Protein AF-A0A954T6F5-F1 (afdb_monomer_lite)

Foldseek 3Di:
DLLQADPPDDDDFDADDPQEALLQDDFPPDPDRRFHCVVLVLLLCVVVVDQEDEDEHDLCQCQLAPDDPVSLVSRVVSVVVSLVSCVVSVHFYEYEQYAAFDCLLVPPVQQEDDHPDPDDHLSNHHSCVRVSSVVRRVVQVVCCVVTVYYFYLHVQQVVVQVVVCVPVVSDDQANSRHDGHPVSVVSVVLSVCVRVVQNFDDDQDPVLVVLVVVLNVLSNQQSNQSSDTDDPDRDHHDPPVVSVVVNVVSCVVNVVSSVVSQDWDWDKDDAFQWIKIKIKGAAHDDQQGQSFIKMKIKTFGPPQPAALEEEEQEFADAQQRLLQLVFQQRALLVVLLCVVLRHMYMRMHTDHDPPDDLCCQLQCSNHVVVVVLVCQCVCCVVVVHNCSNQHAYEQEAAASSQQSVQNCLQVCLQRYLAYEYEQYHCQLCCVVVVDPDGDRDLSSLQHAYEQEAAPVQCPDPPRVCSVVRLVVVQVVSVVSVHHYHYQYADPDHSFPFACCLLVSVVSSLSSVQFGDDGPDRGTDGCVVSVVCCCVPCVVVSVCCSVHVHDDDDDAFAEWAQWAWDQDPQLKIKIATHGHFDNNFGFLWKWKWWDDPNDTHTQAIQVNDFDAPGYFRHSQHADSGGGGDPPRDGRMDIGPPPDSDDDDIKMWMWTAGSVGHIYDIDIHD

Structure (mmCIF, N/CA/C/O backbone):
data_AF-A0A954T6F5-F1
#
_entry.id   AF-A0A954T6F5-F1
#
loop_
_atom_site.group_PDB
_atom_site.id
_atom_site.type_symbol
_atom_site.label_atom_id
_atom_site.label_alt_id
_atom_site.label_comp_id
_atom_site.label_asym_id
_atom_site.label_entity_id
_atom_site.label_seq_id
_atom_site.pdbx_PDB_ins_code
_atom_site.Cartn_x
_atom_site.Cartn_y
_atom_site.Cartn_z
_atom_site.occupancy
_atom_site.B_iso_or_equiv
_atom_site.auth_seq_id
_atom_site.auth_comp_id
_atom_site.auth_asym_id
_atom_site.auth_atom_id
_atom_site.pdbx_PDB_model_num
ATOM 1 N N . LEU A 1 1 ? -14.576 7.119 9.046 1.00 88.31 1 LEU A N 1
ATOM 2 C CA . LEU A 1 1 ? -15.826 6.498 8.538 1.00 88.31 1 LEU A CA 1
ATOM 3 C C . LEU A 1 1 ? -16.366 7.203 7.299 1.00 88.31 1 LEU A C 1
ATOM 5 O O . LEU A 1 1 ? -16.367 6.578 6.254 1.00 88.31 1 LEU A O 1
ATOM 9 N N . ARG A 1 2 ? -16.759 8.488 7.360 1.00 91.44 2 ARG A N 1
ATOM 10 C CA . ARG A 1 2 ? -17.272 9.216 6.175 1.00 91.44 2 ARG A CA 1
ATOM 11 C C . ARG A 1 2 ? -16.317 9.171 4.976 1.00 91.44 2 ARG A C 1
ATOM 13 O O . ARG A 1 2 ? -16.707 8.712 3.913 1.00 91.44 2 ARG A O 1
ATOM 20 N N . LEU A 1 3 ? -15.049 9.524 5.190 1.00 92.06 3 LEU A N 1
ATOM 21 C CA . LEU A 1 3 ? -14.002 9.438 4.160 1.00 92.06 3 LEU A CA 1
ATOM 22 C C . LEU A 1 3 ? -13.653 8.002 3.734 1.00 92.06 3 LEU A C 1
ATOM 24 O O . LEU A 1 3 ? -13.020 7.816 2.711 1.00 92.06 3 LEU A O 1
ATOM 28 N N . GLN A 1 4 ? -14.093 6.993 4.491 1.00 88.38 4 GLN A N 1
ATOM 29 C CA . GLN A 1 4 ? -13.903 5.578 4.161 1.00 88.38 4 GLN A CA 1
ATOM 30 C C . GLN A 1 4 ? -15.080 5.011 3.355 1.00 88.38 4 GLN A C 1
ATOM 32 O O . GLN A 1 4 ? -15.162 3.808 3.164 1.00 88.38 4 GLN A O 1
ATOM 37 N N . GLY A 1 5 ? -16.050 5.832 2.938 1.00 87.19 5 GLY A N 1
ATOM 38 C CA . GLY A 1 5 ? -17.185 5.361 2.137 1.00 87.19 5 GLY A CA 1
ATOM 39 C C . GLY A 1 5 ? -18.143 4.409 2.853 1.00 87.19 5 GLY A C 1
ATOM 40 O O . GLY A 1 5 ? -18.886 3.686 2.199 1.00 87.19 5 GLY A O 1
ATOM 41 N N . THR A 1 6 ? -18.145 4.392 4.190 1.00 87.50 6 THR A N 1
ATOM 42 C CA . THR A 1 6 ? -19.052 3.536 4.967 1.00 87.50 6 THR A CA 1
ATOM 43 C C . THR A 1 6 ? -20.517 3.856 4.645 1.00 87.50 6 THR A C 1
ATOM 45 O O . THR A 1 6 ? -20.960 4.982 4.878 1.00 87.50 6 THR A O 1
ATOM 48 N N . SER A 1 7 ? -21.264 2.862 4.152 1.00 85.12 7 SER A N 1
ATOM 49 C CA . SER A 1 7 ? -22.687 2.979 3.816 1.00 85.12 7 SER A CA 1
ATOM 50 C C . SER A 1 7 ? -23.476 1.716 4.226 1.00 85.12 7 SER A C 1
ATOM 52 O O . SER A 1 7 ? -23.009 0.612 3.935 1.00 85.12 7 SER A O 1
ATOM 54 N N . PRO A 1 8 ? -24.652 1.846 4.881 1.00 88.62 8 PRO A N 1
ATOM 55 C CA . PRO A 1 8 ? -25.178 3.092 5.444 1.00 88.62 8 PRO A CA 1
ATOM 56 C C . PRO A 1 8 ? -24.234 3.649 6.523 1.00 88.62 8 PRO A C 1
ATOM 58 O O . PRO A 1 8 ? -23.550 2.899 7.221 1.00 88.62 8 PRO A O 1
ATOM 61 N N . LEU A 1 9 ? -24.154 4.977 6.631 1.00 89.62 9 LEU A N 1
ATOM 62 C CA . LEU A 1 9 ? -23.286 5.622 7.615 1.00 89.62 9 LEU A CA 1
ATOM 63 C C . LEU A 1 9 ? -23.885 5.442 9.023 1.00 89.62 9 LEU A C 1
ATOM 65 O O . LEU A 1 9 ? -25.036 5.834 9.224 1.00 89.62 9 LEU A O 1
ATOM 69 N N . PRO A 1 10 ? -23.137 4.906 10.007 1.00 91.50 10 PRO A N 1
ATOM 70 C CA . PRO A 1 10 ? -23.647 4.785 11.366 1.00 91.50 10 PRO A CA 1
ATOM 71 C C . PRO A 1 10 ? -23.803 6.160 12.021 1.00 91.50 10 PRO A C 1
ATOM 73 O O . PRO A 1 10 ? -22.963 7.053 11.851 1.00 91.50 10 PRO A O 1
ATOM 76 N N . GLU A 1 11 ? -24.852 6.316 12.826 1.00 92.50 11 GLU A N 1
ATOM 77 C CA . GLU A 1 11 ? -24.975 7.456 13.727 1.00 92.50 11 GLU A CA 1
ATOM 78 C C . GLU A 1 11 ? -24.000 7.277 14.901 1.00 92.50 11 GLU A C 1
ATOM 80 O O . GLU A 1 11 ? -24.039 6.278 15.615 1.00 92.50 11 GLU A O 1
ATOM 85 N N . ILE A 1 12 ? -23.100 8.245 15.097 1.00 93.56 12 ILE A N 1
ATOM 86 C CA . ILE A 1 12 ? -22.178 8.261 16.238 1.00 93.56 12 ILE A CA 1
ATOM 87 C C . ILE A 1 12 ? -22.677 9.285 17.250 1.00 93.56 12 ILE A C 1
ATOM 89 O O . ILE A 1 12 ? -22.705 10.484 16.965 1.00 93.56 12 ILE A O 1
ATOM 93 N N . ILE A 1 13 ? -23.013 8.804 18.446 1.00 95.50 13 ILE A N 1
ATOM 94 C CA . ILE A 1 13 ? -23.480 9.620 19.567 1.00 95.50 13 ILE A CA 1
ATOM 95 C C . ILE A 1 13 ? -22.431 9.567 20.679 1.00 95.50 13 ILE A C 1
ATOM 97 O O . ILE A 1 13 ? -22.295 8.574 21.392 1.00 95.50 13 ILE A O 1
ATOM 101 N N . GLY A 1 14 ? -21.663 10.647 20.822 1.00 94.31 14 GLY A N 1
ATOM 102 C CA . GLY A 1 14 ? -20.728 10.811 21.931 1.00 94.31 14 GLY A CA 1
ATOM 103 C C . GLY A 1 14 ? -21.427 11.451 23.124 1.00 94.31 14 GLY A C 1
ATOM 104 O O . GLY A 1 14 ? -21.873 12.584 23.021 1.00 94.31 14 GLY A O 1
ATOM 105 N N . ILE A 1 15 ? -21.495 10.770 24.267 1.00 95.19 15 ILE A N 1
ATOM 106 C CA . ILE A 1 15 ? -22.094 11.296 25.514 1.00 95.19 15 ILE A CA 1
ATOM 107 C C . ILE A 1 15 ? -21.157 11.115 26.713 1.00 95.19 15 ILE A C 1
ATOM 109 O O . ILE A 1 15 ? -21.601 10.800 27.817 1.00 95.19 15 ILE A O 1
ATOM 113 N N . GLY A 1 16 ? -19.848 11.251 26.494 1.00 95.00 16 GLY A N 1
ATOM 114 C CA . GLY A 1 16 ? -18.858 11.211 27.572 1.00 95.00 16 GLY A CA 1
ATOM 115 C C . GLY A 1 16 ? -19.027 12.401 28.515 1.00 95.00 16 GLY A C 1
ATOM 116 O O . GLY A 1 16 ? -19.188 13.527 28.061 1.00 95.00 16 GLY A O 1
ATOM 117 N N . LEU A 1 17 ? -18.993 12.172 29.825 1.00 96.12 17 LEU A N 1
ATOM 118 C CA . LEU A 1 17 ? -19.172 13.225 30.822 1.00 96.12 17 LEU A CA 1
ATOM 119 C C . LEU A 1 17 ? -17.863 13.445 31.585 1.00 96.12 17 LEU A C 1
ATOM 121 O O . LEU A 1 17 ? -17.295 12.516 32.156 1.00 96.12 17 LEU A O 1
ATOM 125 N N . GLY A 1 18 ? -17.370 14.684 31.608 1.00 94.56 18 GLY A N 1
ATOM 126 C CA . GLY A 1 18 ? -16.128 15.011 32.312 1.00 94.56 18 GLY A CA 1
ATOM 127 C C . GLY A 1 18 ? -16.189 14.651 33.802 1.00 94.56 18 GLY A C 1
ATOM 128 O O . GLY A 1 18 ? -17.214 14.855 34.453 1.00 94.56 18 GLY A O 1
ATOM 129 N N . SER A 1 19 ? -15.072 14.175 34.353 1.00 94.62 19 SER A N 1
ATOM 130 C CA . SER A 1 19 ? -14.928 13.718 35.750 1.00 94.62 19 SER A CA 1
ATOM 131 C C . SER A 1 19 ? -15.669 12.423 36.121 1.00 94.62 19 SER A C 1
ATOM 133 O O . SER A 1 19 ? -15.549 12.002 37.271 1.00 94.62 19 SER A O 1
ATOM 135 N N . GLU A 1 20 ? -16.408 11.802 35.195 1.00 97.25 20 GLU A N 1
ATOM 136 C CA . GLU A 1 20 ? -17.217 10.603 35.452 1.00 97.25 20 GLU A CA 1
ATOM 137 C C . GLU A 1 20 ? -16.369 9.357 35.742 1.00 97.25 20 GLU A C 1
ATOM 139 O O . GLU A 1 20 ? -15.258 9.206 35.223 1.00 97.25 20 GLU A O 1
ATOM 144 N N . THR A 1 21 ? -16.912 8.481 36.586 1.00 98.12 21 THR A N 1
ATOM 145 C CA . THR A 1 21 ? -16.387 7.150 36.915 1.00 98.12 21 THR A CA 1
ATOM 146 C C . THR A 1 21 ? -17.421 6.078 36.568 1.00 98.12 21 THR A C 1
ATOM 148 O O . THR A 1 21 ? -18.603 6.376 36.386 1.00 98.12 21 THR A O 1
ATOM 151 N N . CYS A 1 22 ? -16.983 4.825 36.514 1.00 98.31 22 CYS A N 1
ATOM 152 C CA . CYS A 1 22 ? -17.858 3.658 36.629 1.00 98.31 22 CYS A CA 1
ATOM 153 C C . CYS A 1 22 ? -17.742 2.974 37.999 1.00 98.31 22 CYS A C 1
ATOM 155 O O . CYS A 1 22 ? -18.622 2.209 38.376 1.00 98.31 22 CYS A O 1
ATOM 157 N N . SER A 1 23 ? -16.691 3.269 38.771 1.00 97.88 23 SER A N 1
ATOM 158 C CA . SER A 1 23 ? -16.522 2.748 40.132 1.00 97.88 23 SER A CA 1
ATOM 159 C C . SER A 1 23 ? -17.431 3.411 41.174 1.00 97.88 23 SER A C 1
ATOM 161 O O . SER A 1 23 ? -17.589 2.876 42.270 1.00 97.88 23 SER A O 1
ATOM 163 N N . GLY A 1 24 ? -17.988 4.590 40.871 1.00 96.12 24 GLY A N 1
ATOM 164 C CA . GLY A 1 24 ? -18.747 5.409 41.822 1.00 96.12 24 GLY A CA 1
ATOM 165 C C . GLY A 1 24 ? -17.880 6.085 42.893 1.00 96.12 24 GLY A C 1
ATOM 166 O O . GLY A 1 24 ? -18.410 6.693 43.823 1.00 96.12 24 GLY A O 1
ATOM 167 N N . LEU A 1 25 ? -16.551 5.983 42.787 1.00 96.81 25 LEU A N 1
ATOM 168 C CA . LEU A 1 25 ? -15.613 6.564 43.745 1.00 96.81 25 LEU A CA 1
ATOM 169 C C . LEU A 1 25 ? -15.411 8.066 43.507 1.00 96.81 25 LEU A C 1
ATOM 171 O O . LEU A 1 25 ? -15.460 8.562 42.382 1.00 96.81 25 LEU A O 1
ATOM 175 N N . SER A 1 26 ? -15.122 8.793 44.585 1.00 95.75 26 SER A N 1
ATOM 176 C CA . SER A 1 26 ? -14.802 10.221 44.553 1.00 95.75 26 SER A CA 1
ATOM 177 C C . SER A 1 26 ? -13.763 10.542 45.617 1.00 95.75 26 SER A C 1
ATOM 179 O O . SER A 1 26 ? -13.828 10.023 46.731 1.00 95.75 26 SER A O 1
ATOM 181 N N . GLU A 1 27 ? -12.824 11.428 45.300 1.00 92.56 27 GLU A N 1
ATOM 182 C CA . GLU A 1 27 ? -11.900 11.970 46.293 1.00 92.56 27 GLU A CA 1
ATOM 183 C C . GLU A 1 27 ? -12.659 12.873 47.271 1.00 92.56 27 GLU A C 1
ATOM 185 O O . GLU A 1 27 ? -13.551 13.609 46.831 1.00 92.56 27 GLU A O 1
ATOM 190 N N . PRO A 1 28 ? -12.285 12.890 48.565 1.00 87.94 28 PRO A N 1
ATOM 191 C CA . PRO A 1 28 ? -12.909 13.769 49.555 1.00 87.94 28 PRO A CA 1
ATOM 192 C C . PRO A 1 28 ? -12.857 15.255 49.177 1.00 87.94 28 PRO A C 1
ATOM 194 O O . PRO A 1 28 ? -13.788 16.003 49.453 1.00 87.94 28 PRO A O 1
ATOM 197 N N . ASP A 1 29 ? -11.775 15.674 48.519 1.00 88.44 29 ASP A N 1
ATOM 198 C CA . ASP A 1 29 ? -11.517 17.067 48.140 1.00 88.44 29 ASP A CA 1
ATOM 199 C C . ASP A 1 29 ? -11.924 17.409 46.703 1.00 88.44 29 ASP A C 1
ATOM 201 O O . ASP A 1 29 ? -11.558 18.466 46.177 1.00 88.44 29 ASP A O 1
ATOM 205 N N . HIS A 1 30 ? -12.654 16.518 46.031 1.00 90.31 30 HIS A N 1
ATOM 206 C CA . HIS A 1 30 ? -13.239 16.866 44.747 1.00 90.31 30 HIS A CA 1
ATOM 207 C C . HIS A 1 30 ? -14.355 17.916 44.966 1.00 90.31 30 HIS A C 1
ATOM 209 O O . HIS A 1 30 ? -15.157 17.753 45.885 1.00 90.31 30 HIS A O 1
ATOM 215 N N . PRO A 1 31 ? -14.470 18.983 44.143 1.00 90.56 31 PRO A N 1
ATOM 216 C CA . PRO A 1 31 ? -15.431 20.078 44.377 1.00 90.56 31 PRO A CA 1
ATOM 217 C C . PRO A 1 31 ? -16.918 19.674 44.424 1.00 90.56 31 PRO A C 1
ATOM 219 O O . PRO A 1 31 ? -17.775 20.474 44.787 1.00 90.56 31 PRO A O 1
ATOM 222 N N . PHE A 1 32 ? -17.229 18.456 43.994 1.00 92.50 32 PHE A N 1
ATOM 223 C CA . PHE A 1 32 ? -18.539 17.810 44.011 1.00 92.50 32 PHE A CA 1
ATOM 224 C C . PHE A 1 32 ? -18.319 16.290 43.951 1.00 92.50 32 PHE A C 1
ATOM 226 O O . PHE A 1 32 ? -17.281 15.878 43.437 1.00 92.50 32 PHE A O 1
ATOM 233 N N . PRO A 1 33 ? -19.251 15.431 44.399 1.00 92.94 33 PRO A N 1
ATOM 234 C CA . PRO A 1 33 ? -19.125 13.992 44.175 1.00 92.94 33 PRO A CA 1
ATOM 235 C C . PRO A 1 33 ? -18.950 13.706 42.684 1.00 92.94 33 PRO A C 1
ATOM 237 O O . PRO A 1 33 ? -19.729 14.214 41.869 1.00 92.94 33 PRO A O 1
ATOM 240 N N . ARG A 1 34 ? -17.921 12.937 42.313 1.00 95.06 34 ARG A N 1
ATOM 241 C CA . ARG A 1 34 ? -17.725 12.560 40.909 1.00 95.06 34 ARG A CA 1
ATOM 242 C C . ARG A 1 34 ? -19.002 11.932 40.346 1.00 95.06 34 ARG A C 1
ATOM 244 O O . ARG A 1 34 ? -19.634 11.131 41.036 1.00 95.06 34 ARG A O 1
ATOM 251 N N . PRO A 1 35 ? -19.406 12.289 39.113 1.00 96.56 35 PRO A N 1
ATOM 252 C CA . PRO A 1 35 ? -20.523 11.612 38.482 1.00 96.56 35 PRO A CA 1
ATOM 253 C C . PRO A 1 35 ? -20.200 10.124 38.292 1.00 96.56 35 PRO A C 1
ATOM 255 O O . PRO A 1 35 ? -19.051 9.746 38.057 1.00 96.56 35 PRO A O 1
ATOM 258 N N . ASP A 1 36 ? -21.232 9.296 38.389 1.00 97.44 36 ASP A N 1
ATOM 259 C CA . ASP A 1 36 ? -21.180 7.859 38.130 1.00 97.44 36 ASP A CA 1
ATOM 260 C C . ASP A 1 36 ? -22.029 7.574 36.890 1.00 97.44 36 ASP A C 1
ATOM 262 O O . ASP A 1 36 ? -23.206 7.945 36.846 1.00 97.44 36 ASP A O 1
ATOM 266 N N . VAL A 1 37 ? -21.453 6.902 35.892 1.00 98.31 37 VAL A N 1
ATOM 267 C CA . VAL A 1 37 ? -22.166 6.519 34.667 1.00 98.31 37 VAL A CA 1
ATOM 268 C C . VAL A 1 37 ? -23.445 5.743 34.968 1.00 98.31 37 VAL A C 1
ATOM 270 O O . VAL A 1 37 ? -24.454 5.916 34.280 1.00 98.31 37 VAL A O 1
ATOM 273 N N . HIS A 1 38 ? -23.460 4.930 36.027 1.00 98.31 38 HIS A N 1
ATOM 274 C CA . HIS A 1 38 ? -24.624 4.132 36.397 1.00 98.31 38 HIS A CA 1
ATOM 275 C C . HIS A 1 38 ? -25.824 4.969 36.842 1.00 98.31 38 HIS A C 1
ATOM 277 O O . HIS A 1 38 ? -26.935 4.441 36.863 1.00 98.31 38 HIS A O 1
ATOM 283 N N . GLU A 1 39 ? -25.624 6.253 37.146 1.00 97.62 39 GLU A N 1
ATOM 284 C CA . GLU A 1 39 ? -26.697 7.205 37.427 1.00 97.62 39 GLU A CA 1
ATOM 285 C C . GLU A 1 39 ? -27.546 7.501 36.186 1.00 97.62 39 GLU A C 1
ATOM 287 O O . GLU A 1 39 ? -28.755 7.701 36.311 1.00 97.62 39 GLU A O 1
ATOM 292 N N . ARG A 1 40 ? -26.937 7.509 34.995 1.00 97.94 40 ARG A N 1
ATOM 293 C CA . ARG A 1 40 ? -27.589 7.907 33.736 1.00 97.94 40 ARG A CA 1
ATOM 294 C C . ARG A 1 40 ? -27.658 6.812 32.675 1.00 97.94 40 ARG A C 1
ATOM 296 O O . ARG A 1 40 ? -28.372 6.984 31.690 1.00 97.94 40 ARG A O 1
ATOM 303 N N . LEU A 1 41 ? -26.944 5.701 32.861 1.00 98.50 41 LEU A N 1
ATOM 304 C CA . LEU A 1 41 ? -26.800 4.649 31.853 1.00 98.50 41 LEU A CA 1
ATOM 305 C C . LEU A 1 41 ? -28.142 4.069 31.393 1.00 98.50 41 LEU A C 1
ATOM 307 O O . LEU A 1 41 ? -28.344 3.930 30.194 1.00 98.50 41 LEU A O 1
ATOM 311 N N . ASP A 1 42 ? -29.073 3.790 32.311 1.00 98.56 42 ASP A N 1
ATOM 312 C CA . ASP A 1 42 ? -30.373 3.202 31.942 1.00 98.56 42 ASP A CA 1
ATOM 313 C C . ASP A 1 42 ? -31.172 4.152 31.043 1.00 98.56 42 ASP A C 1
ATOM 315 O O . ASP A 1 42 ? -31.670 3.746 29.996 1.00 98.56 42 ASP A O 1
ATOM 319 N N . ARG A 1 43 ? -31.193 5.447 31.393 1.00 98.38 43 ARG A N 1
ATOM 320 C CA . ARG A 1 43 ? -31.829 6.487 30.571 1.00 98.38 43 ARG A CA 1
ATOM 321 C C . ARG A 1 43 ? -31.152 6.611 29.210 1.00 98.38 43 ARG A C 1
ATOM 323 O O . ARG A 1 43 ? -31.839 6.751 28.206 1.00 98.38 43 ARG A O 1
ATOM 330 N N . ALA A 1 44 ? -29.821 6.554 29.165 1.00 98.31 44 ALA A N 1
ATOM 331 C CA . ALA A 1 44 ? -29.075 6.611 27.912 1.00 98.31 44 ALA A CA 1
ATOM 332 C C . ALA A 1 44 ? -29.435 5.437 26.993 1.00 98.31 44 ALA A C 1
ATOM 334 O O . ALA A 1 44 ? -29.757 5.648 25.827 1.00 98.31 44 ALA A O 1
ATOM 335 N N . LEU A 1 45 ? -29.427 4.214 27.526 1.00 98.56 45 LEU A N 1
ATOM 336 C CA . LEU A 1 45 ? -29.747 2.999 26.781 1.00 98.56 45 LEU A CA 1
ATOM 337 C C . LEU A 1 45 ? -31.201 2.985 26.290 1.00 98.56 45 LEU A C 1
ATOM 339 O O . LEU A 1 45 ? -31.449 2.639 25.137 1.00 98.56 45 LEU A O 1
ATOM 343 N N . GLU A 1 46 ? -32.149 3.407 27.128 1.00 98.19 46 GLU A N 1
ATOM 344 C CA . GLU A 1 46 ? -33.574 3.455 26.787 1.00 98.19 46 GLU A CA 1
ATOM 345 C C . GLU A 1 46 ? -33.894 4.512 25.719 1.00 98.19 46 GLU A C 1
ATOM 347 O O . GLU A 1 46 ? -34.676 4.251 24.800 1.00 98.19 46 GLU A O 1
ATOM 352 N N . GLN A 1 47 ? -33.292 5.701 25.827 1.00 97.88 47 GLN A N 1
ATOM 353 C CA . GLN A 1 47 ? -33.557 6.808 24.908 1.00 97.88 47 GLN A CA 1
ATOM 354 C C . GLN A 1 47 ? -32.829 6.649 23.569 1.00 97.88 47 GLN A C 1
ATOM 356 O O . GLN A 1 47 ? -33.422 6.921 22.526 1.00 97.88 47 GLN A O 1
ATOM 361 N N . ILE A 1 48 ? -31.558 6.226 23.588 1.00 97.25 48 ILE A N 1
ATOM 362 C CA . ILE A 1 48 ? -30.723 6.118 22.380 1.00 97.25 48 ILE A CA 1
ATOM 363 C C . ILE A 1 48 ? -30.989 4.807 21.637 1.00 97.25 48 ILE A C 1
ATOM 365 O O . ILE A 1 48 ? -30.979 4.802 20.411 1.00 97.25 48 ILE A O 1
ATOM 369 N N . LYS A 1 49 ? -31.240 3.708 22.363 1.00 97.69 49 LYS A N 1
ATOM 370 C CA . LYS A 1 49 ? -31.402 2.350 21.809 1.00 97.69 49 LYS A CA 1
ATOM 371 C C . LYS A 1 49 ? -30.246 1.948 20.873 1.00 97.69 49 LYS A C 1
ATOM 373 O O . LYS A 1 49 ? -30.481 1.657 19.704 1.00 97.69 49 LYS A O 1
ATOM 378 N N . PRO A 1 50 ? -28.993 1.971 21.361 1.00 97.88 50 PRO A N 1
ATOM 379 C CA . PRO A 1 50 ? -27.825 1.760 20.513 1.00 97.88 50 PRO A CA 1
ATOM 380 C C . PRO A 1 50 ? -27.710 0.308 20.032 1.00 97.88 50 PRO A C 1
ATOM 382 O O . PRO A 1 50 ? -27.921 -0.616 20.812 1.00 97.88 50 PRO A O 1
ATOM 385 N N . ASP A 1 51 ? -27.247 0.104 18.797 1.00 98.00 51 ASP A N 1
ATOM 386 C CA . ASP A 1 51 ? -26.789 -1.215 18.329 1.00 98.00 51 ASP A CA 1
ATOM 387 C C . ASP A 1 51 ? -25.440 -1.607 18.956 1.00 98.00 51 ASP A C 1
ATOM 389 O O . ASP A 1 51 ? -25.143 -2.784 19.182 1.00 98.00 51 ASP A O 1
ATOM 393 N N . VAL A 1 52 ? -24.597 -0.602 19.218 1.00 97.94 52 VAL A N 1
ATOM 394 C CA . VAL A 1 52 ? -23.240 -0.750 19.750 1.00 97.94 52 VAL A CA 1
ATOM 395 C C . VAL A 1 52 ? -22.976 0.327 20.798 1.00 97.94 52 VAL A C 1
ATOM 397 O O . VAL A 1 52 ? -23.182 1.513 20.548 1.00 97.94 52 VAL A O 1
ATOM 400 N N . VAL A 1 53 ? -22.458 -0.077 21.956 1.00 98.50 53 VAL A N 1
ATOM 401 C CA . VAL A 1 53 ? -21.967 0.817 23.009 1.00 98.50 53 VAL A CA 1
ATOM 402 C C . VAL A 1 53 ? -20.451 0.723 23.065 1.00 98.50 53 VAL A C 1
ATOM 404 O O . VAL A 1 53 ? -19.902 -0.368 23.189 1.00 98.50 53 VAL A O 1
ATOM 407 N N . VAL A 1 54 ? -19.770 1.867 23.004 1.00 98.19 54 VAL A N 1
ATOM 408 C CA . VAL A 1 54 ? -18.315 1.960 23.178 1.00 98.19 54 VAL A CA 1
ATOM 409 C C . VAL A 1 54 ? -18.029 2.613 24.528 1.00 98.19 54 VAL A C 1
ATOM 411 O O . VAL A 1 54 ? -18.497 3.722 24.784 1.00 98.19 54 VAL A O 1
ATOM 414 N N . SER A 1 55 ? -17.283 1.935 25.399 1.00 98.19 55 SER A N 1
ATOM 415 C CA . SER A 1 55 ? -17.042 2.368 26.779 1.00 98.19 55 SER A CA 1
ATOM 416 C C . SER A 1 55 ? -15.551 2.478 27.092 1.00 98.19 55 SER A C 1
ATOM 418 O O . SER A 1 55 ? -14.785 1.566 26.793 1.00 98.19 55 SER A O 1
ATOM 420 N N . CYS A 1 56 ? -15.142 3.593 27.703 1.00 97.94 56 CYS A N 1
ATOM 421 C CA . CYS A 1 56 ? -13.762 3.867 28.102 1.00 97.94 56 CYS A CA 1
ATOM 422 C C . CYS A 1 56 ? -13.739 4.540 29.477 1.00 97.94 56 CYS A C 1
ATOM 424 O O . CYS A 1 56 ? -13.936 5.749 29.583 1.00 97.94 56 CYS A O 1
ATOM 426 N N . TYR A 1 57 ? -13.482 3.751 30.519 1.00 98.38 57 TYR A N 1
ATOM 427 C CA . TYR A 1 57 ? -13.354 4.206 31.907 1.00 98.38 57 TYR A CA 1
ATOM 428 C C . TYR A 1 57 ? -12.047 3.688 32.519 1.00 98.38 57 TYR A C 1
ATOM 430 O O . TYR A 1 57 ? -11.478 2.700 32.052 1.00 98.38 57 TYR A O 1
ATOM 438 N N . GLY A 1 58 ? -11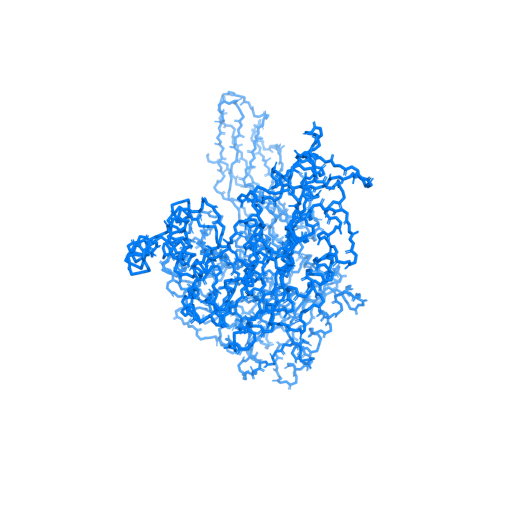.572 4.343 33.578 1.00 97.38 58 GLY A N 1
ATOM 439 C CA . GLY A 1 58 ? -10.380 3.948 34.332 1.00 97.38 58 GLY A CA 1
ATOM 440 C C . GLY A 1 58 ? -9.561 5.134 34.847 1.00 97.38 58 GLY A C 1
ATOM 441 O O . GLY A 1 58 ? -9.048 5.076 35.960 1.00 97.38 58 GLY A O 1
ATOM 442 N N . MET A 1 59 ? -9.477 6.232 34.083 1.00 97.94 59 MET A N 1
ATOM 443 C CA . MET A 1 59 ? -8.645 7.398 34.432 1.00 97.94 59 MET A CA 1
ATOM 444 C C . MET A 1 59 ? -9.054 8.043 35.766 1.00 97.94 59 MET A C 1
ATOM 446 O O . MET A 1 59 ? -8.194 8.354 36.586 1.00 97.94 59 MET A O 1
ATOM 450 N N . ASN A 1 60 ? -10.357 8.218 36.008 1.00 98.12 60 ASN A N 1
ATOM 451 C CA . ASN A 1 60 ? -10.871 8.788 37.259 1.00 98.12 60 ASN A CA 1
ATOM 452 C C . ASN A 1 60 ? -11.119 7.719 38.338 1.00 98.12 60 ASN A C 1
ATOM 454 O O . ASN A 1 60 ? -11.183 8.044 39.519 1.00 98.12 60 ASN A O 1
ATOM 458 N N . ASP A 1 61 ? -11.279 6.456 37.943 1.00 98.25 61 ASP A N 1
ATOM 459 C CA . ASP A 1 61 ? -11.769 5.370 38.798 1.00 98.25 61 ASP A CA 1
ATOM 460 C C . ASP A 1 61 ? -10.764 4.945 39.873 1.00 98.25 61 ASP A C 1
ATOM 462 O O . ASP A 1 61 ? -11.162 4.532 40.960 1.00 98.25 61 ASP A O 1
ATOM 466 N N . GLY A 1 62 ? -9.466 5.099 39.591 1.00 96.00 62 GLY A N 1
ATOM 467 C CA . GLY A 1 62 ? -8.394 4.926 40.573 1.00 96.00 62 GLY A CA 1
ATOM 468 C C . GLY A 1 62 ? -8.214 6.128 41.504 1.00 96.00 62 GLY A C 1
ATOM 469 O O . GLY A 1 62 ? -7.354 6.080 42.388 1.00 96.00 62 GLY A O 1
ATOM 470 N N . ILE A 1 63 ? -8.999 7.198 41.307 1.00 96.44 63 ILE A N 1
ATOM 471 C CA . ILE A 1 63 ? -9.020 8.435 42.097 1.00 96.44 63 ILE A CA 1
ATOM 472 C C . ILE A 1 63 ? -7.626 9.044 42.347 1.00 96.44 63 ILE A C 1
ATOM 474 O O . ILE A 1 63 ? -7.391 9.688 43.366 1.00 96.44 63 ILE A O 1
ATOM 478 N N . TYR A 1 64 ? -6.681 8.827 41.423 1.00 96.81 64 TYR A N 1
ATOM 479 C CA . TYR A 1 64 ? -5.281 9.284 41.481 1.00 96.81 64 TYR A CA 1
ATOM 480 C C . TYR A 1 64 ? -4.455 8.758 42.665 1.00 96.81 64 TYR A C 1
ATOM 482 O O . TYR A 1 64 ? -3.379 9.285 42.951 1.00 96.81 64 TYR A O 1
ATOM 490 N N . HIS A 1 65 ? -4.937 7.714 43.340 1.00 97.12 65 HIS A N 1
ATOM 491 C CA . HIS A 1 65 ? -4.251 7.064 44.455 1.00 97.12 65 HIS A CA 1
ATOM 492 C C . HIS A 1 65 ? -3.298 5.956 43.964 1.00 97.12 65 HIS A C 1
ATOM 494 O O . HIS A 1 65 ? -3.445 5.457 42.844 1.00 97.12 65 HIS A O 1
ATOM 500 N N . PRO A 1 66 ? -2.364 5.483 44.814 1.00 97.88 66 PRO A N 1
ATOM 501 C CA . PRO A 1 66 ? -1.687 4.206 44.605 1.00 97.88 66 PRO A CA 1
ATOM 502 C C . PRO A 1 66 ? -2.683 3.062 44.389 1.00 97.88 66 PRO A C 1
ATOM 504 O O . PRO A 1 66 ? -3.840 3.139 44.806 1.00 97.88 66 PRO A O 1
ATOM 507 N N . PHE A 1 67 ? -2.248 1.970 43.765 1.00 98.06 67 PHE A N 1
ATOM 508 C CA . PHE A 1 67 ? -3.113 0.804 43.574 1.00 98.06 67 PHE A CA 1
ATOM 509 C C . PHE A 1 67 ? -3.658 0.280 44.915 1.00 98.06 67 PHE A C 1
ATOM 511 O O . PHE A 1 67 ? -2.915 0.154 45.887 1.00 98.06 67 PHE A O 1
ATOM 518 N N . SER A 1 68 ? -4.940 -0.083 44.947 1.00 97.38 68 SER A N 1
ATOM 519 C CA . SER A 1 68 ? -5.500 -0.954 45.981 1.00 97.38 68 SER A CA 1
ATOM 520 C C . SER A 1 68 ? -6.469 -1.953 45.362 1.00 97.38 68 SER A C 1
ATOM 522 O O . SER A 1 68 ? -7.149 -1.639 44.381 1.00 97.38 68 SER A O 1
ATOM 524 N N . GLU A 1 69 ? -6.550 -3.139 45.964 1.00 98.31 69 GLU A N 1
ATOM 525 C CA . GLU A 1 69 ? -7.507 -4.176 45.560 1.00 98.31 69 GLU A CA 1
ATOM 526 C C . GLU A 1 69 ? -8.953 -3.691 45.699 1.00 98.31 69 GLU A C 1
ATOM 528 O O . GLU A 1 69 ? -9.776 -3.960 44.838 1.00 98.31 69 GLU A O 1
ATOM 533 N N . GLU A 1 70 ? -9.259 -2.905 46.733 1.00 98.25 70 GLU A N 1
ATOM 534 C CA . GLU A 1 70 ? -10.598 -2.349 46.953 1.00 98.25 70 GLU A CA 1
ATOM 535 C C . GLU A 1 70 ? -11.044 -1.419 45.813 1.00 98.25 70 GLU A C 1
ATOM 537 O O . GLU A 1 70 ? -12.125 -1.598 45.251 1.00 98.25 70 GLU A O 1
ATOM 542 N N . ARG A 1 71 ? -10.199 -0.452 45.418 1.00 97.94 71 ARG A N 1
ATOM 543 C CA . ARG A 1 71 ? -10.522 0.468 44.313 1.00 97.94 71 ARG A CA 1
ATOM 544 C C . ARG A 1 71 ? -10.605 -0.268 42.988 1.00 97.94 71 ARG A C 1
ATOM 546 O O . ARG A 1 71 ? -11.473 0.022 42.168 1.00 97.94 71 ARG A O 1
ATOM 553 N N . PHE A 1 72 ? -9.716 -1.236 42.788 1.00 98.75 72 PHE A N 1
ATOM 554 C CA . PHE A 1 72 ? -9.744 -2.062 41.596 1.00 98.75 72 PHE A CA 1
ATOM 555 C C . PHE A 1 72 ? -11.013 -2.915 41.527 1.00 98.75 72 PHE A C 1
ATOM 557 O O . PHE A 1 72 ? -11.661 -2.928 40.487 1.00 98.75 72 PHE A O 1
ATOM 564 N N . ALA A 1 73 ? -11.438 -3.528 42.632 1.00 98.75 73 ALA A N 1
ATOM 565 C CA . ALA A 1 73 ? -12.690 -4.271 42.705 1.00 98.75 73 ALA A CA 1
ATOM 566 C C . ALA A 1 73 ? -13.906 -3.377 42.410 1.00 98.75 73 ALA A C 1
ATOM 568 O O . ALA A 1 73 ? -14.792 -3.795 41.667 1.00 98.75 73 ALA A O 1
ATOM 569 N N . ALA A 1 74 ? -13.933 -2.139 42.917 1.00 98.75 74 ALA A N 1
ATOM 570 C CA . ALA A 1 74 ? -14.988 -1.174 42.596 1.00 98.75 74 ALA A CA 1
ATOM 571 C C . ALA A 1 74 ? -15.023 -0.836 41.093 1.00 98.75 74 ALA A C 1
ATOM 573 O O . ALA A 1 74 ? -16.087 -0.860 40.477 1.00 98.75 74 ALA A O 1
ATOM 574 N N . TYR A 1 75 ? -13.861 -0.595 40.474 1.00 98.81 75 TYR A N 1
ATOM 575 C CA . TYR A 1 75 ? -13.750 -0.409 39.023 1.00 98.81 75 TYR A CA 1
ATOM 576 C C . TYR A 1 75 ? -14.235 -1.639 38.239 1.00 98.81 75 TYR A C 1
ATOM 578 O O . TYR A 1 75 ? -15.033 -1.511 37.310 1.00 98.81 75 TYR A O 1
ATOM 586 N N . GLN A 1 76 ? -13.816 -2.842 38.644 1.00 98.88 76 GLN A N 1
ATOM 587 C CA . GLN A 1 76 ? -14.229 -4.088 37.999 1.00 98.88 76 GLN A CA 1
ATOM 588 C C . GLN A 1 76 ? -15.743 -4.297 38.076 1.00 98.88 76 GLN A C 1
ATOM 590 O O . GLN A 1 76 ? -16.368 -4.676 37.085 1.00 98.88 76 GLN A O 1
ATOM 595 N N . GLN A 1 77 ? -16.343 -4.030 39.238 1.00 98.81 77 GLN A N 1
ATOM 596 C CA . GLN A 1 77 ? -17.791 -4.100 39.432 1.00 98.81 77 GLN A CA 1
ATOM 597 C C . GLN A 1 77 ? -18.526 -3.076 38.562 1.00 98.81 77 GLN A C 1
ATOM 599 O O . GLN A 1 77 ? -19.524 -3.431 37.935 1.00 98.81 77 GLN A O 1
ATOM 604 N N . GLY A 1 78 ? -18.010 -1.848 38.464 1.00 98.81 78 GLY A N 1
ATOM 605 C CA . GLY A 1 78 ? -18.542 -0.813 37.578 1.00 98.81 78 GLY A CA 1
ATOM 606 C C . GLY A 1 78 ? -18.592 -1.260 36.118 1.00 98.81 78 GLY A C 1
ATOM 607 O O . GLY A 1 78 ? -19.649 -1.281 35.486 1.00 98.81 78 GLY A O 1
ATOM 608 N N . VAL A 1 79 ? -17.463 -1.734 35.590 1.00 98.88 79 VAL A N 1
ATOM 609 C CA . VAL A 1 79 ? -17.378 -2.248 34.213 1.00 98.88 79 VAL A CA 1
ATOM 610 C C . VAL A 1 79 ? -18.300 -3.455 33.996 1.00 98.88 79 VAL A C 1
ATOM 612 O O . VAL A 1 79 ? -19.019 -3.493 32.996 1.00 98.88 79 VAL A O 1
ATOM 615 N N . ARG A 1 80 ? -18.365 -4.406 34.939 1.00 98.81 80 ARG A N 1
ATOM 616 C CA . ARG A 1 80 ? -19.293 -5.551 34.847 1.00 98.81 80 ARG A CA 1
ATOM 617 C C . ARG A 1 80 ? -20.760 -5.117 34.850 1.00 98.81 80 ARG A C 1
ATOM 619 O O . ARG A 1 80 ? -21.567 -5.683 34.120 1.00 98.81 80 ARG A O 1
ATOM 626 N N . LYS A 1 81 ? -21.111 -4.075 35.600 1.00 98.75 81 LYS A N 1
ATOM 627 C CA . LYS A 1 81 ? -22.467 -3.513 35.600 1.00 98.75 81 LYS A CA 1
ATOM 628 C C . LYS A 1 81 ? -22.793 -2.782 34.292 1.00 98.75 81 LYS A C 1
ATOM 630 O O . LYS A 1 81 ? -23.950 -2.784 33.877 1.00 98.75 81 LYS A O 1
ATOM 635 N N . ILE A 1 82 ? -21.805 -2.182 33.614 1.00 98.81 82 ILE A N 1
ATOM 636 C CA . ILE A 1 82 ? -21.983 -1.675 32.240 1.00 98.81 82 ILE A CA 1
ATOM 637 C C . ILE A 1 82 ? -22.280 -2.850 31.302 1.00 98.81 82 ILE A C 1
ATOM 639 O O . ILE A 1 82 ? -23.265 -2.801 30.573 1.00 98.81 82 ILE A O 1
ATOM 643 N N . GLN A 1 83 ? -21.470 -3.911 31.354 1.00 98.62 83 GLN A N 1
ATOM 644 C CA . GLN A 1 83 ? -21.642 -5.124 30.547 1.00 98.62 83 GLN A CA 1
ATOM 645 C C . GLN A 1 83 ? -23.034 -5.735 30.704 1.00 98.62 83 GLN A C 1
ATOM 647 O O . GLN A 1 83 ? -23.718 -5.952 29.707 1.00 98.62 83 GLN A O 1
ATOM 652 N N . GLU A 1 84 ? -23.479 -5.950 31.942 1.00 98.69 84 GLU A N 1
ATOM 653 C CA . GLU A 1 84 ? -24.807 -6.488 32.240 1.00 98.69 84 GLU A CA 1
ATOM 654 C C . GLU A 1 84 ? -25.918 -5.633 31.616 1.00 98.69 84 GLU A C 1
ATOM 656 O O . GLU A 1 84 ? -26.752 -6.143 30.868 1.00 98.69 84 GLU A O 1
ATOM 661 N N . LYS A 1 85 ? -25.899 -4.318 31.869 1.00 98.75 85 LYS A N 1
ATOM 662 C CA . LYS A 1 85 ? -26.938 -3.396 31.391 1.00 98.75 85 LYS A CA 1
ATOM 663 C C . LYS A 1 85 ? -26.963 -3.265 29.872 1.00 98.75 85 LYS A C 1
ATOM 665 O O . LYS A 1 85 ? -28.041 -3.219 29.293 1.00 98.75 85 LYS A O 1
ATOM 670 N N . VAL A 1 86 ? -25.799 -3.222 29.224 1.00 98.75 86 VAL A N 1
ATOM 671 C CA . VAL A 1 86 ? -25.697 -3.135 27.759 1.00 98.75 86 VAL A CA 1
ATOM 672 C C . VAL A 1 86 ? -26.161 -4.437 27.107 1.00 98.75 86 VAL A C 1
ATOM 674 O O . VAL A 1 86 ? -26.949 -4.405 26.169 1.00 98.75 86 VAL A O 1
ATOM 677 N N . HIS A 1 87 ? -25.739 -5.596 27.613 1.00 98.44 87 HIS A N 1
ATOM 678 C CA . HIS A 1 87 ? -26.181 -6.874 27.053 1.00 98.44 87 HIS A CA 1
ATOM 679 C C . HIS A 1 87 ? -27.680 -7.111 27.258 1.00 98.44 87 HIS A C 1
ATOM 681 O O . HIS A 1 87 ? -28.325 -7.690 26.385 1.00 98.44 87 HIS A O 1
ATOM 687 N N . ALA A 1 88 ? -28.256 -6.617 28.358 1.00 98.44 88 ALA A N 1
ATOM 688 C CA . ALA A 1 88 ? -29.692 -6.702 28.611 1.00 98.44 88 ALA A CA 1
ATOM 689 C C . ALA A 1 88 ? -30.547 -5.970 27.558 1.00 98.44 88 ALA A C 1
ATOM 691 O O . ALA A 1 88 ? -31.715 -6.315 27.388 1.00 98.44 88 ALA A O 1
ATOM 692 N N . THR A 1 89 ? -29.990 -5.001 26.818 1.00 98.25 89 THR A N 1
ATOM 693 C CA . THR A 1 89 ? -30.696 -4.348 25.701 1.00 98.25 89 THR A CA 1
ATOM 694 C C . THR A 1 89 ? -30.521 -5.063 24.362 1.00 98.25 89 THR A C 1
ATOM 696 O O . THR A 1 89 ? -31.172 -4.688 23.389 1.00 98.25 89 THR A O 1
ATOM 699 N N . GLY A 1 90 ? -29.647 -6.072 24.288 1.00 97.88 90 GLY A N 1
ATOM 700 C CA . GLY A 1 90 ? -29.237 -6.725 23.042 1.00 97.88 90 GLY A CA 1
ATOM 701 C C . GLY A 1 90 ? -28.149 -5.974 22.262 1.00 97.88 90 GLY A C 1
ATOM 702 O O . GLY A 1 90 ? -27.735 -6.442 21.201 1.00 97.88 90 GLY A O 1
ATOM 703 N N . ALA A 1 91 ? -27.662 -4.840 22.775 1.00 98.38 91 ALA A N 1
ATOM 704 C CA . ALA A 1 91 ? -26.585 -4.080 22.153 1.00 98.38 91 ALA A CA 1
ATOM 705 C C . ALA A 1 91 ? -25.230 -4.789 22.302 1.00 98.38 91 ALA A C 1
ATOM 707 O O . ALA A 1 91 ? -24.945 -5.453 23.302 1.00 98.38 91 ALA A O 1
ATOM 708 N N . LYS A 1 92 ? -24.345 -4.595 21.321 1.00 98.50 92 LYS A N 1
ATOM 709 C CA . LYS A 1 92 ? -22.951 -5.049 21.411 1.00 98.50 92 LYS A CA 1
ATOM 710 C C . LYS A 1 92 ? -22.148 -4.096 22.290 1.00 98.50 92 LYS A C 1
ATOM 712 O O . LYS A 1 92 ? -22.227 -2.883 22.112 1.00 98.50 92 LYS A O 1
ATOM 717 N N . LEU A 1 93 ? -21.313 -4.632 23.176 1.00 98.69 93 LEU A N 1
ATOM 718 C CA . LEU A 1 93 ? -20.376 -3.832 23.962 1.00 98.69 93 LEU A CA 1
ATOM 719 C C . LEU A 1 93 ? -18.967 -3.881 23.364 1.00 98.69 93 LEU A C 1
ATOM 721 O O . LEU A 1 93 ? -18.427 -4.957 23.113 1.00 98.69 93 LEU A O 1
ATOM 725 N N . ILE A 1 94 ? -18.369 -2.707 23.182 1.00 98.62 94 ILE A N 1
ATOM 726 C CA . ILE A 1 94 ? -16.948 -2.518 22.905 1.00 98.62 94 ILE A CA 1
ATOM 727 C C . ILE A 1 94 ? -16.322 -1.843 24.122 1.00 98.62 94 ILE A C 1
ATOM 729 O O . ILE A 1 94 ? -16.722 -0.740 24.501 1.00 98.62 94 ILE A O 1
ATOM 733 N N . LEU A 1 95 ? -15.329 -2.488 24.726 1.00 98.75 95 LEU A N 1
ATOM 734 C CA . LEU A 1 95 ? -14.553 -1.906 25.819 1.00 98.75 95 LEU A CA 1
ATOM 735 C C . LEU A 1 95 ? -13.246 -1.327 25.286 1.00 98.75 95 LEU A C 1
ATOM 737 O O . LEU A 1 95 ? -12.611 -1.907 24.410 1.00 98.75 95 LEU A O 1
ATOM 741 N N . MET A 1 96 ? -12.824 -0.195 25.834 1.00 98.69 96 MET A N 1
ATOM 742 C CA . MET A 1 96 ? -11.528 0.410 25.551 1.00 98.69 96 MET A CA 1
ATOM 743 C C . MET A 1 96 ? -10.720 0.495 26.839 1.00 98.69 96 MET A C 1
ATOM 745 O O . MET A 1 96 ? -11.261 0.828 27.897 1.00 98.69 96 MET A O 1
ATOM 749 N N . THR A 1 97 ? -9.427 0.188 26.764 1.00 98.69 97 THR A N 1
ATOM 750 C CA . THR A 1 97 ? -8.532 0.380 27.910 1.00 98.69 97 THR A CA 1
ATOM 751 C C . THR A 1 97 ? -8.441 1.871 28.262 1.00 98.69 97 THR A C 1
ATOM 753 O O . THR A 1 97 ? -8.527 2.711 27.360 1.00 98.69 97 THR A O 1
ATOM 756 N N . PRO A 1 98 ? -8.207 2.239 29.536 1.00 98.06 98 PRO A N 1
ATOM 757 C CA . PRO A 1 98 ? -7.857 3.617 29.867 1.00 98.06 98 PRO A CA 1
ATOM 758 C C . PRO A 1 98 ? -6.590 4.057 29.118 1.00 98.06 98 PRO A C 1
ATOM 760 O O . PRO A 1 98 ? -5.711 3.244 28.834 1.00 98.06 98 PRO A O 1
ATOM 763 N N . THR A 1 99 ? -6.494 5.348 28.804 1.00 97.75 99 THR A N 1
ATOM 764 C CA . THR A 1 99 ? -5.282 5.965 28.238 1.00 97.75 99 THR A CA 1
ATOM 765 C C . THR A 1 99 ? -4.180 6.068 29.302 1.00 97.75 99 THR A C 1
ATOM 767 O O . THR A 1 99 ? -4.506 6.063 30.493 1.00 97.75 99 THR A O 1
ATOM 770 N N . PRO A 1 100 ? -2.893 6.187 28.922 1.00 98.06 100 PRO A N 1
ATOM 771 C CA . PRO A 1 100 ? -1.818 6.356 29.897 1.00 98.06 100 PRO A CA 1
ATOM 772 C C . PRO A 1 100 ? -1.936 7.682 30.660 1.00 98.06 100 PRO A C 1
ATOM 774 O O . PRO A 1 100 ? -2.486 8.662 30.151 1.00 98.06 100 PRO A O 1
ATOM 777 N N . PHE A 1 101 ? -1.393 7.698 31.875 1.00 98.31 101 PHE A N 1
ATOM 778 C CA . PHE A 1 101 ? -1.157 8.902 32.665 1.00 98.31 101 PHE A CA 1
ATOM 779 C C . PHE A 1 101 ? 0.284 9.360 32.449 1.00 98.31 101 PHE A C 1
ATOM 781 O O . PHE A 1 101 ? 1.224 8.596 32.654 1.00 98.31 101 PHE A O 1
ATOM 788 N N . ASP A 1 102 ? 0.471 10.614 32.050 1.00 97.69 102 ASP A N 1
ATOM 789 C CA . ASP A 1 102 ? 1.794 11.119 31.699 1.00 97.69 102 ASP A CA 1
ATOM 790 C C . ASP A 1 102 ? 2.389 11.999 32.802 1.00 97.69 102 ASP A C 1
ATOM 792 O O . ASP A 1 102 ? 1.955 13.128 33.043 1.00 97.69 102 ASP A O 1
ATOM 796 N N . THR A 1 103 ? 3.419 11.493 33.473 1.00 96.94 103 THR A N 1
ATOM 797 C CA . THR A 1 103 ? 4.102 12.202 34.562 1.00 96.94 103 THR A CA 1
ATOM 798 C C . THR A 1 103 ? 5.037 13.299 34.064 1.00 96.94 103 THR A C 1
ATOM 800 O O . THR A 1 103 ? 5.188 14.312 34.746 1.00 96.94 103 THR A O 1
ATOM 803 N N . VAL A 1 104 ? 5.627 13.143 32.874 1.00 96.50 104 VAL A N 1
ATOM 804 C CA . VAL A 1 104 ? 6.648 14.049 32.316 1.00 96.50 104 VAL A CA 1
ATOM 805 C C . VAL A 1 104 ? 6.211 15.521 32.308 1.00 96.50 104 VAL A C 1
ATOM 807 O O . VAL A 1 104 ? 6.953 16.366 32.812 1.00 96.50 104 VAL A O 1
ATOM 810 N N . PRO A 1 105 ? 5.008 15.894 31.823 1.00 96.50 105 PRO A N 1
ATOM 811 C CA . PRO A 1 105 ? 4.569 17.289 31.866 1.00 96.50 105 PRO A CA 1
ATOM 812 C C . PRO A 1 105 ? 4.287 17.823 33.273 1.00 96.50 105 PRO A C 1
ATOM 814 O O . PRO A 1 105 ? 4.060 19.028 33.422 1.00 96.50 105 PRO A O 1
ATOM 817 N N . LEU A 1 106 ? 4.244 16.972 34.297 1.00 96.25 106 LEU A N 1
ATOM 818 C CA . LEU A 1 106 ? 3.914 17.331 35.677 1.00 96.25 106 LEU A CA 1
ATOM 819 C C . LEU A 1 106 ? 5.145 17.457 36.583 1.00 96.25 106 LEU A C 1
ATOM 821 O O . LEU A 1 106 ? 5.035 18.012 37.683 1.00 96.25 106 LEU A O 1
ATOM 825 N N . GLU A 1 107 ? 6.308 17.000 36.124 1.00 93.44 107 GLU A N 1
ATOM 826 C CA . GLU A 1 107 ? 7.571 17.105 36.851 1.00 93.44 107 GLU A CA 1
ATOM 827 C C . GLU A 1 107 ? 7.873 18.557 37.253 1.00 93.44 107 GLU A C 1
ATOM 829 O O . GLU A 1 107 ? 7.704 19.504 36.481 1.00 93.44 107 GLU A O 1
ATOM 834 N N . GLY A 1 108 ? 8.278 18.752 38.511 1.00 90.38 108 GLY A N 1
ATOM 835 C CA . GLY A 1 108 ? 8.586 20.075 39.064 1.00 90.38 108 GLY A CA 1
ATOM 836 C C . GLY A 1 108 ? 7.377 20.989 39.320 1.00 90.38 108 GLY A C 1
ATOM 837 O O . GLY A 1 108 ? 7.559 22.077 39.859 1.00 90.38 108 GLY A O 1
ATOM 838 N N . LYS A 1 109 ? 6.140 20.571 39.005 1.00 92.75 109 LYS A N 1
ATOM 839 C CA . LYS A 1 109 ? 4.919 21.380 39.226 1.00 92.75 109 LYS A CA 1
ATOM 840 C C . LYS A 1 109 ? 4.251 21.157 40.590 1.00 92.75 109 LYS A C 1
ATOM 842 O O . LYS A 1 109 ? 3.167 21.680 40.826 1.00 92.75 109 LYS A O 1
ATOM 847 N N . GLY A 1 110 ? 4.842 20.336 41.464 1.00 92.31 110 GLY A N 1
ATOM 848 C CA . GLY A 1 110 ? 4.308 20.018 42.801 1.00 92.31 110 GLY A CA 1
ATOM 849 C C . GLY A 1 110 ? 3.012 19.193 42.810 1.00 92.31 110 GLY A C 1
ATOM 850 O O . GLY A 1 110 ? 2.415 18.994 43.867 1.00 92.31 110 GLY A O 1
ATOM 851 N N . LYS A 1 111 ? 2.577 18.721 41.636 1.00 94.19 111 LYS A N 1
ATOM 852 C CA . LYS A 1 111 ? 1.334 17.970 41.435 1.00 94.19 111 LYS A CA 1
ATOM 853 C C . LYS A 1 111 ? 1.481 16.458 41.621 1.00 94.19 111 LYS A C 1
ATOM 855 O O . LYS A 1 111 ? 0.468 15.795 41.805 1.00 94.19 111 LYS A O 1
ATOM 860 N N . LEU A 1 112 ? 2.700 15.925 41.552 1.00 97.00 112 LEU A N 1
ATOM 861 C CA . LEU A 1 112 ? 2.992 14.506 41.763 1.00 97.00 112 LEU A CA 1
ATOM 862 C C . LEU A 1 112 ? 3.347 14.252 43.232 1.00 97.00 112 LEU A C 1
ATOM 864 O O . LEU A 1 112 ? 4.021 15.072 43.860 1.00 97.00 112 LEU A O 1
ATOM 868 N N . LYS A 1 113 ? 2.867 13.134 43.771 1.00 96.94 113 LYS A N 1
ATOM 869 C CA . LYS A 1 113 ? 2.996 12.732 45.172 1.00 96.94 113 LYS A CA 1
ATOM 870 C C . LYS A 1 113 ? 3.604 11.329 45.275 1.00 96.94 113 LYS A C 1
ATOM 872 O O . LYS A 1 113 ? 3.143 10.442 44.546 1.00 96.94 113 LYS A O 1
ATOM 877 N N . PRO A 1 114 ? 4.582 11.102 46.172 1.00 96.25 114 PRO A N 1
ATOM 878 C CA . PRO A 1 114 ? 5.132 9.770 46.405 1.00 96.25 114 PRO A CA 1
ATOM 879 C C . PRO A 1 114 ? 4.082 8.847 47.029 1.00 96.25 114 PRO A C 1
ATOM 881 O O . PRO A 1 114 ? 3.005 9.290 47.428 1.00 96.25 114 PRO A O 1
ATOM 884 N N . ALA A 1 115 ? 4.371 7.548 47.104 1.00 94.44 115 ALA A N 1
ATOM 885 C CA . ALA A 1 115 ? 3.523 6.599 47.828 1.00 94.44 115 ALA A CA 1
ATOM 886 C C . ALA A 1 115 ? 3.520 6.891 49.343 1.00 94.44 115 ALA A C 1
ATOM 888 O O . ALA A 1 115 ? 4.558 7.223 49.909 1.00 94.44 115 ALA A O 1
ATOM 889 N N . GLY A 1 116 ? 2.373 6.702 50.004 1.00 91.88 116 GLY A N 1
ATOM 890 C CA . GLY A 1 116 ? 2.234 6.856 51.460 1.00 91.88 116 GLY A CA 1
ATOM 891 C C . GLY A 1 116 ? 1.841 8.258 51.936 1.00 91.88 116 GLY A C 1
ATOM 892 O O . GLY A 1 116 ? 1.794 8.489 53.140 1.00 91.88 116 GLY A O 1
ATOM 893 N N . GLU A 1 117 ? 1.538 9.176 51.019 1.00 92.88 117 GLU A N 1
ATOM 894 C CA . GLU A 1 117 ? 0.998 10.497 51.351 1.00 92.88 117 GLU A CA 1
ATOM 895 C C . GLU A 1 117 ? -0.440 10.394 51.872 1.00 92.88 117 GLU A C 1
ATOM 897 O O . GLU A 1 117 ? -1.215 9.533 51.449 1.00 92.88 117 GLU A O 1
ATOM 902 N N . GLU A 1 118 ? -0.820 11.312 52.763 1.00 85.56 118 GLU A N 1
ATOM 903 C CA . GLU A 1 118 ? -2.155 11.320 53.379 1.00 85.56 118 GLU A CA 1
ATOM 904 C C . GLU A 1 118 ? -3.272 11.655 52.380 1.00 85.56 118 GLU A C 1
ATOM 906 O O . GLU A 1 118 ? -4.439 11.342 52.619 1.00 85.56 118 GLU A O 1
ATOM 911 N N . LYS A 1 119 ? -2.933 12.311 51.262 1.00 90.31 119 LYS A N 1
ATOM 912 C CA . LYS A 1 119 ? -3.913 12.889 50.342 1.00 90.31 119 LYS A CA 1
ATOM 913 C C . LYS A 1 119 ? -3.504 12.729 48.886 1.00 90.31 119 LYS A C 1
ATOM 915 O O . LYS A 1 119 ? -2.478 13.262 48.461 1.00 90.31 119 LYS A O 1
ATOM 920 N N . TYR A 1 120 ? -4.392 12.105 48.113 1.00 95.00 120 TYR A N 1
ATOM 921 C CA . TYR A 1 120 ? -4.334 12.099 46.656 1.00 95.00 120 TYR A CA 1
ATOM 922 C C . TYR A 1 120 ? -5.629 12.641 46.049 1.00 95.00 120 TYR A C 1
ATOM 924 O O . TYR A 1 120 ? -6.721 12.417 46.569 1.00 95.00 120 TYR A O 1
ATOM 932 N N . ALA A 1 121 ? -5.494 13.377 44.948 1.00 94.12 121 ALA A N 1
ATOM 933 C CA . ALA A 1 121 ? -6.597 13.940 44.174 1.00 94.12 121 ALA A CA 1
ATOM 934 C C . ALA A 1 121 ? -6.136 14.306 42.759 1.00 94.12 121 ALA A C 1
ATOM 936 O O . ALA A 1 121 ? -4.941 14.298 42.475 1.00 94.12 121 ALA A O 1
ATOM 937 N N . TYR A 1 122 ? -7.055 14.738 41.892 1.00 90.62 122 TYR A N 1
ATOM 938 C CA . TYR A 1 122 ? -6.725 15.209 40.534 1.00 90.62 122 TYR A CA 1
ATOM 939 C C . TYR A 1 122 ? -5.687 16.356 40.478 1.00 90.62 122 TYR A C 1
ATOM 941 O O . TYR A 1 122 ? -5.105 16.621 39.429 1.00 90.62 122 TYR A O 1
ATOM 949 N N . PHE A 1 123 ? -5.450 17.067 41.588 1.00 91.94 123 PHE A N 1
ATOM 950 C CA . PHE A 1 123 ? -4.417 18.107 41.719 1.00 91.94 123 PHE A CA 1
ATOM 951 C C . PHE A 1 123 ? -3.182 17.668 42.531 1.00 91.94 123 PHE A C 1
ATOM 953 O O . PHE A 1 123 ? -2.213 18.421 42.609 1.00 91.94 123 PHE A O 1
ATOM 960 N N . ALA A 1 124 ? -3.213 16.473 43.125 1.00 94.75 124 ALA A N 1
ATOM 961 C CA . ALA A 1 124 ? -2.167 15.873 43.954 1.00 94.75 124 ALA A CA 1
ATOM 962 C C . ALA A 1 124 ? -2.105 14.366 43.647 1.00 94.75 124 ALA A C 1
ATOM 964 O O . ALA A 1 124 ? -2.622 13.540 44.390 1.00 94.75 124 ALA A O 1
ATOM 965 N N . MET A 1 125 ? -1.560 14.019 42.489 1.00 96.50 125 MET A N 1
ATOM 966 C CA . MET A 1 125 ? -1.673 12.692 41.886 1.00 96.50 125 MET A CA 1
ATOM 967 C C . MET A 1 125 ? -0.511 11.801 42.302 1.00 96.50 125 MET A C 1
ATOM 969 O O . MET A 1 125 ? 0.620 12.271 42.409 1.00 96.50 125 MET A O 1
ATOM 973 N N . TYR A 1 126 ? -0.760 10.509 42.487 1.00 97.81 126 TYR A N 1
ATOM 974 C CA . TYR A 1 126 ? 0.310 9.549 42.729 1.00 97.81 126 TYR A CA 1
ATOM 975 C C . TYR A 1 126 ? 1.301 9.519 41.553 1.00 97.81 126 TYR A C 1
ATOM 977 O O . TYR A 1 126 ? 0.912 9.360 40.399 1.00 97.81 126 TYR A O 1
ATOM 985 N N . GLU A 1 127 ? 2.596 9.642 41.837 1.00 97.19 127 GLU A N 1
ATOM 986 C CA . GLU A 1 127 ? 3.648 9.654 40.811 1.00 97.19 127 GLU A CA 1
ATOM 987 C C . GLU A 1 127 ? 3.711 8.357 39.989 1.00 97.19 127 GLU A C 1
ATOM 989 O O . GLU A 1 127 ? 4.107 8.377 38.830 1.00 97.19 127 GLU A O 1
ATOM 994 N N . GLY A 1 128 ? 3.267 7.233 40.559 1.00 97.56 128 GLY A N 1
ATOM 995 C CA . GLY A 1 128 ? 3.174 5.943 39.876 1.00 97.56 128 GLY A CA 1
ATOM 996 C C . GLY A 1 128 ? 1.784 5.628 39.319 1.00 97.56 128 GLY A C 1
ATOM 997 O O . GLY A 1 128 ? 1.493 4.452 39.101 1.00 97.56 128 GLY A O 1
ATOM 998 N N . TYR A 1 129 ? 0.902 6.621 39.143 1.00 98.44 129 TYR A N 1
ATOM 999 C CA . TYR A 1 129 ? -0.498 6.380 38.762 1.00 98.44 129 TYR A CA 1
ATOM 1000 C C . TYR A 1 129 ? -0.651 5.682 37.407 1.00 98.44 129 TYR A C 1
ATOM 1002 O O . TYR A 1 129 ? -1.558 4.871 37.233 1.00 98.44 129 TYR A O 1
ATOM 1010 N N . ASP A 1 130 ? 0.288 5.883 36.483 1.00 98.38 130 ASP A N 1
ATOM 1011 C CA . ASP A 1 130 ? 0.281 5.174 35.202 1.00 98.38 130 ASP A CA 1
ATOM 1012 C C . ASP A 1 130 ? 0.365 3.644 35.368 1.00 98.38 130 ASP A C 1
ATOM 1014 O O . ASP A 1 130 ? -0.308 2.901 34.658 1.00 98.38 130 ASP A O 1
ATOM 1018 N N . ASN A 1 131 ? 1.066 3.147 36.398 1.00 98.31 131 ASN A N 1
ATOM 1019 C CA . ASN A 1 131 ? 1.096 1.713 36.714 1.00 98.31 131 ASN A CA 1
ATOM 1020 C C . ASN A 1 131 ? -0.278 1.175 37.149 1.00 98.31 131 ASN A C 1
ATOM 1022 O O . ASN A 1 131 ? -0.571 -0.010 36.958 1.00 98.31 131 ASN A O 1
ATOM 1026 N N . VAL A 1 132 ? -1.118 2.026 37.750 1.00 98.50 132 VAL A N 1
ATOM 1027 C CA . VAL A 1 132 ? -2.503 1.686 38.108 1.00 98.50 132 VAL A CA 1
ATOM 1028 C C . VAL A 1 132 ? -3.332 1.548 36.834 1.00 98.50 132 VAL A C 1
ATOM 1030 O O . VAL A 1 132 ? -3.994 0.526 36.652 1.00 98.50 132 VAL A O 1
ATOM 1033 N N . LEU A 1 133 ? -3.229 2.515 35.917 1.00 98.69 133 LEU A N 1
ATOM 1034 C CA . LEU A 1 133 ? -3.955 2.492 34.644 1.00 98.69 133 LEU A CA 1
ATOM 1035 C C . LEU A 1 133 ? -3.505 1.343 33.741 1.00 98.69 133 LEU A C 1
ATOM 1037 O O . LEU A 1 133 ? -4.353 0.645 33.190 1.00 98.69 133 LEU A O 1
ATOM 1041 N N . ALA A 1 134 ? -2.204 1.059 33.672 1.00 98.50 134 ALA A N 1
ATOM 1042 C CA . ALA A 1 134 ? -1.670 -0.100 32.965 1.00 98.50 134 ALA A CA 1
ATOM 1043 C C . ALA A 1 134 ? -2.240 -1.417 33.518 1.00 98.50 134 ALA A C 1
ATOM 1045 O O . ALA A 1 134 ? -2.544 -2.344 32.767 1.00 98.50 134 ALA A O 1
ATOM 1046 N N . ARG A 1 135 ? -2.418 -1.517 34.843 1.00 98.62 135 ARG A N 1
ATOM 1047 C CA . ARG A 1 135 ? -3.034 -2.689 35.480 1.00 98.62 135 ARG A CA 1
ATOM 1048 C C . ARG A 1 135 ? -4.523 -2.799 35.158 1.00 98.62 135 ARG A C 1
ATOM 1050 O O . ARG A 1 135 ? -4.985 -3.899 34.865 1.00 98.62 135 ARG A O 1
ATOM 1057 N N . TYR A 1 136 ? -5.253 -1.686 35.169 1.00 98.69 136 TYR A N 1
ATOM 1058 C CA . TYR A 1 136 ? -6.669 -1.654 34.794 1.00 98.69 136 TYR A CA 1
ATOM 1059 C C . TYR A 1 136 ? -6.847 -2.032 33.318 1.00 98.69 136 TYR A C 1
ATOM 1061 O O . TYR A 1 136 ? -7.668 -2.890 33.002 1.00 98.69 136 TYR A O 1
ATOM 1069 N N . GLY A 1 137 ? -6.012 -1.485 32.429 1.00 98.50 137 GLY A N 1
ATOM 1070 C CA . GLY A 1 137 ? -5.977 -1.831 31.009 1.00 98.50 137 GLY A CA 1
ATOM 1071 C C . GLY A 1 137 ? -5.696 -3.312 30.769 1.00 98.50 137 GLY A C 1
ATOM 1072 O O . GLY A 1 137 ? -6.446 -3.958 30.043 1.00 98.50 137 GLY A O 1
ATOM 1073 N N . LYS A 1 138 ? -4.698 -3.894 31.451 1.00 98.69 138 LYS A N 1
ATOM 1074 C CA . LYS A 1 138 ? -4.416 -5.340 31.374 1.00 98.69 138 LYS A CA 1
ATOM 1075 C C . LYS A 1 138 ? -5.625 -6.199 31.726 1.00 98.69 138 LYS A C 1
ATOM 1077 O O . LYS A 1 138 ? -5.824 -7.225 31.088 1.00 98.69 138 LYS A O 1
ATOM 1082 N N . TRP A 1 139 ? -6.423 -5.789 32.708 1.00 98.69 139 TRP A N 1
ATOM 1083 C CA . TRP A 1 139 ? -7.654 -6.496 33.050 1.00 98.69 139 TRP A CA 1
ATOM 1084 C C . TRP A 1 139 ? -8.757 -6.308 32.006 1.00 98.69 139 TRP A C 1
ATOM 1086 O O . TRP A 1 139 ? -9.380 -7.286 31.613 1.00 98.69 139 TRP A O 1
ATOM 1096 N N . ILE A 1 140 ? -8.959 -5.098 31.476 1.00 98.81 140 ILE A N 1
ATOM 1097 C CA . ILE A 1 140 ? -9.912 -4.877 30.374 1.00 98.81 140 ILE A CA 1
ATOM 1098 C C . ILE A 1 140 ? -9.592 -5.781 29.174 1.00 98.81 140 ILE A C 1
ATOM 1100 O O . ILE A 1 140 ? -10.496 -6.384 28.599 1.00 98.81 140 ILE A O 1
ATOM 1104 N N . LEU A 1 141 ? -8.309 -5.962 28.845 1.00 98.50 141 LEU A N 1
ATOM 1105 C CA . LEU A 1 141 ? -7.870 -6.863 27.773 1.00 98.50 141 LEU A CA 1
ATOM 1106 C C . LEU A 1 141 ? -8.243 -8.336 28.008 1.00 98.50 141 LEU A C 1
ATOM 1108 O O . LEU A 1 141 ? -8.404 -9.075 27.035 1.00 98.50 141 LEU A O 1
ATOM 1112 N N . THR A 1 142 ? -8.428 -8.779 29.258 1.00 98.50 142 THR A N 1
ATOM 1113 C CA . THR A 1 142 ? -8.878 -10.155 29.535 1.00 98.50 142 THR A CA 1
ATOM 1114 C C . THR A 1 142 ? -10.360 -10.366 29.235 1.00 98.50 142 THR A C 1
ATOM 1116 O O . THR A 1 142 ? -10.786 -11.508 29.121 1.00 98.50 142 THR A O 1
ATOM 1119 N N . LEU A 1 143 ? -11.145 -9.294 29.080 1.00 98.38 143 LEU A N 1
ATOM 1120 C CA . LEU A 1 143 ? -12.592 -9.360 28.836 1.00 98.38 143 LEU A CA 1
ATOM 1121 C C . LEU A 1 143 ? -12.952 -9.553 27.356 1.00 98.38 143 LEU A C 1
ATOM 1123 O O . LEU A 1 143 ? -14.127 -9.519 27.007 1.00 98.38 143 LEU A O 1
ATOM 1127 N N . LYS A 1 144 ? -11.969 -9.756 26.470 1.00 96.69 144 LYS A N 1
ATOM 1128 C CA . LYS A 1 144 ? -12.174 -9.880 25.014 1.00 96.69 144 LYS A CA 1
ATOM 1129 C C . LYS A 1 144 ? -13.167 -10.973 24.600 1.00 96.69 144 LYS A C 1
ATOM 1131 O O . LYS A 1 144 ? -13.806 -10.826 23.568 1.00 96.69 144 LYS A O 1
ATOM 1136 N N . ASP A 1 145 ? -13.290 -12.030 25.402 1.00 97.00 145 ASP A N 1
ATOM 1137 C CA . ASP A 1 145 ? -14.203 -13.152 25.156 1.00 97.00 145 ASP A CA 1
ATOM 1138 C C . ASP A 1 145 ? -15.574 -12.939 25.837 1.00 97.00 145 ASP A C 1
ATOM 1140 O O . ASP A 1 145 ? -16.505 -13.714 25.634 1.00 97.00 145 ASP A O 1
ATOM 1144 N N . GLU A 1 146 ? -15.707 -11.883 26.649 1.00 97.69 146 GLU A N 1
ATOM 1145 C CA . GLU A 1 146 ? -16.926 -11.521 27.379 1.00 97.69 146 GLU A CA 1
ATOM 1146 C C . GLU A 1 146 ? -17.745 -10.416 26.682 1.00 97.69 146 GLU A C 1
ATOM 1148 O O . GLU A 1 146 ? -18.894 -10.183 27.061 1.00 97.69 146 GLU A O 1
ATOM 1153 N N . VAL A 1 147 ? -17.172 -9.718 25.695 1.00 98.31 147 VAL A N 1
ATOM 1154 C CA . VAL A 1 147 ? -17.792 -8.597 24.964 1.00 98.31 147 VAL A CA 1
ATOM 1155 C C . VAL A 1 147 ? -17.545 -8.716 23.456 1.00 98.31 147 VAL A C 1
ATOM 1157 O O . VAL A 1 147 ? -16.829 -9.603 23.005 1.00 98.31 147 VAL A O 1
ATOM 1160 N N . ALA A 1 148 ? -18.129 -7.828 22.646 1.00 97.75 148 ALA A N 1
ATOM 1161 C CA . ALA A 1 148 ? -17.994 -7.913 21.190 1.00 97.75 148 ALA A CA 1
ATOM 1162 C C . ALA A 1 148 ? -16.584 -7.553 20.691 1.00 97.75 148 ALA A C 1
ATOM 1164 O O . ALA A 1 148 ? -16.145 -8.081 19.671 1.00 97.75 148 ALA A O 1
ATOM 1165 N N . LEU A 1 149 ? -15.901 -6.626 21.372 1.00 98.06 149 LEU A N 1
ATOM 1166 C CA . LEU A 1 149 ? -14.533 -6.217 21.054 1.00 98.06 149 LEU A CA 1
ATOM 1167 C C . LEU A 1 149 ? -13.879 -5.528 22.259 1.00 98.06 149 LEU A C 1
ATOM 1169 O O . LEU A 1 149 ? -14.542 -4.800 22.999 1.00 98.06 149 LEU A O 1
ATOM 1173 N N . VAL A 1 150 ? -12.564 -5.692 22.409 1.00 98.44 150 VAL A N 1
ATOM 1174 C CA . VAL A 1 150 ? -11.740 -4.851 23.286 1.00 98.44 150 VAL A CA 1
ATOM 1175 C C . VAL A 1 150 ? -10.706 -4.104 22.444 1.00 98.44 150 VAL A C 1
ATOM 1177 O O . VAL A 1 150 ? -10.027 -4.716 21.621 1.00 98.44 150 VAL A O 1
ATOM 1180 N N . VAL A 1 151 ? -10.584 -2.792 22.651 1.00 98.44 151 VAL A N 1
ATOM 1181 C CA . VAL A 1 151 ? -9.619 -1.918 21.967 1.00 98.44 151 VAL A CA 1
ATOM 1182 C C . VAL A 1 151 ? -8.567 -1.422 22.964 1.00 98.44 151 VAL A C 1
ATOM 1184 O O . VAL A 1 151 ? -8.894 -0.769 23.955 1.00 98.44 151 VAL A O 1
ATOM 1187 N N . ASP A 1 152 ? -7.295 -1.718 22.697 1.00 98.12 152 ASP A N 1
ATOM 1188 C CA . ASP A 1 152 ? -6.163 -1.228 23.490 1.00 98.12 152 ASP A CA 1
ATOM 1189 C C . ASP A 1 152 ? -5.770 0.187 23.050 1.00 98.12 152 ASP A C 1
ATOM 1191 O O . ASP A 1 152 ? -5.128 0.370 22.019 1.00 98.12 152 ASP A O 1
ATOM 1195 N N . LEU A 1 153 ? -6.162 1.191 23.831 1.00 98.31 153 LEU A N 1
ATOM 1196 C CA . LEU A 1 153 ? -5.735 2.578 23.641 1.00 98.31 153 LEU A CA 1
ATOM 1197 C C . LEU A 1 153 ? -4.468 2.912 24.433 1.00 98.31 153 LEU A C 1
ATOM 1199 O O . LEU A 1 153 ? -3.813 3.909 24.130 1.00 98.31 153 LEU A O 1
ATOM 1203 N N . TYR A 1 154 ? -4.131 2.114 25.449 1.00 98.44 154 TYR A N 1
ATOM 1204 C CA . TYR A 1 154 ? -3.010 2.394 26.341 1.00 98.44 154 TYR A CA 1
ATOM 1205 C C . TYR A 1 154 ? -1.685 2.230 25.597 1.00 98.44 154 TYR A C 1
ATOM 1207 O O . TYR A 1 154 ? -0.886 3.165 25.513 1.00 98.44 154 TYR A O 1
ATOM 1215 N N . THR A 1 155 ? -1.483 1.044 25.023 1.00 97.31 155 THR A N 1
ATOM 1216 C CA . THR A 1 155 ? -0.223 0.644 24.391 1.00 97.31 155 THR A CA 1
ATOM 1217 C C . THR A 1 155 ? 0.209 1.580 23.254 1.00 97.31 155 THR A C 1
ATOM 1219 O O . THR A 1 155 ? 1.323 2.099 23.340 1.00 97.31 155 THR A O 1
ATOM 1222 N N . PRO A 1 156 ? -0.626 1.903 22.239 1.00 96.25 156 PRO A N 1
ATOM 1223 C CA . PRO A 1 156 ? -0.183 2.757 21.130 1.00 96.25 156 PRO A CA 1
ATOM 1224 C C . PRO A 1 156 ? 0.188 4.182 21.566 1.00 96.25 156 PRO A C 1
ATOM 1226 O O . PRO A 1 156 ? 1.118 4.772 21.017 1.00 96.25 156 PRO A O 1
ATOM 1229 N N . LEU A 1 157 ? -0.499 4.744 22.566 1.00 97.56 157 LEU A N 1
ATOM 1230 C CA . LEU A 1 157 ? -0.160 6.062 23.110 1.00 97.56 157 LEU A CA 1
ATOM 1231 C C . LEU A 1 157 ? 1.162 6.030 23.890 1.00 97.56 157 LEU A C 1
ATOM 1233 O O . LEU A 1 157 ? 1.999 6.918 23.710 1.00 97.56 157 LEU A O 1
ATOM 1237 N N . ALA A 1 158 ? 1.354 5.014 24.736 1.00 96.94 158 ALA A N 1
ATOM 1238 C CA . ALA A 1 158 ? 2.558 4.859 25.547 1.00 96.94 158 ALA A CA 1
ATOM 1239 C C . ALA A 1 158 ? 3.804 4.603 24.683 1.00 96.94 158 ALA A C 1
ATOM 1241 O O . ALA A 1 158 ? 4.833 5.252 24.877 1.00 96.94 158 ALA A O 1
ATOM 1242 N N . GLU A 1 159 ? 3.704 3.713 23.692 1.00 96.94 159 GLU A N 1
ATOM 1243 C CA . GLU A 1 159 ? 4.795 3.410 22.759 1.00 96.94 159 GLU A CA 1
ATOM 1244 C C . GLU A 1 159 ? 5.168 4.626 21.909 1.00 96.94 159 GLU A C 1
ATOM 1246 O O . GLU A 1 159 ? 6.353 4.932 21.769 1.00 96.94 159 GLU A O 1
ATOM 1251 N N . HIS A 1 160 ? 4.179 5.369 21.397 1.00 96.25 160 HIS A N 1
ATOM 1252 C CA . HIS A 1 160 ? 4.451 6.584 20.632 1.00 96.25 160 HIS A CA 1
ATOM 1253 C C . HIS A 1 160 ? 5.182 7.633 21.479 1.00 96.25 160 HIS A C 1
ATOM 1255 O O . HIS A 1 160 ? 6.181 8.197 21.036 1.00 96.25 160 HIS A O 1
ATOM 1261 N N . ALA A 1 161 ? 4.730 7.874 22.714 1.00 96.44 161 ALA A N 1
ATOM 1262 C CA . ALA A 1 161 ? 5.410 8.798 23.617 1.00 96.44 161 ALA A CA 1
ATOM 1263 C C . ALA A 1 161 ? 6.842 8.337 23.938 1.00 96.44 161 ALA A C 1
ATOM 1265 O O . ALA A 1 161 ? 7.764 9.151 23.912 1.00 96.44 161 ALA A O 1
ATOM 1266 N N . ALA A 1 162 ? 7.047 7.042 24.202 1.00 96.94 162 ALA A N 1
ATOM 1267 C CA . ALA A 1 162 ? 8.367 6.476 24.470 1.00 96.94 162 ALA A CA 1
ATOM 1268 C C . ALA A 1 162 ? 9.320 6.612 23.272 1.00 96.94 162 ALA A C 1
ATOM 1270 O O . ALA A 1 162 ? 10.492 6.935 23.463 1.00 96.94 162 ALA A O 1
ATOM 1271 N N . GLU A 1 163 ? 8.827 6.411 22.047 1.00 96.56 163 GLU A N 1
ATOM 1272 C CA . GLU A 1 163 ? 9.618 6.577 20.826 1.00 96.56 163 GLU A CA 1
ATOM 1273 C C . GLU A 1 163 ? 10.057 8.032 20.636 1.00 96.56 163 GLU A C 1
ATOM 1275 O O . GLU A 1 163 ? 11.250 8.298 20.500 1.00 96.56 163 GLU A O 1
ATOM 1280 N N . GLN A 1 164 ? 9.122 8.984 20.707 1.00 97.44 164 GLN A N 1
ATOM 1281 C CA . GLN A 1 164 ? 9.428 10.413 20.555 1.00 97.44 164 GLN A CA 1
ATOM 1282 C C . GLN A 1 164 ? 10.399 10.912 21.635 1.00 97.44 164 GLN A C 1
ATOM 1284 O O . GLN A 1 164 ? 11.284 11.728 21.369 1.00 97.44 164 GLN A O 1
ATOM 1289 N N . ARG A 1 165 ? 10.309 10.364 22.854 1.00 97.50 165 ARG A N 1
ATOM 1290 C CA . ARG A 1 165 ? 11.211 10.701 23.966 1.00 97.50 165 ARG A CA 1
ATOM 1291 C C . ARG A 1 165 ? 12.657 10.270 23.774 1.00 97.50 165 ARG A C 1
ATOM 1293 O O . ARG A 1 165 ? 13.522 10.810 24.462 1.00 97.50 165 ARG A O 1
ATOM 1300 N N . LYS A 1 166 ? 12.951 9.363 22.835 1.00 97.50 166 LYS A N 1
ATOM 1301 C CA . LYS A 1 166 ? 14.340 9.039 22.470 1.00 97.50 166 LYS A CA 1
ATOM 1302 C C . LYS A 1 166 ? 15.075 10.254 21.900 1.00 97.50 166 LYS A C 1
ATOM 1304 O O . LYS A 1 166 ? 16.285 10.358 22.077 1.00 97.50 166 LYS A O 1
ATOM 1309 N N . THR A 1 167 ? 14.356 11.169 21.245 1.00 97.38 167 THR A N 1
ATOM 1310 C CA . THR A 1 167 ? 14.910 12.398 20.654 1.00 97.38 167 THR A CA 1
ATOM 1311 C C . THR A 1 167 ? 14.486 13.667 21.390 1.00 97.38 167 THR A C 1
ATOM 1313 O O . THR A 1 167 ? 15.272 14.606 21.479 1.00 97.38 167 THR A O 1
ATOM 1316 N N . GLU A 1 168 ? 13.279 13.704 21.958 1.00 97.38 168 GLU A N 1
ATOM 1317 C CA . GLU A 1 168 ? 12.749 14.845 22.709 1.00 97.38 168 GLU A CA 1
ATOM 1318 C C . GLU A 1 168 ? 12.292 14.399 24.114 1.00 97.38 168 GLU A C 1
ATOM 1320 O O . GLU A 1 168 ? 11.125 14.059 24.308 1.00 97.38 168 GLU A O 1
ATOM 1325 N N . PRO A 1 169 ? 13.170 14.412 25.139 1.00 97.19 169 PRO A N 1
ATOM 1326 C CA . PRO A 1 169 ? 12.874 13.821 26.453 1.00 97.19 169 PRO A CA 1
ATOM 1327 C C . PRO A 1 169 ? 11.638 14.379 27.175 1.00 97.19 169 PRO A C 1
ATOM 1329 O O . PRO A 1 169 ? 11.067 13.706 28.028 1.00 97.19 169 PRO A O 1
ATOM 1332 N N . LYS A 1 170 ? 11.217 15.607 26.843 1.00 96.44 170 LYS A N 1
ATOM 1333 C CA . LYS A 1 170 ? 10.032 16.271 27.413 1.00 96.44 170 LYS A CA 1
ATOM 1334 C C . LYS A 1 170 ? 8.776 16.140 26.548 1.00 96.44 170 LYS A C 1
ATOM 1336 O O . LYS A 1 170 ? 7.756 16.743 26.880 1.00 96.44 170 LYS A O 1
ATOM 1341 N N . PHE A 1 171 ? 8.840 15.381 25.454 1.00 97.62 171 PHE A N 1
ATOM 1342 C CA . PHE A 1 171 ? 7.704 15.173 24.570 1.00 97.62 171 PHE A CA 1
ATOM 1343 C C . PHE A 1 171 ? 6.508 14.611 25.343 1.00 97.62 171 PHE A C 1
ATOM 1345 O O . PHE A 1 171 ? 6.628 13.683 26.154 1.00 97.62 171 PHE A O 1
ATOM 1352 N N . THR A 1 172 ? 5.333 15.166 25.062 1.00 96.94 172 THR A N 1
ATOM 1353 C CA . THR A 1 172 ? 4.066 14.704 25.617 1.00 96.94 172 THR A CA 1
ATOM 1354 C C . THR A 1 172 ? 2.924 14.983 24.648 1.00 96.94 172 THR A C 1
ATOM 1356 O O . THR A 1 172 ? 2.847 16.044 24.027 1.00 96.94 172 THR A O 1
ATOM 1359 N N . MET A 1 173 ? 1.993 14.036 24.566 1.00 97.50 173 MET A N 1
ATOM 1360 C CA . MET A 1 173 ? 0.681 14.253 23.953 1.00 97.50 173 MET A CA 1
ATOM 1361 C C . MET A 1 173 ? -0.396 14.549 24.997 1.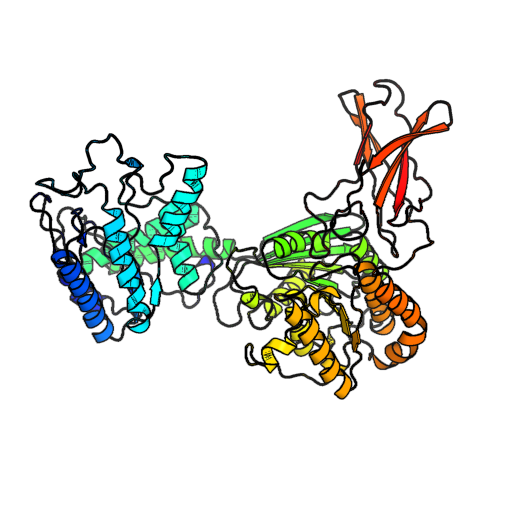00 97.50 173 MET A C 1
ATOM 1363 O O . MET A 1 173 ? -1.544 14.751 24.628 1.00 97.50 173 MET A O 1
ATOM 1367 N N . ILE A 1 174 ? -0.054 14.562 26.285 1.00 97.56 174 ILE A N 1
ATOM 1368 C CA . ILE A 1 174 ? -0.994 14.610 27.406 1.00 97.56 174 ILE A CA 1
ATOM 1369 C C . ILE A 1 174 ? -0.547 15.739 28.352 1.00 97.56 174 ILE A C 1
ATOM 1371 O O . ILE A 1 174 ? -0.009 15.481 29.424 1.00 97.56 174 ILE A O 1
ATOM 1375 N N . PRO A 1 175 ? -0.698 17.017 27.959 1.00 96.69 175 PRO A N 1
ATOM 1376 C CA . PRO A 1 175 ? 0.005 18.154 28.571 1.00 96.69 175 PRO A CA 1
ATOM 1377 C C . PRO A 1 175 ? -0.319 18.424 30.050 1.00 96.69 175 PRO A C 1
ATOM 1379 O O . PRO A 1 175 ? 0.429 19.139 30.722 1.00 96.69 175 PRO A O 1
ATOM 1382 N N . ASP A 1 176 ? -1.423 17.889 30.567 1.00 95.88 176 ASP A N 1
ATOM 1383 C CA . ASP A 1 176 ? -1.799 17.946 31.983 1.00 95.88 176 ASP A CA 1
ATOM 1384 C C . ASP A 1 176 ? -1.669 16.591 32.703 1.00 95.88 176 ASP A C 1
ATOM 1386 O O . ASP A 1 176 ? -2.110 16.455 33.843 1.00 95.88 176 ASP A O 1
ATOM 1390 N N . GLY A 1 177 ? -1.062 15.609 32.038 1.00 96.31 177 GLY A N 1
ATOM 1391 C CA . GLY A 1 177 ? -0.903 14.231 32.486 1.00 96.31 177 GLY A CA 1
ATOM 1392 C C . GLY A 1 177 ? -2.146 13.356 32.338 1.00 96.31 177 GLY A C 1
ATOM 1393 O O . GLY A 1 177 ? -2.032 12.145 32.487 1.00 96.31 177 GLY A O 1
ATOM 1394 N N . ILE A 1 178 ? -3.312 13.923 32.006 1.00 96.88 178 ILE A N 1
ATOM 1395 C CA . ILE A 1 178 ? -4.604 13.221 32.010 1.00 96.88 178 ILE A CA 1
ATOM 1396 C C . ILE A 1 178 ? -5.275 13.218 30.628 1.00 96.88 178 ILE A C 1
ATOM 1398 O O . ILE A 1 178 ? -5.762 12.178 30.189 1.00 96.88 178 ILE A O 1
ATOM 1402 N N . HIS A 1 179 ? -5.327 14.361 29.940 1.00 97.38 179 HIS A N 1
ATOM 1403 C CA . HIS A 1 179 ? -6.108 14.549 28.718 1.00 97.38 179 HIS A CA 1
ATOM 1404 C C . HIS A 1 179 ? -5.213 14.561 27.472 1.00 97.38 179 HIS A C 1
ATOM 1406 O O . HIS A 1 179 ? -4.405 15.481 27.306 1.00 97.38 179 HIS A O 1
ATOM 1412 N N . PRO A 1 180 ? -5.361 13.581 26.561 1.00 97.75 180 PRO A N 1
ATOM 1413 C CA . PRO A 1 180 ? -4.687 13.615 25.273 1.00 97.75 180 PRO A CA 1
ATOM 1414 C C . PRO A 1 180 ? -5.040 14.875 24.470 1.00 97.75 180 PRO A C 1
ATOM 1416 O O . PRO A 1 180 ? -6.181 15.330 24.436 1.00 97.75 180 PRO A O 1
ATOM 1419 N N . ASN A 1 181 ? -4.051 15.443 23.788 1.00 96.88 181 ASN A N 1
ATOM 1420 C CA . ASN A 1 181 ? -4.223 16.538 22.844 1.00 96.88 181 ASN A CA 1
ATOM 1421 C C . ASN A 1 181 ? -4.734 16.011 21.485 1.00 96.88 181 ASN A C 1
ATOM 1423 O O . ASN A 1 181 ? -5.056 14.832 21.333 1.00 96.88 181 ASN A O 1
ATOM 1427 N N . LYS A 1 182 ? -4.786 16.876 20.462 1.00 93.31 182 LYS A N 1
ATOM 1428 C CA . LYS A 1 182 ? -5.241 16.492 19.111 1.00 93.31 182 LYS A CA 1
ATOM 1429 C C . LYS A 1 182 ? -4.459 15.308 18.520 1.00 93.31 182 LYS A C 1
ATOM 1431 O O . LYS A 1 182 ? -5.076 14.443 17.908 1.00 93.31 182 LYS A O 1
ATOM 1436 N N . ALA A 1 183 ? -3.141 15.246 18.724 1.00 93.44 183 ALA A N 1
ATOM 1437 C CA . ALA A 1 183 ? -2.310 14.143 18.235 1.00 93.44 183 ALA A CA 1
ATOM 1438 C C . ALA A 1 183 ? -2.616 12.832 18.979 1.00 93.44 183 ALA A C 1
ATOM 1440 O O . ALA A 1 183 ? -2.790 11.792 18.350 1.00 93.44 183 ALA A O 1
ATOM 1441 N N . GLY A 1 184 ? -2.794 12.887 20.303 1.00 96.44 184 GLY A N 1
ATOM 1442 C CA . GLY A 1 184 ? -3.216 11.718 21.078 1.00 96.44 184 GLY A CA 1
ATOM 1443 C C . GLY A 1 184 ? -4.608 11.214 20.673 1.00 96.44 184 GLY A C 1
ATOM 1444 O O . GLY A 1 184 ? -4.793 10.023 20.430 1.00 96.44 184 GLY A O 1
ATOM 1445 N N . HIS A 1 185 ? -5.574 12.120 20.488 1.00 95.44 185 HIS A N 1
ATOM 1446 C CA . HIS A 1 185 ? -6.898 11.768 1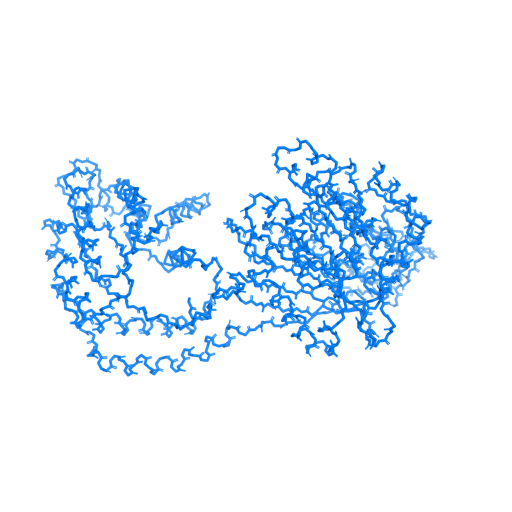9.965 1.00 95.44 185 HIS A CA 1
ATOM 1447 C C . HIS A 1 185 ? -6.849 11.184 18.546 1.00 95.44 185 HIS A C 1
ATOM 1449 O O . HIS A 1 185 ? -7.652 10.304 18.230 1.00 95.44 185 HIS A O 1
ATOM 1455 N N . ARG A 1 186 ? -5.907 11.624 17.700 1.00 92.94 186 ARG A N 1
ATOM 1456 C CA . ARG A 1 186 ? -5.692 11.041 16.370 1.00 92.94 186 ARG A CA 1
ATOM 1457 C C . ARG A 1 186 ? -5.258 9.577 16.468 1.00 92.94 186 ARG A C 1
ATOM 1459 O O . ARG A 1 186 ? -5.906 8.732 15.856 1.00 92.94 186 ARG A O 1
ATOM 1466 N N . ILE A 1 187 ? -4.262 9.267 17.303 1.00 94.62 187 ILE A N 1
ATOM 1467 C CA . ILE A 1 187 ? -3.809 7.884 17.549 1.00 94.62 187 ILE A CA 1
ATOM 1468 C C . ILE A 1 187 ? -4.957 7.021 18.085 1.00 94.62 187 ILE A C 1
ATOM 1470 O O . ILE A 1 187 ? -5.152 5.893 17.628 1.00 94.62 187 ILE A O 1
ATOM 1474 N N . MET A 1 188 ? -5.759 7.547 19.017 1.00 96.62 188 MET A N 1
ATOM 1475 C CA . MET A 1 188 ? -6.939 6.838 19.527 1.00 96.62 188 MET A CA 1
ATOM 1476 C C . MET A 1 188 ? -7.942 6.535 18.405 1.00 96.62 188 MET A C 1
ATOM 1478 O O . MET A 1 188 ? -8.402 5.402 18.281 1.00 96.62 188 MET A O 1
ATOM 1482 N N . GLY A 1 189 ? -8.258 7.524 17.563 1.00 93.81 189 GLY A N 1
ATOM 1483 C CA . GLY A 1 189 ? -9.181 7.363 16.439 1.00 93.81 189 GLY A CA 1
ATOM 1484 C C . GLY A 1 189 ? -8.709 6.319 15.425 1.00 93.81 189 GLY A C 1
ATOM 1485 O O . GLY A 1 189 ? -9.490 5.459 15.024 1.00 93.81 189 GLY A O 1
ATOM 1486 N N . GLU A 1 190 ? -7.430 6.343 15.053 1.00 91.62 190 GLU A N 1
ATOM 1487 C CA . GLU A 1 190 ? -6.828 5.352 14.150 1.00 91.62 190 GLU A CA 1
ATOM 1488 C C . GLU A 1 190 ? -6.817 3.948 14.755 1.00 91.62 190 GLU A C 1
ATOM 1490 O O . GLU A 1 190 ? -7.108 2.973 14.063 1.00 91.62 190 GLU A O 1
ATOM 1495 N N . THR A 1 191 ? -6.547 3.841 16.056 1.00 94.00 191 THR A N 1
ATOM 1496 C CA . THR A 1 191 ? -6.575 2.565 16.781 1.00 94.00 191 THR A CA 1
ATOM 1497 C C . THR A 1 191 ? -7.980 1.960 16.770 1.00 94.00 191 THR A C 1
ATOM 1499 O O . THR A 1 191 ? -8.140 0.773 16.483 1.00 94.00 191 THR A O 1
ATOM 1502 N N . ILE A 1 192 ? -9.010 2.781 17.003 1.00 94.88 192 ILE A N 1
ATOM 1503 C CA . ILE A 1 192 ? -10.416 2.357 16.945 1.00 94.88 192 ILE A CA 1
ATOM 1504 C C . ILE A 1 192 ? -10.798 1.935 15.521 1.00 94.88 192 ILE A C 1
ATOM 1506 O O . ILE A 1 192 ? -11.356 0.856 15.331 1.00 94.88 192 ILE A O 1
ATOM 1510 N N . LEU A 1 193 ? -10.469 2.743 14.507 1.00 91.19 193 LEU A N 1
ATOM 1511 C CA . LEU A 1 193 ? -10.779 2.420 13.110 1.00 91.19 193 LEU A CA 1
ATOM 1512 C C . LEU A 1 193 ? -10.091 1.127 12.662 1.00 91.19 193 LEU A C 1
ATOM 1514 O O . LEU A 1 193 ? -10.732 0.278 12.040 1.00 91.19 193 LEU A O 1
ATOM 1518 N N . ARG A 1 194 ? -8.829 0.923 13.051 1.00 89.50 194 ARG A N 1
ATOM 1519 C CA . ARG A 1 194 ? -8.100 -0.320 12.793 1.00 89.50 194 ARG A CA 1
ATOM 1520 C C . ARG A 1 194 ? -8.779 -1.515 13.454 1.00 89.50 194 ARG A C 1
ATOM 1522 O O . ARG A 1 194 ? -8.933 -2.546 12.802 1.00 89.50 194 ARG A O 1
ATOM 1529 N N . ALA A 1 195 ? -9.221 -1.377 14.703 1.00 91.25 195 ALA A N 1
ATOM 1530 C CA . ALA A 1 195 ? -9.958 -2.426 15.405 1.00 91.25 195 ALA A CA 1
ATOM 1531 C C . ALA A 1 195 ? -11.312 -2.740 14.735 1.00 91.25 195 ALA A C 1
ATOM 1533 O O . ALA A 1 195 ? -11.774 -3.878 14.776 1.00 91.25 195 ALA A O 1
ATOM 1534 N N . TRP A 1 196 ? -11.912 -1.767 14.043 1.00 89.19 196 TRP A N 1
ATOM 1535 C CA . TRP A 1 196 ? -13.098 -1.951 13.195 1.00 89.19 196 TRP A CA 1
ATOM 1536 C C . TRP A 1 196 ? -12.785 -2.444 11.773 1.00 89.19 196 TRP A C 1
ATOM 1538 O O . TRP A 1 196 ? -13.678 -2.518 10.929 1.00 89.19 196 TRP A O 1
ATOM 1548 N N . GLY A 1 197 ? -11.532 -2.810 11.492 1.00 86.00 197 GLY A N 1
ATOM 1549 C CA . GLY A 1 197 ? -11.114 -3.357 10.204 1.00 86.00 197 GLY A CA 1
ATOM 1550 C C . GLY A 1 197 ? -10.870 -2.308 9.119 1.00 86.00 197 GLY A C 1
ATOM 1551 O O . GLY A 1 197 ? -10.873 -2.665 7.944 1.00 86.00 197 GLY A O 1
ATOM 1552 N N . LEU A 1 198 ? -10.651 -1.043 9.491 1.00 86.94 198 LEU A N 1
ATOM 1553 C CA . LEU A 1 198 ? -10.279 0.059 8.597 1.00 86.94 198 LEU A CA 1
ATOM 1554 C C . LEU A 1 198 ? -8.876 0.547 8.958 1.00 86.94 198 LEU A C 1
ATOM 1556 O O . LEU A 1 198 ? -8.722 1.479 9.748 1.00 86.94 198 LEU A O 1
ATOM 1560 N N . PRO A 1 199 ? -7.837 -0.131 8.456 1.00 85.19 199 PRO A N 1
ATOM 1561 C CA . PRO A 1 199 ? -6.493 0.085 8.954 1.00 85.19 199 PRO A CA 1
ATOM 1562 C C . PRO A 1 199 ? -5.771 1.242 8.242 1.00 85.19 199 PRO A C 1
ATOM 1564 O O . PRO A 1 199 ? -4.758 1.703 8.760 1.00 85.19 199 PRO A O 1
ATOM 1567 N N . SER A 1 200 ? -6.314 1.714 7.116 1.00 84.56 200 SER A N 1
ATOM 1568 C CA . SER A 1 200 ? -5.923 2.933 6.405 1.00 84.56 200 SER A CA 1
ATOM 1569 C C . SER A 1 200 ? -6.910 4.065 6.689 1.00 84.56 200 SER A C 1
ATOM 1571 O O . SER A 1 200 ? -8.122 3.841 6.808 1.00 84.56 200 SER A O 1
ATOM 1573 N N . THR A 1 201 ? -6.407 5.291 6.804 1.00 83.38 201 THR A N 1
ATOM 1574 C CA . THR A 1 201 ? -7.191 6.483 7.132 1.00 83.38 201 THR A CA 1
ATOM 1575 C C . THR A 1 201 ? -6.835 7.646 6.219 1.00 83.38 201 THR A C 1
ATOM 1577 O O . THR A 1 201 ? -5.672 7.928 5.965 1.00 83.38 201 THR A O 1
ATOM 1580 N N . VAL A 1 202 ? -7.861 8.357 5.755 1.00 84.62 202 VAL A N 1
ATOM 1581 C CA . VAL A 1 202 ? -7.693 9.622 5.030 1.00 84.62 202 VAL A CA 1
ATOM 1582 C C . VAL A 1 202 ? -7.681 10.767 6.039 1.00 84.62 202 VAL A C 1
ATOM 1584 O O . VAL A 1 202 ? -8.522 10.808 6.947 1.00 84.62 202 VAL A O 1
ATOM 1587 N N . GLU A 1 203 ? -6.734 11.694 5.902 1.00 87.94 203 GLU A N 1
ATOM 1588 C CA . GLU A 1 203 ? -6.743 12.932 6.682 1.00 87.94 203 GLU A CA 1
ATOM 1589 C C . GLU A 1 203 ? -7.854 13.870 6.186 1.00 87.94 203 GLU A C 1
ATOM 1591 O O . GLU A 1 203 ? -7.871 14.239 5.007 1.00 87.94 203 GLU A O 1
ATOM 1596 N N . PRO A 1 204 ? -8.795 14.280 7.055 1.00 91.88 204 PRO A N 1
ATOM 1597 C CA . PRO A 1 204 ? -9.802 15.252 6.666 1.00 91.88 204 PRO A CA 1
ATOM 1598 C C . PRO A 1 204 ? -9.157 16.609 6.393 1.00 91.88 204 PRO A C 1
ATOM 1600 O O . PRO A 1 204 ? -8.220 17.019 7.083 1.00 91.88 204 PRO A O 1
ATOM 1603 N N . SER A 1 205 ? -9.704 17.344 5.424 1.00 94.69 205 SER A N 1
ATOM 1604 C CA . SER A 1 205 ? -9.306 18.736 5.218 1.00 94.69 205 SER A CA 1
ATOM 1605 C C . SER A 1 205 ? -9.572 19.556 6.492 1.00 94.69 205 SER A C 1
ATOM 1607 O O . SER A 1 205 ? -10.485 19.223 7.260 1.00 94.69 205 SER A O 1
ATOM 1609 N N . PRO A 1 206 ? -8.822 20.647 6.744 1.00 95.88 206 PRO A N 1
ATOM 1610 C CA . PRO A 1 206 ? -9.059 21.494 7.914 1.00 95.88 206 PRO A CA 1
ATOM 1611 C C . PRO A 1 206 ? -10.507 21.994 8.019 1.00 95.88 206 PRO A C 1
ATOM 1613 O O . PRO A 1 206 ? -11.064 22.045 9.113 1.00 95.88 206 PRO A O 1
ATOM 1616 N N . GLU A 1 207 ? -11.127 22.306 6.879 1.00 97.50 207 GLU A N 1
ATOM 1617 C CA . GLU A 1 207 ? -12.528 22.726 6.793 1.00 97.50 207 GLU A CA 1
ATOM 1618 C C . GLU A 1 207 ? -13.494 21.592 7.161 1.00 97.50 207 GLU A C 1
ATOM 1620 O O . GLU A 1 207 ? -14.381 21.777 7.998 1.00 97.50 207 GLU A O 1
ATOM 1625 N N . LEU A 1 208 ? -13.291 20.391 6.606 1.00 97.19 208 LEU A N 1
ATOM 1626 C CA . LEU A 1 208 ? -14.107 19.227 6.946 1.00 97.19 208 LEU A CA 1
ATOM 1627 C C . LEU A 1 208 ? -13.986 18.885 8.437 1.00 97.19 208 LEU A C 1
ATOM 1629 O O . LEU A 1 208 ? -14.982 18.558 9.086 1.00 97.19 208 LEU A O 1
ATOM 1633 N N . LEU A 1 209 ? -12.777 18.978 8.994 1.00 95.12 209 LEU A N 1
ATOM 1634 C CA . LEU A 1 209 ? -12.528 18.728 10.409 1.00 95.12 209 LEU A CA 1
ATOM 1635 C C . LEU A 1 209 ? -13.247 19.744 11.311 1.00 95.12 209 LEU A C 1
ATOM 1637 O O . LEU A 1 209 ? -13.816 19.340 12.329 1.00 95.12 209 LEU A O 1
ATOM 1641 N N . ASP A 1 210 ? -13.265 21.031 10.949 1.00 97.12 210 ASP A N 1
ATOM 1642 C CA . ASP A 1 210 ? -14.014 22.062 11.683 1.00 97.12 210 ASP A CA 1
ATOM 1643 C C . ASP A 1 210 ? -15.518 21.761 11.700 1.00 97.12 210 ASP A C 1
ATOM 1645 O O . ASP A 1 210 ? -16.133 21.672 12.769 1.00 97.12 210 ASP A O 1
ATOM 1649 N N . LEU A 1 211 ? -16.104 21.509 10.526 1.00 98.25 211 LEU A N 1
ATOM 1650 C CA . LEU A 1 211 ? -17.528 21.199 10.400 1.00 98.25 211 LEU A CA 1
ATOM 1651 C C . LEU A 1 211 ? -17.907 19.933 11.176 1.00 98.25 211 LEU A C 1
ATOM 1653 O O . LEU A 1 211 ? -18.897 19.925 11.912 1.00 98.25 211 LEU A O 1
ATOM 1657 N N . MET A 1 212 ? -17.092 18.880 11.081 1.00 95.81 212 MET A N 1
ATOM 1658 C CA . MET A 1 212 ? -17.288 17.643 11.840 1.00 95.81 212 MET A CA 1
ATOM 1659 C C . MET A 1 212 ? -17.177 17.863 13.351 1.00 95.81 212 MET A C 1
ATOM 1661 O O . MET A 1 212 ? -17.946 17.270 14.113 1.00 95.81 212 MET A O 1
ATOM 1665 N N . THR A 1 213 ? -16.268 18.731 13.798 1.00 95.31 213 THR A N 1
ATOM 1666 C CA . THR A 1 213 ? -16.121 19.090 15.216 1.00 95.31 213 THR A CA 1
ATOM 1667 C C . THR A 1 213 ? -17.372 19.804 15.722 1.00 95.31 213 THR A C 1
ATOM 1669 O O . THR A 1 213 ? -17.939 19.413 16.743 1.00 95.31 213 THR A O 1
ATOM 1672 N N . ARG A 1 214 ? -17.868 20.794 14.971 1.00 97.56 214 ARG A N 1
ATOM 1673 C CA . ARG A 1 214 ? -19.098 21.534 15.296 1.00 97.56 214 ARG A CA 1
ATOM 1674 C C . ARG A 1 214 ? -20.319 20.619 15.323 1.00 97.56 214 ARG A C 1
ATOM 1676 O O . ARG A 1 214 ? -21.103 20.676 16.267 1.00 97.56 214 ARG A O 1
ATOM 1683 N N . ARG A 1 215 ? -20.450 19.735 14.330 1.00 97.12 215 ARG A N 1
ATOM 1684 C CA . ARG A 1 215 ? -21.523 18.732 14.270 1.00 97.12 215 ARG A CA 1
ATOM 1685 C C . ARG A 1 215 ? -21.493 17.822 15.494 1.00 97.12 215 ARG A C 1
ATOM 1687 O O . ARG A 1 215 ? -22.524 17.604 16.121 1.00 97.12 215 ARG A O 1
ATOM 1694 N N . THR A 1 216 ? -20.313 17.313 15.844 1.00 95.56 216 THR A N 1
ATOM 1695 C CA . THR A 1 216 ? -20.130 16.422 16.998 1.00 95.56 216 THR A CA 1
ATOM 1696 C C . THR A 1 216 ? -20.487 17.122 18.306 1.00 95.56 216 THR A C 1
ATOM 1698 O O . THR A 1 216 ? -21.163 16.519 19.132 1.00 95.56 216 THR A O 1
ATOM 1701 N N . ALA A 1 217 ? -20.113 18.395 18.474 1.00 96.00 217 ALA A N 1
ATOM 1702 C CA . ALA A 1 217 ? -20.464 19.181 19.657 1.00 96.00 217 ALA A CA 1
ATOM 1703 C C . ALA A 1 217 ? -21.986 19.349 19.818 1.00 96.00 217 ALA A C 1
ATOM 1705 O O . ALA A 1 217 ? -22.513 19.114 20.901 1.00 96.00 217 ALA A O 1
ATOM 1706 N N . VAL A 1 218 ? -22.709 19.664 18.734 1.00 97.62 218 VAL A N 1
ATOM 1707 C CA . VAL A 1 218 ? -24.179 19.785 18.769 1.00 97.62 218 VAL A CA 1
ATOM 1708 C C . VAL A 1 218 ? -24.836 18.468 19.189 1.00 97.62 218 VAL A C 1
ATOM 1710 O O . VAL A 1 218 ? -25.699 18.468 20.064 1.00 97.62 218 VAL A O 1
ATOM 1713 N N . VAL A 1 219 ? -24.419 17.347 18.587 1.00 96.94 219 VAL A N 1
ATOM 1714 C CA . VAL A 1 219 ? -24.940 16.011 18.926 1.00 96.94 219 VAL A CA 1
ATOM 1715 C C . VAL A 1 219 ? -24.633 15.671 20.385 1.00 96.94 219 VAL A C 1
ATOM 1717 O O . VAL A 1 219 ? -25.523 15.220 21.105 1.00 96.94 219 VAL A O 1
ATOM 1720 N N . HIS A 1 220 ? -23.396 15.911 20.822 1.00 96.81 220 HIS A N 1
ATOM 1721 C CA . HIS A 1 220 ? -22.940 15.640 22.180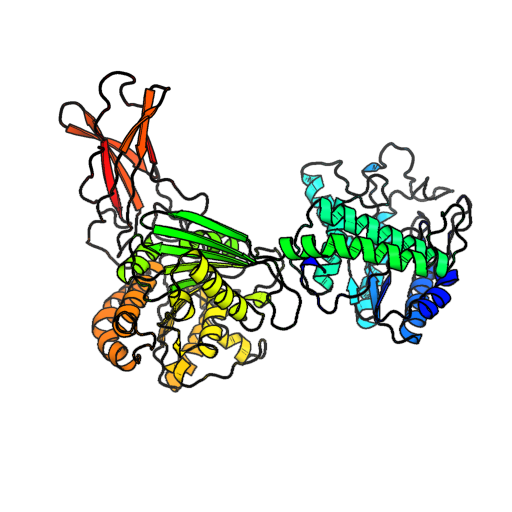 1.00 96.81 220 HIS A CA 1
ATOM 1722 C C . HIS A 1 220 ? -23.772 16.384 23.228 1.00 96.81 220 HIS A C 1
ATOM 1724 O O . HIS A 1 220 ? -24.373 15.750 24.096 1.00 96.81 220 HIS A O 1
ATOM 1730 N N . ASP A 1 221 ? -23.847 17.712 23.121 1.00 96.94 221 ASP A N 1
ATOM 1731 C CA . ASP A 1 221 ? -24.501 18.559 24.118 1.00 96.94 221 ASP A CA 1
ATOM 1732 C C . ASP A 1 221 ? -26.013 18.277 24.188 1.00 96.94 221 ASP A C 1
ATOM 1734 O O . ASP A 1 221 ? -26.598 18.218 25.277 1.00 96.94 221 ASP A O 1
ATOM 1738 N N . ALA A 1 222 ? -26.656 18.070 23.031 1.00 98.00 222 ALA A N 1
ATOM 1739 C CA . ALA A 1 222 ? -28.088 17.795 22.942 1.00 98.00 222 ALA A CA 1
ATOM 1740 C C . ALA A 1 222 ? -28.454 16.449 23.585 1.00 98.00 222 ALA A C 1
ATOM 1742 O O . ALA A 1 222 ? -29.374 16.380 24.404 1.00 98.00 222 ALA A O 1
ATOM 1743 N N . TRP A 1 223 ? -27.706 15.384 23.276 1.00 97.81 223 TRP A N 1
ATOM 1744 C CA . TRP A 1 223 ? -27.940 14.071 23.876 1.00 97.81 223 TRP A CA 1
ATOM 1745 C C . TRP A 1 223 ? -27.588 14.030 25.358 1.00 97.81 223 TRP A C 1
ATOM 1747 O O . TRP A 1 223 ? -28.333 13.441 26.139 1.00 97.81 223 TRP A O 1
ATOM 1757 N N . LEU A 1 224 ? -26.498 14.679 25.773 1.00 96.62 224 LEU A N 1
ATOM 1758 C CA . LEU A 1 224 ? -26.122 14.750 27.183 1.00 96.62 224 LEU A CA 1
ATOM 1759 C C . LEU A 1 224 ? -27.217 15.441 28.019 1.00 96.62 224 LEU A C 1
ATOM 1761 O O . LEU A 1 224 ? -27.531 14.992 29.123 1.00 96.62 224 LEU A O 1
ATOM 1765 N N . THR A 1 225 ? -27.850 16.472 27.453 1.00 96.88 225 THR A N 1
ATOM 1766 C CA . THR A 1 225 ? -28.987 17.181 28.061 1.00 96.88 225 THR A CA 1
ATOM 1767 C C . THR A 1 225 ? -30.247 16.323 28.101 1.00 96.88 225 THR A C 1
ATOM 1769 O O . THR A 1 225 ? -30.895 16.248 29.142 1.00 96.88 225 THR A O 1
ATOM 1772 N N . ALA A 1 226 ? -30.585 15.649 26.998 1.00 97.81 226 ALA A N 1
ATOM 1773 C CA . ALA A 1 226 ? -31.780 14.810 26.905 1.00 97.81 226 ALA A CA 1
ATOM 1774 C C . ALA A 1 226 ? -31.731 13.588 27.840 1.00 97.81 226 ALA A C 1
ATOM 1776 O O . ALA A 1 226 ? -32.702 13.287 28.536 1.00 97.81 226 ALA A O 1
ATOM 1777 N N . VAL A 1 227 ? -30.576 12.918 27.911 1.00 97.88 227 VAL A N 1
ATOM 1778 C CA . VAL A 1 227 ? -30.341 11.803 28.841 1.00 97.88 227 VAL A CA 1
ATOM 1779 C C . VAL A 1 227 ? -30.364 12.285 30.296 1.00 97.88 227 VAL A C 1
ATOM 1781 O O . VAL A 1 227 ? -30.872 11.587 31.181 1.00 97.88 227 VAL A O 1
ATOM 1784 N N . GLY A 1 228 ? -29.825 13.482 30.540 1.00 97.00 228 GLY A N 1
ATOM 1785 C CA . GLY A 1 228 ? -29.733 14.109 31.853 1.00 97.00 228 GLY A CA 1
ATOM 1786 C C . GLY A 1 228 ? -28.614 13.532 32.725 1.00 97.00 228 GLY A C 1
ATOM 1787 O O . GLY A 1 228 ? -28.355 12.325 32.743 1.00 97.00 228 GLY A O 1
ATOM 1788 N N . HIS A 1 229 ? -27.963 14.406 33.494 1.00 95.69 229 HIS A N 1
ATOM 1789 C CA . HIS A 1 229 ? -26.877 14.055 34.411 1.00 95.69 229 HIS A CA 1
ATOM 1790 C C . HIS A 1 229 ? -26.874 14.955 35.652 1.00 95.69 229 HIS A C 1
ATOM 1792 O O . HIS A 1 229 ? -27.428 16.053 35.648 1.00 95.69 229 HIS A O 1
ATOM 1798 N N . LYS A 1 230 ? -26.159 14.533 36.700 1.00 92.81 230 LYS A N 1
ATOM 1799 C CA . LYS A 1 230 ? -26.031 15.304 37.954 1.00 92.81 230 LYS A CA 1
ATOM 1800 C C . LYS A 1 230 ? -24.797 16.206 38.053 1.00 92.81 230 LYS A C 1
ATOM 1802 O O . LYS A 1 230 ? -24.676 16.958 39.015 1.00 92.81 230 LYS A O 1
ATOM 1807 N N . ARG A 1 231 ? -23.869 16.155 37.088 1.00 94.06 231 ARG A N 1
ATOM 1808 C CA . ARG A 1 231 ? -22.654 16.990 37.120 1.00 94.06 231 ARG A CA 1
ATOM 1809 C C . ARG A 1 231 ? -22.992 18.492 37.064 1.00 94.06 231 ARG A C 1
ATOM 1811 O O . ARG A 1 231 ? -23.628 18.916 36.099 1.00 94.06 231 ARG A O 1
ATOM 1818 N N . PRO A 1 232 ? -22.520 19.312 38.019 1.00 92.94 232 PRO A N 1
ATOM 1819 C CA . PRO A 1 232 ? -22.744 20.753 37.989 1.00 92.94 232 PRO A CA 1
ATOM 1820 C C . PRO A 1 232 ? -21.921 21.445 36.889 1.00 92.94 232 PRO A C 1
ATOM 1822 O O . PRO A 1 232 ? -20.884 20.948 36.443 1.00 92.94 232 PRO A O 1
ATOM 1825 N N . GLY A 1 233 ? -22.378 22.627 36.465 1.00 90.44 233 GLY A N 1
ATOM 1826 C CA . GLY A 1 233 ? -21.622 23.527 35.585 1.00 90.44 233 GLY A CA 1
ATOM 1827 C C . GLY A 1 233 ? -21.518 23.101 34.115 1.00 90.44 233 GLY A C 1
ATOM 1828 O O . GLY A 1 233 ? -20.730 23.690 33.378 1.00 90.44 233 GLY A O 1
ATOM 1829 N N . ILE A 1 234 ? -22.282 22.099 33.675 1.00 92.25 234 ILE A N 1
ATOM 1830 C CA . ILE A 1 234 ? -22.425 21.772 32.250 1.00 92.25 234 ILE A CA 1
ATOM 1831 C C . ILE A 1 234 ? -23.528 22.648 31.660 1.00 92.25 234 ILE A C 1
ATOM 1833 O O . ILE A 1 234 ? -24.621 22.740 32.220 1.00 92.25 234 ILE A O 1
ATOM 1837 N N . ARG A 1 235 ? -23.230 23.318 30.544 1.00 92.12 235 ARG A N 1
ATOM 1838 C CA . ARG A 1 235 ? -24.231 24.108 29.820 1.00 92.12 235 ARG A CA 1
ATOM 1839 C C . ARG A 1 235 ? -25.200 23.159 29.109 1.00 92.12 235 ARG A C 1
ATOM 1841 O O . ARG A 1 235 ? -24.726 22.193 28.516 1.00 92.12 235 ARG A O 1
ATOM 1848 N N . PRO A 1 236 ? -26.516 23.427 29.141 1.00 93.88 236 PRO A N 1
ATOM 1849 C CA . PRO A 1 236 ? -27.466 22.624 28.389 1.00 93.88 236 PRO A CA 1
ATOM 1850 C C . PRO A 1 236 ? -27.221 22.788 26.885 1.00 93.88 236 PRO A C 1
ATOM 1852 O O . PRO A 1 236 ? -26.935 23.886 26.403 1.00 93.88 236 PRO A O 1
ATOM 1855 N N . GLY A 1 237 ? -27.348 21.683 26.162 1.00 96.69 237 GLY A N 1
ATOM 1856 C CA . GLY A 1 237 ? -27.421 21.644 24.711 1.00 96.69 237 GLY A CA 1
ATOM 1857 C C . GLY A 1 237 ? -28.815 21.986 24.196 1.00 96.69 237 GLY A C 1
ATOM 1858 O O . GLY A 1 237 ? -29.763 22.179 24.961 1.00 96.69 237 GLY A O 1
ATOM 1859 N N . LEU A 1 238 ? -28.935 22.045 22.872 1.00 97.69 238 LEU A N 1
ATOM 1860 C CA . LEU A 1 238 ? -30.214 22.276 22.202 1.00 97.69 238 LEU A CA 1
ATOM 1861 C C . LEU A 1 238 ? -31.193 21.115 22.465 1.00 97.69 238 LEU A C 1
ATOM 1863 O O . LEU A 1 238 ? -30.755 19.964 22.572 1.00 97.69 238 LEU A O 1
ATOM 1867 N N . PRO A 1 239 ? -32.516 21.367 22.491 1.00 98.00 239 PRO A N 1
ATOM 1868 C CA . PRO A 1 239 ? -33.509 20.300 22.411 1.00 98.00 239 PRO A CA 1
ATOM 1869 C C . PRO A 1 239 ? -33.239 19.390 21.205 1.00 98.00 239 PRO A C 1
ATOM 1871 O O . PRO A 1 239 ? -32.883 19.876 20.132 1.00 98.00 239 PRO A O 1
ATOM 1874 N N . LEU A 1 240 ? -33.445 18.072 21.340 1.00 97.50 240 LEU A N 1
ATOM 1875 C CA . LEU A 1 240 ? -33.087 17.099 20.291 1.00 97.50 240 LEU A CA 1
ATOM 1876 C C . LEU A 1 240 ? -33.686 17.430 18.913 1.00 97.50 240 LEU A C 1
ATOM 1878 O O . LEU A 1 240 ? -33.042 17.188 17.896 1.00 97.50 240 LEU A O 1
ATOM 1882 N N . ALA A 1 241 ? -34.901 17.985 18.862 1.00 97.62 241 ALA A N 1
ATOM 1883 C CA . ALA A 1 241 ? -35.532 18.392 17.606 1.00 97.62 241 ALA A CA 1
ATOM 1884 C C . ALA A 1 241 ? -34.770 19.536 16.911 1.00 97.62 241 ALA A C 1
ATOM 1886 O O . ALA A 1 241 ? -34.509 19.460 15.713 1.00 97.62 241 ALA A O 1
ATOM 1887 N N . GLU A 1 242 ? -34.353 20.556 17.662 1.00 98.31 242 GLU A N 1
ATOM 1888 C CA . GLU A 1 242 ? -33.563 21.682 17.148 1.00 98.31 242 GLU A CA 1
ATOM 1889 C C . GLU A 1 242 ? -32.136 21.250 16.792 1.00 98.31 242 GLU A C 1
ATOM 1891 O O . GLU A 1 242 ? -31.604 21.629 15.748 1.00 98.31 242 GLU A O 1
ATOM 1896 N N . ALA A 1 243 ? -31.533 20.390 17.619 1.00 97.81 243 ALA A N 1
ATOM 1897 C CA . ALA A 1 243 ? -30.222 19.810 17.352 1.00 97.81 243 ALA A CA 1
ATOM 1898 C C . ALA A 1 243 ? -30.207 19.028 16.030 1.00 97.81 243 ALA A C 1
ATOM 1900 O O . ALA A 1 243 ? -29.267 19.169 15.252 1.00 97.81 243 ALA A O 1
ATOM 1901 N N . LYS A 1 244 ? -31.264 18.254 15.739 1.00 97.12 244 LYS A N 1
ATOM 1902 C CA . LYS A 1 244 ? -31.413 17.525 14.469 1.00 97.12 244 LYS A CA 1
ATOM 1903 C C . LYS A 1 244 ? -31.433 18.457 13.259 1.00 97.12 244 LYS A C 1
ATOM 1905 O O . LYS A 1 244 ? -30.747 18.168 12.284 1.00 97.12 244 LYS A O 1
ATOM 1910 N N . VAL A 1 245 ? -32.155 19.579 13.331 1.00 98.19 245 VAL A N 1
ATOM 1911 C CA . VAL A 1 245 ? -32.161 20.591 12.258 1.00 98.19 245 VAL A CA 1
ATOM 1912 C C . VAL A 1 245 ? -30.755 21.157 12.056 1.00 98.19 245 VAL A C 1
ATOM 1914 O O . VAL A 1 245 ? -30.246 21.167 10.939 1.00 98.19 245 VAL A O 1
ATOM 1917 N N . LYS A 1 246 ? -30.072 21.533 13.144 1.00 98.06 246 LYS A N 1
ATOM 1918 C CA . LYS A 1 246 ? -28.712 22.081 13.065 1.00 98.06 246 LYS A CA 1
ATOM 1919 C C . LYS A 1 246 ? -27.694 21.083 12.509 1.00 98.06 246 LYS A C 1
ATOM 1921 O O . LYS A 1 246 ? -26.786 21.467 11.775 1.00 98.06 246 LYS A O 1
ATOM 1926 N N . VAL A 1 247 ? -27.824 19.808 12.869 1.00 97.44 247 VAL A N 1
ATOM 1927 C CA . VAL A 1 247 ? -26.982 18.728 12.342 1.00 97.44 247 VAL A CA 1
ATOM 1928 C C . VAL A 1 247 ? -27.232 18.523 10.851 1.00 97.44 247 VAL A C 1
ATOM 1930 O O . VAL A 1 247 ? -26.257 18.368 10.124 1.00 97.44 247 VAL A O 1
ATOM 1933 N N . ALA A 1 248 ? -28.484 18.593 10.388 1.00 97.69 248 ALA A N 1
ATOM 1934 C CA . ALA A 1 248 ? -28.810 18.495 8.966 1.00 97.69 248 ALA A CA 1
ATOM 1935 C C . ALA A 1 248 ? -28.164 19.628 8.144 1.00 97.69 248 ALA A C 1
ATOM 1937 O O . ALA A 1 248 ? -27.510 19.348 7.145 1.00 97.69 248 ALA A O 1
ATOM 1938 N N . GLU A 1 249 ? -28.230 20.879 8.615 1.00 98.19 249 GLU A N 1
ATOM 1939 C CA . GLU A 1 249 ? -27.558 22.025 7.969 1.00 98.19 249 GLU A CA 1
ATOM 1940 C C . GLU A 1 249 ? -26.030 21.852 7.871 1.00 98.19 249 GLU A C 1
ATOM 1942 O O . GLU A 1 249 ? -25.388 22.306 6.922 1.00 98.19 249 GLU A O 1
ATOM 1947 N N . LEU A 1 250 ? -25.414 21.240 8.888 1.00 98.25 250 LEU A N 1
ATOM 1948 C CA . LEU A 1 250 ? -23.983 20.933 8.871 1.00 98.25 250 LEU A CA 1
ATOM 1949 C C . LEU A 1 250 ? -23.685 19.759 7.936 1.00 98.25 250 LEU A C 1
ATOM 1951 O O . LEU A 1 250 ? -22.681 19.789 7.232 1.00 98.25 250 LEU A O 1
ATOM 1955 N N . ASP A 1 251 ? -24.545 18.741 7.910 1.00 97.25 251 ASP A N 1
ATOM 1956 C CA . ASP A 1 251 ? -24.411 17.588 7.021 1.00 97.25 251 ASP A CA 1
ATOM 1957 C C . ASP A 1 251 ? -24.497 18.001 5.537 1.00 97.25 251 ASP A C 1
ATOM 1959 O O . ASP A 1 251 ? -23.726 17.476 4.733 1.00 97.25 251 ASP A O 1
ATOM 1963 N N . GLU A 1 252 ? -25.320 18.997 5.187 1.00 98.12 252 GLU A N 1
ATOM 1964 C CA . GLU A 1 252 ? -25.366 19.599 3.841 1.00 98.12 252 GLU A CA 1
ATOM 1965 C C . GLU A 1 252 ? -24.034 20.250 3.427 1.00 98.12 252 GLU A C 1
ATOM 1967 O O . GLU A 1 252 ? -23.635 20.155 2.268 1.00 98.12 252 GLU A O 1
ATOM 1972 N N . GLN A 1 253 ? -23.306 20.861 4.369 1.00 98.31 253 GLN A N 1
ATOM 1973 C CA . GLN A 1 253 ? -21.974 21.438 4.122 1.00 98.31 253 GLN A CA 1
ATOM 1974 C C . GLN A 1 253 ? -20.870 20.371 4.093 1.00 98.31 253 GLN A C 1
ATOM 1976 O O . GLN A 1 253 ? -19.909 20.475 3.336 1.00 98.31 253 GLN A O 1
ATOM 1981 N N . ILE A 1 254 ? -21.000 19.327 4.915 1.00 97.88 254 ILE A N 1
ATOM 1982 C CA . ILE A 1 254 ? -20.022 18.238 5.032 1.00 97.88 254 ILE A CA 1
ATOM 1983 C C . ILE A 1 254 ? -20.030 17.340 3.792 1.00 97.88 254 ILE A C 1
ATOM 1985 O O . ILE A 1 254 ? -18.968 16.892 3.358 1.00 97.88 254 ILE A O 1
ATOM 1989 N N . ALA A 1 255 ? -21.209 17.049 3.236 1.00 96.25 255 ALA A N 1
ATOM 1990 C CA . ALA A 1 255 ? -21.377 16.115 2.125 1.00 96.25 255 ALA A CA 1
ATOM 1991 C C . ALA A 1 255 ? -20.465 16.402 0.911 1.00 96.25 255 ALA A C 1
ATOM 1993 O O . ALA A 1 255 ? -19.727 15.490 0.531 1.00 96.25 255 ALA A O 1
ATOM 1994 N N . PRO A 1 256 ? -20.425 17.621 0.330 1.00 97.25 256 PRO A N 1
ATOM 1995 C CA . PRO A 1 256 ? -19.569 17.897 -0.825 1.00 97.25 256 PRO A CA 1
ATOM 1996 C C . PRO A 1 256 ? -18.070 17.787 -0.512 1.00 97.25 256 PRO A C 1
ATOM 1998 O O . PRO A 1 256 ? -17.306 17.358 -1.372 1.00 97.25 256 PRO A O 1
ATOM 2001 N N . LEU A 1 257 ? -17.635 18.115 0.711 1.00 97.38 257 LEU A N 1
ATOM 2002 C CA . LEU A 1 257 ? -16.227 17.991 1.113 1.00 97.38 257 LEU A CA 1
ATOM 2003 C C . LEU A 1 257 ? -15.801 16.527 1.253 1.00 97.38 257 LEU A C 1
ATOM 2005 O O . LEU A 1 257 ? -14.706 16.156 0.835 1.00 97.38 257 LEU A O 1
ATOM 2009 N N . VAL A 1 258 ? -16.670 15.690 1.829 1.00 95.50 258 VAL A N 1
ATOM 2010 C CA . VAL A 1 258 ? -16.439 14.241 1.907 1.00 95.50 258 VAL A CA 1
ATOM 2011 C C . VAL A 1 258 ? -16.388 13.636 0.513 1.00 95.50 258 VAL A C 1
ATOM 2013 O O . VAL A 1 258 ? -15.522 12.807 0.259 1.00 95.50 258 VAL A O 1
ATOM 2016 N N . GLU A 1 259 ? -17.298 14.039 -0.373 1.00 94.00 259 GLU A N 1
ATOM 2017 C CA . GLU A 1 259 ? -17.323 13.551 -1.748 1.00 94.00 259 GLU A CA 1
ATOM 2018 C C . GLU A 1 259 ? -16.037 13.931 -2.484 1.00 94.00 259 GLU A C 1
ATOM 2020 O O . GLU A 1 259 ? -15.363 13.055 -3.013 1.00 94.00 259 GLU A O 1
ATOM 2025 N N . ALA A 1 260 ? -15.631 15.202 -2.420 1.00 94.12 260 ALA A N 1
ATOM 2026 C CA . ALA A 1 260 ? -14.410 15.684 -3.056 1.00 94.12 260 ALA A CA 1
ATOM 2027 C C . ALA A 1 260 ? -13.151 14.941 -2.574 1.00 94.12 260 ALA A C 1
ATOM 2029 O O . ALA A 1 260 ? -12.346 14.520 -3.396 1.00 94.12 260 ALA A O 1
ATOM 2030 N N . GLN A 1 261 ? -12.991 14.724 -1.262 1.00 93.19 261 GLN A N 1
ATOM 2031 C CA . GLN A 1 261 ? -11.829 14.009 -0.706 1.00 93.19 261 GLN A CA 1
ATOM 2032 C C . GLN A 1 261 ? -11.851 12.487 -0.931 1.00 93.19 261 GLN A C 1
ATOM 2034 O O . GLN A 1 261 ? -10.894 11.802 -0.574 1.00 93.19 261 GLN A O 1
ATOM 2039 N N . ARG A 1 262 ? -12.948 11.936 -1.459 1.00 92.19 262 ARG A N 1
ATOM 2040 C CA . ARG A 1 262 ? -13.049 10.517 -1.824 1.00 92.19 262 ARG A CA 1
ATOM 2041 C C . ARG A 1 262 ? -12.808 10.263 -3.306 1.00 92.19 262 ARG A C 1
ATOM 2043 O O . ARG A 1 262 ? -12.662 9.101 -3.684 1.00 92.19 262 ARG A O 1
ATOM 2050 N N . GLN A 1 263 ? -12.802 11.313 -4.123 1.00 92.38 263 GLN A N 1
ATOM 2051 C CA . GLN A 1 263 ? -12.505 11.191 -5.541 1.00 92.38 263 GLN A CA 1
ATOM 2052 C C . GLN A 1 263 ? -11.046 10.760 -5.748 1.00 92.38 263 GLN A C 1
ATOM 2054 O O . GLN A 1 263 ? -10.184 11.121 -4.943 1.00 92.38 263 GLN A O 1
ATOM 2059 N N . PRO A 1 264 ? -10.760 9.983 -6.805 1.00 94.75 264 PRO A N 1
ATOM 2060 C CA . PRO A 1 264 ? -9.393 9.642 -7.154 1.00 94.75 264 PRO A CA 1
ATOM 2061 C C . PRO A 1 264 ? -8.568 10.895 -7.456 1.00 94.75 264 PRO A C 1
ATOM 2063 O O . PRO A 1 264 ? -9.031 11.813 -8.135 1.00 94.75 264 PRO A O 1
ATOM 2066 N N . GLU A 1 265 ? -7.322 10.917 -6.986 1.00 95.62 265 GLU A N 1
ATOM 2067 C CA . GLU A 1 265 ? -6.384 11.997 -7.296 1.00 95.62 265 GLU A CA 1
ATOM 2068 C C . GLU A 1 265 ? -5.502 11.578 -8.469 1.00 95.62 265 GLU A C 1
ATOM 2070 O O . GLU A 1 265 ? -4.759 10.597 -8.389 1.00 95.62 265 GLU A O 1
ATOM 2075 N N . MET A 1 266 ? -5.574 12.323 -9.570 1.00 97.06 266 MET A N 1
ATOM 2076 C CA . MET A 1 266 ? -4.864 11.992 -10.804 1.00 97.06 266 MET A CA 1
ATOM 2077 C C . MET A 1 266 ? -3.747 12.990 -11.100 1.00 97.06 266 MET A C 1
ATOM 2079 O O . MET A 1 266 ? -3.870 14.184 -10.827 1.00 97.06 266 MET A O 1
ATOM 2083 N N . SER A 1 267 ? -2.652 12.513 -11.689 1.00 98.00 267 SER A N 1
ATOM 2084 C CA . SER A 1 267 ? -1.576 13.379 -12.180 1.00 98.00 267 SER A CA 1
ATOM 2085 C C . SER A 1 267 ? -0.866 12.783 -13.394 1.00 98.00 267 SER A C 1
ATOM 2087 O O . SER A 1 267 ? -0.963 11.588 -13.664 1.00 98.00 267 SER A O 1
ATOM 2089 N N . GLN A 1 268 ? -0.143 13.629 -14.126 1.00 97.81 268 GLN A N 1
ATOM 2090 C CA . GLN A 1 268 ? 0.649 13.250 -15.293 1.00 97.81 268 GLN A CA 1
ATOM 2091 C C . GLN A 1 268 ? 2.016 13.929 -15.218 1.00 97.81 268 GLN A C 1
ATOM 2093 O O . GLN A 1 268 ? 2.123 15.093 -14.822 1.00 97.81 268 GLN A O 1
ATOM 2098 N N . ARG A 1 269 ? 3.067 13.213 -15.622 1.00 97.00 269 ARG A N 1
ATOM 2099 C CA . ARG A 1 269 ? 4.414 13.776 -15.770 1.00 97.00 269 ARG A CA 1
ATOM 2100 C C . ARG A 1 269 ? 5.166 13.173 -16.949 1.00 97.00 269 ARG A C 1
ATOM 2102 O O . ARG A 1 269 ? 4.953 12.020 -17.317 1.00 97.00 269 ARG A O 1
ATOM 2109 N N . ALA A 1 270 ? 6.120 13.935 -17.473 1.00 94.81 270 ALA A N 1
ATOM 2110 C CA . ALA A 1 270 ? 7.071 13.425 -18.451 1.00 94.81 270 ALA A CA 1
ATOM 2111 C C . ALA A 1 270 ? 7.953 12.313 -17.849 1.00 94.81 270 ALA A C 1
ATOM 2113 O O . ALA A 1 270 ? 8.326 12.355 -16.672 1.00 94.81 270 ALA A O 1
ATOM 2114 N N . SER A 1 271 ? 8.311 11.342 -18.686 1.00 93.44 271 SER A N 1
ATOM 2115 C CA . SER A 1 271 ? 9.271 10.277 -18.399 1.00 93.44 271 SER A CA 1
ATOM 2116 C C . SER A 1 271 ? 10.206 10.094 -19.600 1.00 93.44 271 SER A C 1
ATOM 2118 O O . SER A 1 271 ? 9.978 10.635 -20.684 1.00 93.44 271 SER A O 1
ATOM 2120 N N . THR A 1 272 ? 11.293 9.348 -19.434 1.00 87.56 272 THR A N 1
ATOM 2121 C CA . THR A 1 272 ? 12.174 9.032 -20.561 1.00 87.56 272 THR A CA 1
ATOM 2122 C C . THR A 1 272 ? 11.408 8.199 -21.588 1.00 87.56 272 THR A C 1
ATOM 2124 O O . THR A 1 272 ? 10.807 7.183 -21.250 1.00 87.56 272 THR A O 1
ATOM 2127 N N . GLY A 1 273 ? 11.389 8.650 -22.846 1.00 90.31 273 GLY A N 1
ATOM 2128 C CA . GLY A 1 273 ? 10.737 7.927 -23.941 1.00 90.31 273 GLY A CA 1
ATOM 2129 C C . GLY A 1 273 ? 9.215 7.768 -23.811 1.00 90.31 273 GLY A C 1
ATOM 2130 O O . GLY A 1 273 ? 8.658 6.932 -24.520 1.00 90.31 273 GLY A O 1
ATOM 2131 N N . GLY A 1 274 ? 8.543 8.534 -22.942 1.00 95.69 274 GLY A N 1
ATOM 2132 C CA . GLY A 1 274 ? 7.108 8.399 -22.686 1.00 95.69 274 GLY A CA 1
ATOM 2133 C C . GLY A 1 274 ? 6.570 9.342 -21.611 1.00 95.69 274 GLY A C 1
ATOM 2134 O O . GLY A 1 274 ? 7.216 10.315 -21.223 1.00 95.69 274 GLY A O 1
ATOM 2135 N N . GLU A 1 275 ? 5.382 9.039 -21.109 1.00 98.00 275 GLU A N 1
ATOM 2136 C CA . GLU A 1 275 ? 4.715 9.793 -20.043 1.00 98.00 275 GLU A CA 1
ATOM 2137 C C . GLU A 1 275 ? 4.218 8.840 -18.961 1.00 98.00 275 GLU A C 1
ATOM 2139 O O . GLU A 1 275 ? 3.872 7.699 -19.256 1.00 98.00 275 GLU A O 1
ATOM 2144 N N . ILE A 1 276 ? 4.200 9.295 -17.707 1.00 98.62 276 ILE A N 1
ATOM 2145 C CA . ILE A 1 276 ? 3.614 8.552 -16.589 1.00 98.62 276 ILE A CA 1
ATOM 2146 C C . ILE A 1 276 ? 2.318 9.231 -16.178 1.00 98.62 276 ILE A C 1
ATOM 2148 O O . ILE A 1 276 ? 2.328 10.391 -15.762 1.00 98.62 276 ILE A O 1
ATOM 2152 N N . PHE A 1 277 ? 1.234 8.471 -16.260 1.00 98.69 277 PHE A N 1
ATOM 2153 C CA . PHE A 1 277 ? -0.074 8.789 -15.709 1.00 98.69 277 PHE A CA 1
ATOM 2154 C C . PHE A 1 277 ? -0.201 8.109 -14.349 1.00 98.69 277 PHE A C 1
ATOM 2156 O O . PHE A 1 277 ? 0.227 6.969 -14.174 1.00 98.69 277 PHE A O 1
ATOM 2163 N N . HIS A 1 278 ? -0.757 8.810 -13.373 1.00 98.62 278 HIS A N 1
ATOM 2164 C CA . HIS A 1 278 ? -0.880 8.331 -12.006 1.00 98.62 278 HIS A CA 1
ATOM 2165 C C . HIS A 1 278 ? -2.296 8.535 -11.494 1.00 98.62 278 HIS A C 1
ATOM 2167 O O . HIS A 1 278 ? -2.877 9.598 -11.715 1.00 98.62 278 HIS A O 1
ATOM 2173 N N . VAL A 1 279 ? -2.800 7.561 -10.739 1.00 98.44 279 VAL A N 1
ATOM 2174 C CA . VAL A 1 279 ? -4.039 7.686 -9.970 1.00 98.44 279 VAL A CA 1
ATOM 2175 C C . VAL A 1 279 ? -3.856 7.151 -8.548 1.00 98.44 279 VAL A C 1
ATOM 2177 O O . VAL A 1 279 ? -3.324 6.058 -8.350 1.00 98.44 279 VAL A O 1
ATOM 2180 N N . HIS A 1 280 ? -4.296 7.935 -7.563 1.00 96.94 280 HIS A N 1
ATOM 2181 C CA . HIS A 1 280 ? -4.400 7.555 -6.157 1.00 96.94 280 HIS A CA 1
ATOM 2182 C C . HIS A 1 280 ? -5.859 7.304 -5.788 1.00 96.94 280 HIS A C 1
ATOM 2184 O O . HIS A 1 280 ? -6.727 8.124 -6.091 1.00 96.94 280 HIS A O 1
ATOM 2190 N N . TYR A 1 281 ? -6.110 6.223 -5.055 1.00 95.25 281 TYR A N 1
ATOM 2191 C CA . TYR A 1 281 ? -7.402 5.946 -4.444 1.00 95.25 281 TYR A CA 1
ATOM 2192 C C . TYR A 1 281 ? -7.279 5.863 -2.925 1.00 95.25 281 TYR A C 1
ATOM 2194 O O . TYR A 1 281 ? -6.443 5.096 -2.427 1.00 95.25 281 TYR A O 1
ATOM 2202 N N . PRO A 1 282 ? -8.158 6.552 -2.177 1.00 93.00 282 PRO A N 1
ATOM 2203 C CA . PRO A 1 282 ? -8.272 6.332 -0.747 1.00 93.00 282 PRO A CA 1
ATOM 2204 C C . PRO A 1 282 ? -8.822 4.931 -0.445 1.00 93.00 282 PRO A C 1
ATOM 2206 O O . PRO A 1 282 ? -9.452 4.275 -1.281 1.00 93.00 282 PRO A O 1
ATOM 2209 N N . ALA A 1 283 ? -8.604 4.475 0.788 1.00 91.06 283 ALA A N 1
ATOM 2210 C CA . ALA A 1 283 ? -9.207 3.246 1.285 1.00 91.06 283 ALA A CA 1
ATOM 2211 C C . ALA A 1 283 ? -10.743 3.306 1.273 1.00 91.06 283 ALA A C 1
ATOM 2213 O O . ALA A 1 283 ? -11.355 4.363 1.449 1.00 91.06 283 ALA A O 1
ATOM 2214 N N . GLU A 1 284 ? -11.367 2.141 1.100 1.00 90.06 284 GLU A N 1
ATOM 2215 C CA . GLU A 1 284 ? -12.819 2.011 1.067 1.00 90.06 284 GLU A CA 1
ATOM 2216 C C . GLU A 1 284 ? -13.303 0.893 1.999 1.00 90.06 284 GLU A C 1
ATOM 2218 O O . GLU A 1 284 ? -12.806 -0.236 2.002 1.00 90.06 284 GLU A O 1
ATOM 2223 N N . ALA A 1 285 ? -14.298 1.221 2.817 1.00 87.06 285 ALA A N 1
ATOM 2224 C CA . ALA A 1 285 ? -14.990 0.303 3.699 1.00 87.06 285 ALA A CA 1
ATOM 2225 C C . ALA A 1 285 ? -16.002 -0.538 2.915 1.00 87.06 285 ALA A C 1
ATOM 2227 O O . ALA A 1 285 ? -16.713 -0.039 2.051 1.00 87.06 285 ALA A O 1
ATOM 2228 N N . GLY A 1 286 ? -16.139 -1.807 3.288 1.00 83.00 286 GLY A N 1
ATOM 2229 C CA . GLY A 1 286 ? -17.115 -2.714 2.689 1.00 83.00 286 GLY A CA 1
ATOM 2230 C C . GLY A 1 286 ? -16.558 -4.119 2.514 1.00 83.00 286 GLY A C 1
ATOM 2231 O O . GLY A 1 286 ? -15.352 -4.352 2.633 1.00 83.00 286 GLY A O 1
ATOM 2232 N N . ALA A 1 287 ? -17.445 -5.081 2.273 1.00 82.38 287 ALA A N 1
ATOM 2233 C CA . ALA A 1 287 ? -17.038 -6.412 1.837 1.00 82.38 287 ALA A CA 1
ATOM 2234 C C . ALA A 1 287 ? -16.585 -6.343 0.372 1.00 82.38 287 ALA A C 1
ATOM 2236 O O . ALA A 1 287 ? -17.229 -5.677 -0.432 1.00 82.38 287 ALA A O 1
ATOM 2237 N N . GLY A 1 288 ? -15.464 -6.989 0.042 1.00 84.19 288 GLY A N 1
ATOM 2238 C CA . GLY A 1 288 ? -14.894 -6.967 -1.311 1.00 84.19 288 GLY A CA 1
ATOM 2239 C C . GLY A 1 288 ? -14.261 -5.636 -1.734 1.00 84.19 288 GLY A C 1
ATOM 2240 O O . GLY A 1 288 ? -13.688 -5.576 -2.810 1.00 84.19 288 GLY A O 1
ATOM 2241 N N . LYS A 1 289 ? -14.318 -4.587 -0.902 1.00 90.69 289 LYS A N 1
ATOM 2242 C CA . LYS A 1 289 ? -13.657 -3.301 -1.156 1.00 90.69 289 LYS A CA 1
ATOM 2243 C C . LYS A 1 289 ? -12.236 -3.288 -0.612 1.00 90.69 289 LYS A C 1
ATOM 2245 O O . LYS A 1 289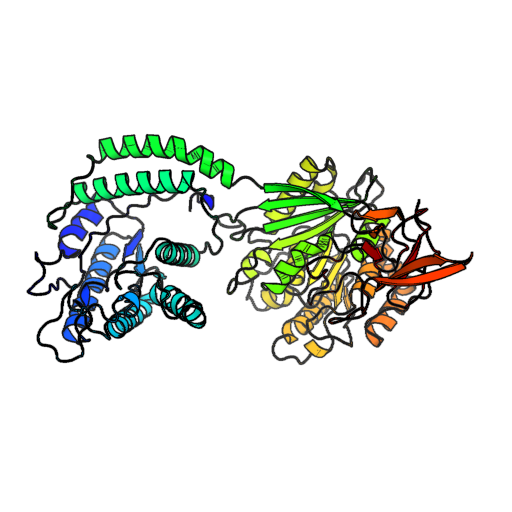 ? -11.967 -3.867 0.443 1.00 90.69 289 LYS A O 1
ATOM 2250 N N . LEU A 1 290 ? -11.348 -2.580 -1.310 1.00 92.56 290 LEU A N 1
ATOM 2251 C CA . LEU A 1 290 ? -9.956 -2.442 -0.903 1.00 92.56 290 LEU A CA 1
ATOM 2252 C C . LEU A 1 290 ? -9.838 -1.483 0.290 1.00 92.56 290 LEU A C 1
ATOM 2254 O O . LEU A 1 290 ? -9.976 -0.269 0.159 1.00 92.56 290 LEU A O 1
ATOM 2258 N N . LYS A 1 291 ? -9.552 -2.047 1.465 1.00 91.12 291 LYS A N 1
ATOM 2259 C CA . LYS A 1 291 ? -9.539 -1.339 2.764 1.00 91.12 291 LYS A CA 1
ATOM 2260 C C . LYS A 1 291 ? -8.247 -0.568 3.054 1.00 91.12 291 LYS A C 1
ATOM 2262 O O . LYS A 1 291 ? -7.994 -0.194 4.199 1.00 91.12 291 LYS A O 1
ATOM 2267 N N . ILE A 1 292 ? -7.411 -0.386 2.042 1.00 91.75 292 ILE A N 1
ATOM 2268 C CA . ILE A 1 292 ? -6.161 0.370 2.096 1.00 91.75 292 ILE A CA 1
ATOM 2269 C C . ILE A 1 292 ? -6.066 1.261 0.866 1.00 91.75 292 ILE A C 1
ATOM 2271 O O . ILE A 1 292 ? -6.661 0.936 -0.163 1.00 91.75 292 ILE A O 1
ATOM 2275 N N . ALA A 1 293 ? -5.336 2.369 0.978 1.00 92.56 293 ALA A N 1
ATOM 2276 C CA . ALA A 1 293 ? -5.113 3.229 -0.170 1.00 92.56 293 ALA A CA 1
ATOM 2277 C C . ALA A 1 293 ? -4.250 2.520 -1.229 1.00 92.56 293 ALA A C 1
ATOM 2279 O O . ALA A 1 293 ? -3.463 1.614 -0.915 1.00 92.56 293 ALA A O 1
ATOM 2280 N N . ALA A 1 294 ? -4.406 2.923 -2.486 1.00 95.38 294 ALA A N 1
ATOM 2281 C CA . ALA A 1 294 ? -3.676 2.346 -3.606 1.00 95.38 294 ALA A CA 1
ATOM 2282 C C . ALA A 1 294 ? -3.270 3.426 -4.608 1.00 95.38 294 ALA A C 1
ATOM 2284 O O . ALA A 1 294 ? -4.101 4.222 -5.037 1.00 95.38 294 ALA A O 1
ATOM 2285 N N . ASP A 1 295 ? -2.002 3.404 -4.993 1.00 97.12 295 ASP A N 1
ATOM 2286 C CA . ASP A 1 295 ? -1.431 4.200 -6.071 1.00 97.12 295 ASP A CA 1
ATOM 2287 C C . ASP A 1 295 ? -1.239 3.306 -7.301 1.00 97.12 295 ASP A C 1
ATOM 2289 O O . ASP A 1 295 ? -0.841 2.145 -7.180 1.00 97.12 295 ASP A O 1
ATOM 2293 N N . TYR A 1 296 ? -1.471 3.847 -8.491 1.00 98.56 296 TYR A N 1
ATOM 2294 C CA . TYR A 1 296 ? -1.147 3.184 -9.749 1.00 98.56 296 TYR A CA 1
ATOM 2295 C C . TYR A 1 296 ? -0.408 4.158 -10.655 1.00 98.56 296 TYR A C 1
ATOM 2297 O O . TYR A 1 296 ? -0.965 5.181 -11.047 1.00 98.56 296 TYR A O 1
ATOM 2305 N N . SER A 1 297 ? 0.829 3.815 -11.012 1.00 98.50 297 SER A N 1
ATOM 2306 C CA . SER A 1 297 ? 1.620 4.537 -12.011 1.00 98.50 297 SER A CA 1
ATOM 2307 C C . SER A 1 297 ? 1.621 3.753 -13.319 1.00 98.50 297 SER A C 1
ATOM 2309 O O . SER A 1 297 ? 1.996 2.581 -13.320 1.00 98.50 297 SER A O 1
ATOM 2311 N N . LEU A 1 298 ? 1.243 4.388 -14.426 1.00 98.81 298 LEU A N 1
ATOM 2312 C CA . LEU A 1 298 ? 1.206 3.810 -15.767 1.00 98.81 298 LEU A CA 1
ATOM 2313 C C . LEU A 1 298 ? 2.094 4.621 -16.707 1.00 98.81 298 LEU A C 1
ATOM 2315 O O . LEU A 1 298 ? 1.788 5.766 -17.033 1.00 98.81 298 LEU A O 1
ATOM 2319 N N . TRP A 1 299 ? 3.187 4.018 -17.159 1.00 98.81 299 TRP A N 1
ATOM 2320 C CA . TRP A 1 299 ? 4.028 4.573 -18.206 1.00 98.81 299 TRP A CA 1
ATOM 2321 C C . TRP A 1 299 ? 3.509 4.176 -19.588 1.00 98.81 299 TRP A C 1
ATOM 2323 O O . TRP A 1 299 ? 3.289 2.991 -19.857 1.00 98.81 299 TRP A O 1
ATOM 2333 N N . ILE A 1 300 ? 3.359 5.163 -20.470 1.00 98.81 300 ILE A N 1
ATOM 2334 C CA . ILE A 1 300 ? 2.939 4.994 -21.862 1.00 98.81 300 ILE A CA 1
ATOM 2335 C C . ILE A 1 300 ? 4.076 5.461 -22.790 1.00 98.81 300 ILE A C 1
ATOM 2337 O O . ILE A 1 300 ? 4.544 6.596 -22.646 1.00 98.81 300 ILE A O 1
ATOM 2341 N N . PRO A 1 301 ? 4.523 4.625 -23.752 1.00 97.88 301 PRO A N 1
ATOM 2342 C CA . PRO A 1 301 ? 5.573 4.999 -24.693 1.00 97.88 301 PRO A CA 1
ATOM 2343 C C . PRO A 1 301 ? 5.188 6.199 -25.563 1.00 97.88 301 PRO A C 1
ATOM 2345 O O . PRO A 1 301 ? 4.089 6.270 -26.114 1.00 97.88 301 PRO A O 1
ATOM 2348 N N . ALA A 1 302 ? 6.134 7.109 -25.783 1.00 95.81 302 ALA A N 1
ATOM 2349 C CA . ALA A 1 302 ? 5.925 8.269 -26.635 1.00 95.81 302 ALA A CA 1
ATOM 2350 C C . ALA A 1 302 ? 5.560 7.849 -28.070 1.00 95.81 302 ALA A C 1
ATOM 2352 O O . ALA A 1 302 ? 6.238 7.035 -28.700 1.00 95.81 302 ALA A O 1
ATOM 2353 N N . GLY A 1 303 ? 4.497 8.450 -28.607 1.00 94.19 303 GLY A N 1
ATOM 2354 C CA . GLY A 1 303 ? 4.075 8.261 -29.996 1.00 94.19 303 GLY A CA 1
ATOM 2355 C C . GLY A 1 303 ? 3.318 6.962 -30.287 1.00 94.19 303 GLY A C 1
ATOM 2356 O O . GLY A 1 303 ? 2.924 6.766 -31.441 1.00 94.19 303 GLY A O 1
ATOM 2357 N N . VAL A 1 304 ? 3.074 6.105 -29.287 1.00 95.94 304 VAL A N 1
ATOM 2358 C CA . VAL A 1 304 ? 2.232 4.915 -29.463 1.00 95.94 304 VAL A CA 1
ATOM 2359 C C . VAL A 1 304 ? 0.815 5.335 -29.863 1.00 95.94 304 VAL A C 1
ATOM 2361 O O . VAL A 1 304 ? 0.239 6.260 -29.299 1.00 95.94 304 VAL A O 1
ATOM 2364 N N . LYS A 1 305 ? 0.269 4.705 -30.908 1.00 93.81 305 LYS A N 1
ATOM 2365 C CA . LYS A 1 305 ? -1.076 5.025 -31.421 1.00 93.81 305 LYS A CA 1
ATOM 2366 C C . LYS A 1 305 ? -2.160 4.147 -30.827 1.00 93.81 305 LYS A C 1
ATOM 2368 O O . LYS A 1 305 ? -3.280 4.605 -30.666 1.00 93.81 305 LYS A O 1
ATOM 2373 N N . GLN A 1 306 ? -1.807 2.902 -30.542 1.00 94.50 306 GLN A N 1
ATOM 2374 C CA . GLN A 1 306 ? -2.677 1.928 -29.918 1.00 94.50 306 GLN A CA 1
ATOM 2375 C C . GLN A 1 306 ? -1.821 1.029 -29.037 1.00 94.50 306 GLN A C 1
ATOM 2377 O O . GLN A 1 306 ? -0.807 0.493 -29.500 1.00 94.50 306 GLN A O 1
ATOM 2382 N N . LEU A 1 307 ? -2.222 0.884 -27.782 1.00 96.50 307 LEU A N 1
ATOM 2383 C CA . LEU A 1 307 ? -1.606 -0.045 -26.856 1.00 96.50 307 LEU A CA 1
ATOM 2384 C C . LEU A 1 307 ? -2.023 -1.476 -27.192 1.00 96.50 307 LEU A C 1
ATOM 2386 O O . LEU A 1 307 ? -3.160 -1.748 -27.569 1.00 96.50 307 LEU A O 1
ATOM 2390 N N . ARG A 1 308 ? -1.081 -2.406 -27.058 1.00 96.75 308 ARG A N 1
ATOM 2391 C CA . ARG A 1 308 ? -1.308 -3.837 -27.313 1.00 96.75 308 ARG A CA 1
ATOM 2392 C C . ARG A 1 308 ? -1.404 -4.671 -26.043 1.00 96.75 308 ARG A C 1
ATOM 2394 O O . ARG A 1 308 ? -1.767 -5.837 -26.121 1.00 96.75 308 ARG A O 1
ATOM 2401 N N . GLY A 1 309 ? -1.058 -4.093 -24.899 1.00 97.38 309 GLY A N 1
ATOM 2402 C CA . GLY A 1 309 ? -1.037 -4.778 -23.616 1.00 97.38 309 GLY A CA 1
ATOM 2403 C C . GLY A 1 309 ? -0.552 -3.883 -22.484 1.00 97.38 309 GLY A C 1
ATOM 2404 O O . GLY A 1 309 ? -0.072 -2.768 -22.713 1.00 97.38 309 GLY A O 1
ATOM 2405 N N . VAL A 1 310 ? -0.645 -4.400 -21.263 1.00 98.69 310 VAL A N 1
ATOM 2406 C CA . VAL A 1 310 ? -0.072 -3.790 -20.058 1.00 98.69 310 VAL A CA 1
ATOM 2407 C C . VAL A 1 310 ? 0.877 -4.785 -19.403 1.00 98.69 310 VAL A C 1
ATOM 2409 O O . VAL A 1 310 ? 0.510 -5.920 -19.109 1.00 98.69 310 VAL A O 1
ATOM 2412 N N . ILE A 1 311 ? 2.112 -4.370 -19.153 1.00 98.88 311 ILE A N 1
ATOM 2413 C CA . ILE A 1 311 ? 3.047 -5.122 -18.319 1.00 98.88 311 ILE A CA 1
ATOM 2414 C C . ILE A 1 311 ? 2.853 -4.634 -16.888 1.00 98.88 311 ILE A C 1
ATOM 2416 O O . ILE A 1 311 ? 3.093 -3.468 -16.602 1.00 98.88 311 ILE A O 1
ATOM 2420 N N . VAL A 1 312 ? 2.393 -5.507 -15.997 1.00 98.88 312 VAL A N 1
ATOM 2421 C CA . VAL A 1 312 ? 2.139 -5.189 -14.590 1.00 98.88 312 VAL A CA 1
ATOM 2422 C C . VAL A 1 312 ? 3.290 -5.727 -13.752 1.00 98.88 312 VAL A C 1
ATOM 2424 O O . VAL A 1 312 ? 3.519 -6.938 -13.712 1.00 98.88 312 VAL A O 1
ATOM 2427 N N . HIS A 1 313 ? 4.002 -4.835 -13.067 1.00 98.50 313 HIS A N 1
ATOM 2428 C CA . HIS A 1 313 ? 5.089 -5.180 -12.152 1.00 98.50 313 HIS A CA 1
ATOM 2429 C C . HIS A 1 313 ? 4.605 -5.023 -10.709 1.00 98.50 313 HIS A C 1
ATOM 2431 O O . HIS A 1 313 ? 4.585 -3.931 -10.139 1.00 98.50 313 HIS A O 1
ATOM 2437 N N . GLN A 1 314 ? 4.111 -6.122 -10.138 1.00 98.19 314 GLN A N 1
ATOM 2438 C CA . GLN A 1 314 ? 3.459 -6.126 -8.834 1.00 98.19 314 GLN A CA 1
ATOM 2439 C C . GLN A 1 314 ? 4.466 -6.394 -7.706 1.00 98.19 314 GLN A C 1
ATOM 2441 O O . GLN A 1 314 ? 5.031 -7.488 -7.586 1.00 98.19 314 GLN A O 1
ATOM 2446 N N . HIS A 1 315 ? 4.621 -5.406 -6.819 1.00 96.00 315 HIS A N 1
ATOM 2447 C CA . HIS A 1 315 ? 5.505 -5.490 -5.655 1.00 96.00 315 HIS A CA 1
ATOM 2448 C C . HIS A 1 315 ? 5.118 -6.604 -4.663 1.00 96.00 315 HIS A C 1
ATOM 2450 O O . HIS A 1 315 ? 3.996 -7.112 -4.659 1.00 96.00 315 HIS A O 1
ATOM 2456 N N . GLY A 1 316 ? 6.042 -6.935 -3.752 1.00 94.44 316 GLY A N 1
ATOM 2457 C CA . GLY A 1 316 ? 5.834 -7.904 -2.668 1.00 94.44 316 GLY A CA 1
ATOM 2458 C C . GLY A 1 316 ? 5.234 -7.346 -1.376 1.00 94.44 316 GLY A C 1
ATOM 2459 O O . GLY A 1 316 ? 4.748 -6.224 -1.311 1.00 94.44 316 GLY A O 1
ATOM 2460 N N . CYS A 1 317 ? 5.233 -8.146 -0.309 1.00 92.25 317 CYS A N 1
ATOM 2461 C CA . CYS A 1 317 ? 4.685 -7.720 0.981 1.00 92.25 317 CYS A CA 1
ATOM 2462 C C . CYS A 1 317 ? 5.660 -6.814 1.751 1.00 92.25 317 CYS A C 1
ATOM 2464 O O . CYS A 1 317 ? 6.854 -7.098 1.822 1.00 92.25 317 CYS A O 1
ATOM 2466 N N . GLY A 1 318 ? 5.122 -5.797 2.428 1.00 90.25 318 GLY A N 1
ATOM 2467 C CA . GLY A 1 318 ? 5.855 -4.955 3.375 1.00 90.25 318 GLY A CA 1
ATOM 2468 C C . GLY A 1 318 ? 6.142 -3.542 2.868 1.00 90.25 318 GLY A C 1
ATOM 2469 O O . GLY A 1 318 ? 6.021 -3.244 1.683 1.00 90.25 318 GLY A O 1
ATOM 2470 N N . VAL A 1 319 ? 6.538 -2.673 3.801 1.00 89.94 319 VAL A N 1
ATOM 2471 C CA . VAL A 1 319 ? 6.763 -1.235 3.570 1.00 89.94 319 VAL A CA 1
ATOM 2472 C C . VAL A 1 319 ? 7.781 -0.994 2.456 1.00 89.94 319 VAL A C 1
ATOM 2474 O O . VAL A 1 319 ? 7.484 -0.275 1.511 1.00 89.94 319 VAL A O 1
ATOM 2477 N N . GLY A 1 320 ? 8.952 -1.642 2.523 1.00 89.50 320 GLY A N 1
ATOM 2478 C CA . GLY A 1 320 ? 10.000 -1.478 1.508 1.00 89.50 320 GLY A CA 1
ATOM 2479 C C . GLY A 1 320 ? 9.557 -1.904 0.106 1.00 89.50 320 GLY A C 1
ATOM 2480 O O . GLY A 1 320 ? 9.899 -1.240 -0.868 1.00 89.50 320 GLY A O 1
ATOM 2481 N N . ALA A 1 321 ? 8.742 -2.958 0.014 1.00 91.88 321 ALA A N 1
ATOM 2482 C CA . ALA A 1 321 ? 8.190 -3.439 -1.246 1.00 91.88 321 ALA A CA 1
ATOM 2483 C C . ALA A 1 321 ? 7.201 -2.446 -1.856 1.00 91.88 321 ALA A C 1
ATOM 2485 O O . ALA A 1 321 ? 7.330 -2.108 -3.025 1.00 91.88 321 ALA A O 1
ATOM 2486 N N . CYS A 1 322 ? 6.251 -1.942 -1.064 1.00 91.62 322 CYS A N 1
ATOM 2487 C CA . CYS A 1 322 ? 5.300 -0.934 -1.528 1.00 91.62 322 CYS A CA 1
ATOM 2488 C C . CYS A 1 322 ? 6.011 0.359 -1.951 1.00 91.62 322 CYS A C 1
ATOM 2490 O O . CYS A 1 322 ? 5.751 0.862 -3.042 1.00 91.62 322 CYS A O 1
ATOM 2492 N N . THR A 1 323 ? 6.946 0.868 -1.137 1.00 91.62 323 THR A N 1
ATOM 2493 C CA . THR A 1 323 ? 7.734 2.056 -1.496 1.00 91.62 323 THR A CA 1
ATOM 2494 C C . THR A 1 323 ? 8.471 1.843 -2.817 1.00 91.62 323 THR A C 1
ATOM 2496 O O . THR A 1 323 ? 8.453 2.729 -3.666 1.00 91.62 323 THR A O 1
ATOM 2499 N N . GLY A 1 324 ? 9.061 0.660 -3.018 1.00 89.94 324 GLY A N 1
ATOM 2500 C CA . GLY A 1 324 ? 9.679 0.281 -4.286 1.00 89.94 324 GLY A CA 1
ATOM 2501 C C . GLY A 1 324 ? 8.680 0.123 -5.438 1.00 89.94 324 GLY A C 1
ATOM 2502 O O . GLY A 1 324 ? 9.028 0.427 -6.569 1.00 89.94 324 GLY A O 1
ATOM 2503 N N . GLY A 1 325 ? 7.445 -0.313 -5.186 1.00 93.12 325 GLY A N 1
ATOM 2504 C CA . GLY A 1 325 ? 6.405 -0.444 -6.211 1.00 93.12 325 GLY A CA 1
ATOM 2505 C C . GLY A 1 325 ? 6.026 0.888 -6.865 1.00 93.12 325 GLY A C 1
ATOM 2506 O O . GLY A 1 325 ? 5.702 0.917 -8.049 1.00 93.12 325 GLY A O 1
ATOM 2507 N N . LYS A 1 326 ? 6.152 2.008 -6.135 1.00 94.69 326 LYS A N 1
ATOM 2508 C CA . LYS A 1 326 ? 5.836 3.357 -6.646 1.00 94.69 326 LYS A CA 1
ATOM 2509 C C . LYS A 1 326 ? 6.707 3.788 -7.829 1.00 94.69 326 LYS A C 1
ATOM 2511 O O . LYS A 1 326 ? 6.275 4.624 -8.617 1.00 94.69 326 LYS A O 1
ATOM 2516 N N . THR A 1 327 ? 7.907 3.222 -7.956 1.00 96.75 327 THR A N 1
ATOM 2517 C CA . THR A 1 327 ? 8.873 3.516 -9.026 1.00 96.75 327 THR A CA 1
ATOM 2518 C C . THR A 1 327 ? 8.921 2.432 -10.102 1.00 96.75 327 THR A C 1
ATOM 2520 O O . THR A 1 327 ? 9.728 2.533 -11.022 1.00 96.75 327 THR A O 1
ATOM 2523 N N . ALA A 1 328 ? 8.078 1.395 -10.042 1.00 97.62 328 ALA A N 1
ATOM 2524 C CA . ALA A 1 328 ? 8.129 0.305 -11.019 1.00 97.62 328 ALA A CA 1
ATOM 2525 C C . ALA A 1 328 ? 7.858 0.794 -12.457 1.00 97.62 328 ALA A C 1
ATOM 2527 O O . ALA A 1 328 ? 8.528 0.365 -13.391 1.00 97.62 328 ALA A O 1
ATOM 2528 N N . ALA A 1 329 ? 6.951 1.765 -12.630 1.00 98.19 329 ALA A N 1
ATOM 2529 C CA . ALA A 1 329 ? 6.687 2.395 -13.927 1.00 98.19 329 ALA A CA 1
ATOM 2530 C C . ALA A 1 329 ? 7.843 3.283 -14.435 1.00 98.19 329 ALA A C 1
ATOM 2532 O O . ALA A 1 329 ? 7.858 3.640 -15.610 1.00 98.19 329 ALA A O 1
ATOM 2533 N N . ASP A 1 330 ? 8.808 3.638 -13.580 1.00 97.75 330 ASP A N 1
ATOM 2534 C CA . ASP A 1 330 ? 10.011 4.394 -13.948 1.00 97.75 330 ASP A CA 1
ATOM 2535 C C . ASP A 1 330 ? 11.180 3.501 -14.397 1.00 97.75 330 ASP A C 1
ATOM 2537 O O . ASP A 1 330 ? 12.220 4.029 -14.791 1.00 97.75 330 ASP A O 1
ATOM 2541 N N . ASP A 1 331 ? 11.065 2.171 -14.311 1.00 97.81 331 ASP A N 1
ATOM 2542 C CA . ASP A 1 331 ? 12.169 1.265 -14.641 1.00 97.81 331 ASP A CA 1
ATOM 2543 C C . ASP A 1 331 ? 12.461 1.263 -16.148 1.00 97.81 331 ASP A C 1
ATOM 2545 O O . ASP A 1 331 ? 11.669 0.778 -16.956 1.00 97.81 331 ASP A O 1
ATOM 2549 N N . LEU A 1 332 ? 13.633 1.780 -16.527 1.00 97.50 332 LEU A N 1
ATOM 2550 C CA . LEU A 1 332 ? 14.021 1.964 -17.927 1.00 97.50 332 LEU A CA 1
ATOM 2551 C C . LEU A 1 332 ? 14.123 0.634 -18.691 1.00 97.50 332 LEU A C 1
ATOM 2553 O O . LEU A 1 332 ? 13.901 0.604 -19.901 1.00 97.50 332 LEU A O 1
ATOM 2557 N N . HIS A 1 333 ? 14.458 -0.467 -18.011 1.00 97.25 333 HIS A N 1
ATOM 2558 C CA . HIS A 1 333 ? 14.630 -1.774 -18.650 1.00 97.25 333 HIS A CA 1
ATOM 2559 C C . HIS A 1 333 ? 13.276 -2.415 -18.955 1.00 97.25 333 HIS A C 1
ATOM 2561 O O . HIS A 1 333 ? 13.037 -2.879 -20.070 1.00 97.25 333 HIS A O 1
ATOM 2567 N N . TRP A 1 334 ? 12.344 -2.347 -18.004 1.00 98.38 334 TRP A N 1
ATOM 2568 C CA . TRP A 1 334 ? 10.961 -2.772 -18.227 1.00 98.38 334 TRP A CA 1
ATOM 2569 C C . TRP A 1 334 ? 10.231 -1.871 -19.238 1.00 98.38 334 TRP A C 1
ATOM 2571 O O . TRP A 1 334 ? 9.458 -2.374 -20.059 1.00 98.38 334 TRP A O 1
ATOM 2581 N N . GLN A 1 335 ? 10.523 -0.565 -19.259 1.00 98.12 335 GLN A N 1
ATOM 2582 C CA . GLN A 1 335 ? 10.025 0.355 -20.290 1.00 98.12 335 GLN A CA 1
ATOM 2583 C C . GLN A 1 335 ? 10.519 -0.029 -21.692 1.00 98.12 335 GLN A C 1
ATOM 2585 O O . GLN A 1 335 ? 9.747 0.064 -22.645 1.00 98.12 335 GLN A O 1
ATOM 2590 N N . ALA A 1 336 ? 11.759 -0.513 -21.842 1.00 97.19 336 ALA A N 1
ATOM 2591 C CA . ALA A 1 336 ? 12.270 -0.982 -23.133 1.00 97.19 336 ALA A CA 1
ATOM 2592 C C . ALA A 1 336 ? 11.450 -2.168 -23.679 1.00 97.19 336 ALA A C 1
ATOM 2594 O O . ALA A 1 336 ? 11.088 -2.184 -24.860 1.00 97.19 336 ALA A O 1
ATOM 2595 N N . LEU A 1 337 ? 11.072 -3.118 -22.814 1.00 98.38 337 LEU A N 1
ATOM 2596 C CA . LEU A 1 337 ? 10.167 -4.211 -23.181 1.00 98.38 337 LEU A CA 1
ATOM 2597 C C . LEU A 1 337 ? 8.770 -3.716 -23.548 1.00 98.38 337 LEU A C 1
ATOM 2599 O O . LEU A 1 337 ? 8.240 -4.103 -24.592 1.00 98.38 337 LEU A O 1
ATOM 2603 N N . ALA A 1 338 ? 8.193 -2.846 -22.720 1.00 98.38 338 ALA A N 1
ATOM 2604 C CA . ALA A 1 338 ? 6.883 -2.269 -22.982 1.00 98.38 338 ALA A CA 1
ATOM 2605 C C . ALA A 1 338 ? 6.870 -1.533 -24.335 1.00 98.38 338 ALA A C 1
ATOM 2607 O O . ALA A 1 338 ? 6.024 -1.807 -25.187 1.00 98.38 338 ALA A O 1
ATOM 2608 N N . LYS A 1 339 ? 7.883 -0.701 -24.602 1.00 97.19 339 LYS A N 1
ATOM 2609 C CA . LYS A 1 339 ? 8.048 0.029 -25.864 1.00 97.19 339 LYS A CA 1
ATOM 2610 C C . LYS A 1 339 ? 8.131 -0.897 -27.075 1.00 97.19 339 LYS A C 1
ATOM 2612 O O . LYS A 1 339 ? 7.424 -0.662 -28.054 1.00 97.19 339 LYS A O 1
ATOM 2617 N N . LYS A 1 340 ? 8.954 -1.952 -27.012 1.00 96.81 340 LYS A N 1
ATOM 2618 C CA . LYS A 1 340 ? 9.145 -2.919 -28.111 1.00 96.81 340 LYS A CA 1
ATOM 2619 C C . LYS A 1 340 ? 7.822 -3.514 -28.597 1.00 96.81 340 LYS A C 1
ATOM 2621 O O . LYS A 1 340 ? 7.643 -3.723 -29.795 1.00 96.81 340 LYS A O 1
ATOM 2626 N N . TRP A 1 341 ? 6.892 -3.753 -27.675 1.00 97.25 341 TRP A N 1
ATOM 2627 C CA . TRP A 1 341 ? 5.600 -4.370 -27.968 1.00 97.25 341 TRP A CA 1
ATOM 2628 C C . TRP A 1 341 ? 4.436 -3.384 -28.070 1.00 97.25 341 TRP A C 1
ATOM 2630 O O . TRP A 1 341 ? 3.305 -3.823 -28.274 1.00 97.25 341 TRP A O 1
ATOM 2640 N N . GLY A 1 342 ? 4.685 -2.075 -27.953 1.00 96.69 342 GLY A N 1
ATOM 2641 C CA . GLY A 1 342 ? 3.618 -1.074 -27.878 1.00 96.69 342 GLY A CA 1
ATOM 2642 C C . GLY A 1 342 ? 2.693 -1.314 -26.683 1.00 96.69 342 GLY A C 1
ATOM 2643 O O . GLY A 1 342 ? 1.482 -1.179 -26.801 1.00 96.69 342 GLY A O 1
ATOM 2644 N N . CYS A 1 343 ? 3.247 -1.758 -25.560 1.00 98.19 343 CYS A N 1
ATOM 2645 C CA . CYS A 1 343 ? 2.541 -1.960 -24.302 1.00 98.19 343 CYS A CA 1
ATOM 2646 C C . CYS A 1 343 ? 2.783 -0.777 -23.359 1.00 98.19 343 CYS A C 1
ATOM 2648 O O . CYS A 1 343 ? 3.773 -0.056 -23.491 1.00 98.19 343 CYS A O 1
ATOM 2650 N N . ALA A 1 344 ? 1.898 -0.615 -22.380 1.00 98.69 344 ALA A N 1
ATOM 2651 C CA . ALA A 1 344 ? 2.145 0.239 -21.226 1.00 98.69 344 ALA A CA 1
ATOM 2652 C C . ALA A 1 344 ? 2.852 -0.558 -20.116 1.00 98.69 344 ALA A C 1
ATOM 2654 O O . ALA A 1 344 ? 2.784 -1.790 -20.091 1.00 98.69 344 ALA A O 1
ATOM 2655 N N . LEU A 1 345 ? 3.517 0.134 -19.191 1.00 98.88 345 LEU A N 1
ATOM 2656 C CA . LEU A 1 345 ? 4.119 -0.457 -17.991 1.00 98.88 345 LEU A CA 1
ATOM 2657 C C . LEU A 1 345 ? 3.421 0.099 -16.752 1.00 98.88 345 LEU A C 1
ATOM 2659 O O . LEU A 1 345 ? 3.400 1.309 -16.551 1.00 98.88 345 LEU A O 1
ATOM 2663 N N . MET A 1 346 ? 2.875 -0.776 -15.914 1.00 98.75 346 MET A N 1
ATOM 2664 C CA . MET A 1 346 ? 2.116 -0.400 -14.728 1.00 98.75 346 MET A CA 1
ATOM 2665 C C . MET A 1 346 ? 2.784 -0.895 -13.449 1.00 98.75 346 MET A C 1
ATOM 2667 O O . MET A 1 346 ? 3.110 -2.076 -13.320 1.00 98.75 346 MET A O 1
ATOM 2671 N N . GLY A 1 347 ? 2.917 0.010 -12.482 1.00 98.19 347 GLY A N 1
ATOM 2672 C CA . GLY A 1 347 ? 3.318 -0.280 -11.110 1.00 98.19 347 GLY A CA 1
ATOM 2673 C C . GLY A 1 347 ? 2.195 0.051 -10.129 1.00 98.19 347 GLY A C 1
ATOM 2674 O O . GLY A 1 347 ? 2.044 1.224 -9.779 1.00 98.19 347 GLY A O 1
ATOM 2675 N N . PRO A 1 348 ? 1.402 -0.937 -9.682 1.00 97.88 348 PRO A N 1
ATOM 2676 C CA . PRO A 1 348 ? 0.513 -0.774 -8.536 1.00 97.88 348 PRO A CA 1
ATOM 2677 C C . PRO A 1 348 ? 1.324 -0.675 -7.241 1.00 97.88 348 PRO A C 1
ATOM 2679 O O . PRO A 1 348 ? 2.268 -1.443 -7.056 1.00 97.88 348 PRO A O 1
ATOM 2682 N N . ALA A 1 349 ? 0.928 0.199 -6.316 1.00 95.94 349 ALA A N 1
ATOM 2683 C CA . ALA A 1 349 ? 1.492 0.304 -4.975 1.00 95.94 349 ALA A CA 1
ATOM 2684 C C . ALA A 1 349 ? 0.393 0.436 -3.913 1.00 95.94 349 ALA A C 1
ATOM 2686 O O . ALA A 1 349 ? -0.342 1.416 -3.864 1.00 95.94 349 ALA A O 1
ATOM 2687 N N . TYR A 1 350 ? 0.297 -0.550 -3.025 1.00 94.06 350 TYR A N 1
ATOM 2688 C CA . TYR A 1 350 ? -0.707 -0.588 -1.958 1.00 94.06 350 TYR A CA 1
ATOM 2689 C C . TYR A 1 350 ? -0.128 -0.079 -0.644 1.00 94.06 350 TYR A C 1
ATOM 2691 O O . TYR A 1 350 ? 0.940 -0.542 -0.253 1.00 94.06 350 TYR A O 1
ATOM 2699 N N . GLU A 1 351 ? -0.829 0.827 0.039 1.00 86.44 351 GLU A N 1
ATOM 2700 C CA . GLU A 1 351 ? -0.314 1.648 1.143 1.00 86.44 351 GLU A CA 1
ATOM 2701 C C . GLU A 1 351 ? 0.660 0.925 2.108 1.00 86.44 351 GLU A C 1
ATOM 2703 O O . GLU A 1 351 ? 0.333 -0.135 2.662 1.00 86.44 351 GLU A O 1
ATOM 2708 N N . PRO A 1 352 ? 1.856 1.499 2.364 1.00 71.38 352 PRO A N 1
ATOM 2709 C CA . PRO A 1 352 ? 2.918 0.853 3.124 1.00 71.38 352 PRO A CA 1
ATOM 2710 C C . PRO A 1 352 ? 2.709 1.032 4.631 1.00 71.38 352 PRO A C 1
ATOM 2712 O O . PRO A 1 352 ? 3.472 1.724 5.304 1.00 71.38 352 PRO A O 1
ATOM 2715 N N . LEU A 1 353 ? 1.687 0.402 5.196 1.00 69.06 353 LEU A N 1
ATOM 2716 C CA . LEU A 1 353 ? 1.451 0.486 6.634 1.00 69.06 353 LEU A CA 1
ATOM 2717 C C . LEU A 1 353 ? 2.170 -0.643 7.373 1.00 69.06 353 LEU A C 1
ATOM 2719 O O . LEU A 1 353 ? 1.938 -1.836 7.148 1.00 69.06 353 LEU A O 1
ATOM 2723 N N . ALA A 1 354 ? 3.054 -0.250 8.293 1.00 68.31 354 ALA A N 1
ATOM 2724 C CA . ALA A 1 354 ? 3.686 -1.177 9.218 1.00 68.31 354 ALA A CA 1
ATOM 2725 C C . ALA A 1 354 ? 2.606 -1.947 9.996 1.00 68.31 354 ALA A C 1
ATOM 2727 O O . ALA A 1 354 ? 1.612 -1.376 10.446 1.00 68.31 354 ALA A O 1
ATOM 2728 N N . ASN A 1 355 ? 2.814 -3.254 10.157 1.00 70.50 355 ASN A N 1
ATOM 2729 C CA . ASN A 1 355 ? 1.901 -4.168 10.851 1.00 70.50 355 ASN A CA 1
ATOM 2730 C C . ASN A 1 355 ? 0.536 -4.388 10.170 1.00 70.50 355 ASN A C 1
ATOM 2732 O O . ASN A 1 355 ? -0.353 -4.980 10.781 1.00 70.50 355 ASN A O 1
ATOM 2736 N N . ILE A 1 356 ? 0.366 -3.987 8.904 1.00 77.06 356 ILE A N 1
ATOM 2737 C CA . ILE A 1 356 ? -0.759 -4.440 8.082 1.00 77.06 356 ILE A CA 1
ATOM 2738 C C . ILE A 1 356 ? -0.367 -5.682 7.287 1.00 77.06 356 ILE A C 1
ATOM 2740 O O . ILE A 1 356 ? 0.659 -5.729 6.608 1.00 77.06 356 ILE A O 1
ATOM 2744 N N . SER A 1 357 ? -1.225 -6.700 7.346 1.00 86.62 357 SER A N 1
ATOM 2745 C CA . SER A 1 357 ? -1.070 -7.899 6.530 1.00 86.62 357 SER A CA 1
ATOM 2746 C C . SER A 1 357 ? -1.301 -7.584 5.054 1.00 86.62 357 SER A C 1
ATOM 2748 O O . SER A 1 357 ? -2.368 -7.103 4.672 1.00 86.62 357 SER A O 1
ATOM 2750 N N . CYS A 1 358 ? -0.349 -7.960 4.197 1.00 89.94 358 CYS A N 1
ATOM 2751 C CA . CYS A 1 358 ? -0.522 -7.854 2.748 1.00 89.94 358 CYS A CA 1
ATOM 2752 C C . CYS A 1 358 ? -1.695 -8.692 2.216 1.00 89.94 358 CYS A C 1
ATOM 2754 O O . CYS A 1 358 ? -2.121 -8.477 1.088 1.00 89.94 358 CYS A O 1
ATOM 2756 N N . ARG A 1 359 ? -2.276 -9.609 3.009 1.00 90.19 359 ARG A N 1
ATOM 2757 C CA . ARG A 1 359 ? -3.497 -10.357 2.648 1.00 90.19 359 ARG A CA 1
ATOM 2758 C C . ARG A 1 359 ? -4.693 -9.459 2.325 1.00 90.19 359 ARG A C 1
ATOM 2760 O O . ARG A 1 359 ? -5.575 -9.899 1.599 1.00 90.19 359 ARG A O 1
ATOM 2767 N N . LEU A 1 360 ? -4.697 -8.209 2.793 1.00 90.06 360 LEU A N 1
ATOM 2768 C CA . LEU A 1 360 ? -5.726 -7.234 2.424 1.00 90.06 360 LEU A CA 1
ATOM 2769 C C . LEU A 1 360 ? -5.738 -6.881 0.932 1.00 90.06 360 LEU A C 1
ATOM 2771 O O . LEU A 1 360 ? -6.780 -6.470 0.442 1.00 90.06 360 LEU A O 1
ATOM 2775 N N . TRP A 1 361 ? -4.617 -7.039 0.222 1.00 94.19 361 TRP A N 1
ATOM 2776 C CA . TRP A 1 361 ? -4.525 -6.715 -1.205 1.00 94.19 361 TRP A CA 1
ATOM 2777 C C . TRP A 1 361 ? -3.987 -7.857 -2.058 1.00 94.19 361 TRP A C 1
ATOM 2779 O O . TRP A 1 361 ? -4.362 -7.961 -3.219 1.00 94.19 361 TRP A O 1
ATOM 2789 N N . CYS A 1 362 ? -3.112 -8.719 -1.531 1.00 95.44 362 CYS A N 1
ATOM 2790 C CA . CYS A 1 362 ? -2.554 -9.793 -2.349 1.00 95.44 362 CYS A CA 1
ATOM 2791 C C . CYS A 1 362 ? -3.589 -10.872 -2.656 1.00 95.44 362 CYS A C 1
ATOM 2793 O O . CYS A 1 362 ? -3.439 -11.558 -3.651 1.00 95.44 362 CYS A O 1
ATOM 2795 N N . ASP A 1 363 ? -4.658 -10.995 -1.865 1.00 95.94 363 ASP A N 1
ATOM 2796 C CA . ASP A 1 363 ? -5.861 -11.683 -2.325 1.00 95.94 363 ASP A CA 1
ATOM 2797 C C . ASP A 1 363 ? -6.727 -10.688 -3.125 1.00 95.94 363 ASP A C 1
ATOM 2799 O O . ASP A 1 363 ? -7.352 -9.819 -2.509 1.00 95.94 363 ASP A O 1
ATOM 2803 N N . PRO A 1 364 ? -6.779 -10.780 -4.471 1.00 96.88 364 PRO A N 1
ATOM 2804 C CA . PRO A 1 364 ? -7.518 -9.843 -5.313 1.00 96.88 364 PRO A CA 1
ATOM 2805 C C . PRO A 1 364 ? -9.004 -9.724 -4.994 1.00 96.88 364 PRO A C 1
ATOM 2807 O O . PRO A 1 364 ? -9.604 -8.677 -5.241 1.00 96.88 364 PRO A O 1
ATOM 2810 N N . ARG A 1 365 ? -9.590 -10.751 -4.372 1.00 95.31 365 ARG A N 1
ATOM 2811 C CA . ARG A 1 365 ? -11.005 -10.783 -3.976 1.00 95.31 365 ARG A CA 1
ATOM 2812 C C . ARG A 1 365 ? -11.316 -9.846 -2.807 1.00 95.31 365 ARG A C 1
ATOM 2814 O O . ARG A 1 365 ? -12.479 -9.560 -2.546 1.00 95.31 365 ARG A O 1
ATOM 2821 N N . ASN A 1 366 ? -10.287 -9.333 -2.128 1.00 93.94 366 ASN A N 1
ATOM 2822 C CA . ASN A 1 366 ? -10.408 -8.271 -1.129 1.00 93.94 366 ASN A CA 1
ATOM 2823 C C . ASN A 1 366 ? -10.429 -6.862 -1.756 1.00 93.94 366 ASN A C 1
ATOM 2825 O O . ASN A 1 366 ? -10.247 -5.874 -1.050 1.00 93.94 366 ASN A O 1
ATOM 2829 N N . GLY A 1 367 ? -10.652 -6.767 -3.070 1.00 96.06 367 GLY A N 1
ATOM 2830 C CA . GLY A 1 367 ? -10.938 -5.520 -3.778 1.00 96.06 367 GLY A CA 1
ATOM 2831 C C . GLY A 1 367 ? -9.784 -4.946 -4.582 1.00 96.06 367 GLY A C 1
ATOM 2832 O O . GLY A 1 367 ? -9.976 -3.937 -5.256 1.00 96.06 367 GLY A O 1
ATOM 2833 N N . SER A 1 368 ? -8.597 -5.557 -4.555 1.00 97.56 368 SER A N 1
ATOM 2834 C CA . SER A 1 368 ? -7.490 -5.084 -5.394 1.00 97.56 368 SER A CA 1
ATOM 2835 C C . SER A 1 368 ? -7.666 -5.452 -6.871 1.00 97.56 368 SER A C 1
ATOM 2837 O O . SER A 1 368 ? -7.189 -4.696 -7.704 1.00 97.56 368 SER A O 1
ATOM 2839 N N . ASP A 1 369 ? -8.406 -6.517 -7.225 1.00 97.94 369 ASP A N 1
ATOM 2840 C CA . ASP A 1 369 ? -8.832 -6.742 -8.623 1.00 97.94 369 ASP A CA 1
ATOM 2841 C C . ASP A 1 369 ? -9.754 -5.620 -9.114 1.00 97.94 369 ASP A C 1
ATOM 2843 O O . ASP A 1 369 ? -9.483 -4.978 -10.127 1.00 97.94 369 ASP A O 1
ATOM 2847 N N . GLU A 1 370 ? -10.837 -5.366 -8.372 1.00 97.38 370 GLU A N 1
ATOM 2848 C CA . GLU A 1 370 ? -11.799 -4.315 -8.712 1.00 97.38 370 GLU A CA 1
ATOM 2849 C C . GLU A 1 370 ? -11.086 -2.968 -8.858 1.00 97.38 370 GLU A C 1
ATOM 2851 O O . GLU A 1 370 ? -11.285 -2.267 -9.851 1.00 97.38 370 GLU A O 1
ATOM 2856 N N . ARG A 1 371 ? -10.192 -2.643 -7.914 1.00 97.75 371 ARG A N 1
ATOM 2857 C CA . ARG A 1 371 ? -9.438 -1.393 -7.945 1.00 97.75 371 ARG A CA 1
ATOM 2858 C C . ARG A 1 371 ? -8.425 -1.334 -9.089 1.00 97.75 371 ARG A C 1
ATOM 2860 O O . ARG A 1 371 ? -8.295 -0.280 -9.697 1.00 97.75 371 ARG A O 1
ATOM 2867 N N . PHE A 1 372 ? -7.744 -2.432 -9.409 1.00 98.62 372 PHE A N 1
ATOM 2868 C CA . PHE A 1 372 ? -6.823 -2.498 -10.546 1.00 98.62 372 PHE A CA 1
ATOM 2869 C C . PHE A 1 372 ? -7.553 -2.246 -11.872 1.00 98.62 372 PHE A C 1
ATOM 2871 O O . PHE A 1 372 ? -7.110 -1.429 -12.676 1.00 98.62 372 PHE A O 1
ATOM 2878 N N . ARG A 1 373 ? -8.715 -2.877 -12.080 1.00 98.44 373 ARG A N 1
ATOM 2879 C CA . ARG A 1 373 ? -9.527 -2.654 -13.287 1.00 98.44 373 ARG A CA 1
ATOM 2880 C C . ARG A 1 373 ? -10.132 -1.252 -13.340 1.00 98.44 373 ARG A C 1
ATOM 2882 O O . ARG A 1 373 ? -10.201 -0.677 -14.423 1.00 98.44 373 ARG A O 1
ATOM 2889 N N . GLN A 1 374 ? -10.526 -0.684 -12.199 1.00 98.25 374 GLN A N 1
ATOM 2890 C CA . GLN A 1 374 ? -10.939 0.720 -12.133 1.00 98.25 374 GLN A CA 1
ATOM 2891 C C . GLN A 1 374 ? -9.789 1.661 -12.510 1.00 98.25 374 GLN A C 1
ATOM 2893 O O . GLN A 1 374 ? -9.995 2.566 -13.310 1.00 98.25 374 GLN A O 1
ATOM 2898 N N . ALA A 1 375 ? -8.576 1.408 -12.009 1.00 98.69 375 ALA A N 1
ATOM 2899 C CA . ALA A 1 375 ? -7.398 2.192 -12.365 1.00 98.69 375 ALA A CA 1
ATOM 2900 C C . ALA A 1 375 ? -7.125 2.155 -13.870 1.00 98.69 375 ALA A C 1
ATOM 2902 O O . ALA A 1 375 ? -6.857 3.196 -14.457 1.00 98.69 375 ALA A O 1
ATOM 2903 N N . LEU A 1 376 ? -7.243 0.989 -14.516 1.00 98.69 376 LEU A N 1
ATOM 2904 C CA . LEU A 1 376 ? -7.121 0.891 -15.974 1.00 98.69 376 LEU A CA 1
ATOM 2905 C C . LEU A 1 376 ? -8.162 1.745 -16.709 1.00 98.69 376 LEU A C 1
ATOM 2907 O O . LEU A 1 376 ? -7.810 2.361 -17.708 1.00 98.69 376 LEU A O 1
ATOM 2911 N N . ALA A 1 377 ? -9.405 1.810 -16.224 1.00 98.62 377 ALA A N 1
ATOM 2912 C CA . ALA A 1 377 ? -10.453 2.642 -16.819 1.00 98.62 377 ALA A CA 1
ATOM 2913 C C . ALA A 1 377 ? -10.191 4.144 -16.634 1.00 98.62 377 ALA A C 1
ATOM 2915 O O . ALA A 1 377 ? -10.165 4.879 -17.617 1.00 98.62 377 ALA A O 1
ATOM 2916 N N . ASP A 1 378 ? -9.900 4.591 -15.413 1.00 98.56 378 ASP A N 1
ATOM 2917 C CA . ASP A 1 378 ? -9.628 6.009 -15.145 1.00 98.56 378 ASP A CA 1
ATOM 2918 C C . ASP A 1 378 ? -8.360 6.470 -15.902 1.00 98.56 378 ASP A C 1
ATOM 2920 O O . ASP A 1 378 ? -8.297 7.558 -16.486 1.00 98.56 378 ASP A O 1
ATOM 2924 N N . LEU A 1 379 ? -7.338 5.609 -15.976 1.00 98.62 379 LEU A N 1
ATOM 2925 C CA . LEU A 1 379 ? -6.125 5.875 -16.752 1.00 98.62 379 LEU A CA 1
ATOM 2926 C C . LEU A 1 379 ? -6.374 5.843 -18.269 1.00 98.62 379 LEU A C 1
ATOM 2928 O O . LEU A 1 379 ? -5.727 6.602 -18.992 1.00 98.62 379 LEU A O 1
ATOM 2932 N N . ALA A 1 380 ? -7.322 5.039 -18.758 1.00 98.38 380 ALA A N 1
ATOM 2933 C CA . ALA A 1 380 ? -7.781 5.082 -20.148 1.00 98.38 380 ALA A CA 1
ATOM 2934 C C . ALA A 1 380 ? -8.349 6.458 -20.503 1.00 98.38 380 ALA A C 1
ATOM 2936 O O . ALA A 1 380 ? -7.934 7.057 -21.497 1.00 98.38 380 ALA A O 1
ATOM 2937 N N . ASP A 1 381 ? -9.224 6.984 -19.646 1.00 97.56 381 ASP A N 1
ATOM 2938 C CA . ASP A 1 381 ? -9.863 8.283 -19.845 1.00 97.56 381 ASP A CA 1
ATOM 2939 C C . ASP A 1 381 ? -8.847 9.433 -19.805 1.00 97.56 381 ASP A C 1
ATOM 2941 O O . ASP A 1 381 ? -8.848 10.302 -20.677 1.00 97.56 381 ASP A O 1
ATOM 2945 N N . SER A 1 382 ? -7.936 9.426 -18.827 1.00 96.81 382 SER A N 1
ATOM 2946 C CA . SER A 1 382 ? -6.934 10.496 -18.669 1.00 96.81 382 SER A CA 1
ATOM 2947 C C . SER A 1 382 ? -5.809 10.481 -19.707 1.00 96.81 382 SER A C 1
ATOM 2949 O O . SER A 1 382 ? -5.279 11.542 -20.035 1.00 96.81 382 SER A O 1
ATOM 2951 N N . SER A 1 383 ? -5.440 9.310 -20.234 1.00 97.69 383 SER A N 1
ATOM 2952 C CA . SER A 1 383 ? -4.397 9.187 -21.263 1.00 97.69 383 SER A CA 1
ATOM 2953 C C . SER A 1 383 ? -4.933 9.245 -22.694 1.00 97.69 383 SER A C 1
ATOM 2955 O O . SER A 1 383 ? -4.158 9.426 -23.632 1.00 97.69 383 SER A O 1
ATOM 2957 N N . GLY A 1 384 ? -6.248 9.086 -22.881 1.00 97.25 384 GLY A N 1
ATOM 2958 C CA . GLY A 1 384 ? -6.874 8.965 -24.197 1.00 97.25 384 GLY A CA 1
ATOM 2959 C C . GLY A 1 384 ? -6.707 7.587 -24.852 1.00 97.25 384 GLY A C 1
ATOM 2960 O O . GLY A 1 384 ? -7.048 7.435 -26.025 1.00 97.25 384 GLY A O 1
ATOM 2961 N N . HIS A 1 385 ? -6.211 6.587 -24.117 1.00 97.50 385 HIS A N 1
ATOM 2962 C CA . HIS A 1 385 ? -6.039 5.207 -24.577 1.00 97.50 385 HIS A CA 1
ATOM 2963 C C . HIS A 1 385 ? -7.165 4.300 -24.059 1.00 97.50 385 HIS A C 1
ATOM 2965 O O . HIS A 1 385 ? -6.969 3.502 -23.140 1.00 97.50 385 HIS A O 1
ATOM 2971 N N . ALA A 1 386 ? -8.355 4.412 -24.662 1.00 96.81 386 ALA A N 1
ATOM 2972 C CA . ALA A 1 386 ? -9.558 3.653 -24.288 1.00 96.81 386 ALA A CA 1
ATOM 2973 C C . ALA A 1 386 ? -9.334 2.125 -24.237 1.00 96.81 386 ALA A C 1
ATOM 2975 O O . ALA A 1 386 ? -9.953 1.412 -23.441 1.00 96.81 386 ALA A O 1
ATOM 2976 N N . GLU A 1 387 ? -8.419 1.619 -25.067 1.00 95.19 387 GLU A N 1
ATOM 2977 C CA . GLU A 1 387 ? -8.063 0.207 -25.150 1.00 95.19 387 GLU A CA 1
ATOM 2978 C C . GLU A 1 387 ? -7.481 -0.365 -23.847 1.00 95.19 387 GLU A C 1
ATOM 2980 O O . GLU A 1 387 ? -7.578 -1.575 -23.646 1.00 95.19 387 GLU A O 1
ATOM 2985 N N . LEU A 1 388 ? -6.962 0.465 -22.927 1.00 97.31 388 LEU A N 1
ATOM 2986 C CA . LEU A 1 388 ? -6.417 0.037 -21.624 1.00 97.31 388 LEU A CA 1
ATOM 2987 C C . LEU A 1 388 ? -7.373 -0.850 -20.812 1.00 97.31 388 LEU A C 1
ATOM 2989 O O . LEU A 1 388 ? -6.928 -1.699 -20.044 1.00 97.31 388 LEU A O 1
ATOM 2993 N N . THR A 1 389 ? -8.680 -0.697 -21.017 1.00 96.62 389 THR A N 1
ATOM 2994 C CA . THR A 1 389 ? -9.723 -1.495 -20.353 1.00 96.62 389 THR A CA 1
ATOM 2995 C C . THR A 1 389 ? -9.886 -2.914 -20.908 1.00 96.62 389 THR A C 1
ATOM 2997 O O . THR A 1 389 ? -10.570 -3.735 -20.298 1.00 96.62 389 THR A O 1
ATOM 3000 N N . THR A 1 390 ? -9.283 -3.211 -22.061 1.00 95.12 390 THR A N 1
ATOM 3001 C CA . THR A 1 390 ? -9.509 -4.458 -22.818 1.00 95.12 390 THR A CA 1
ATOM 3002 C C . THR A 1 390 ? -8.237 -5.152 -23.285 1.00 95.12 390 THR A C 1
ATOM 3004 O O . THR A 1 390 ? -8.297 -6.332 -23.623 1.00 95.12 390 THR A O 1
ATOM 3007 N N . VAL A 1 391 ? -7.106 -4.444 -23.335 1.00 96.31 391 VAL A N 1
ATOM 3008 C CA . VAL A 1 391 ? -5.826 -5.028 -23.739 1.00 96.31 391 VAL A CA 1
ATOM 3009 C C . VAL A 1 391 ? -5.322 -6.032 -22.694 1.00 96.31 391 VAL A C 1
ATOM 3011 O O . VAL A 1 391 ? -5.517 -5.823 -21.493 1.00 96.31 391 VAL A O 1
ATOM 3014 N N . PRO A 1 392 ? -4.625 -7.092 -23.129 1.00 97.81 392 PRO A N 1
ATOM 3015 C CA . PRO A 1 392 ? -4.179 -8.155 -22.241 1.00 97.81 392 PRO A CA 1
ATOM 3016 C C . PRO A 1 392 ? -2.981 -7.748 -21.367 1.00 97.81 392 PRO A C 1
ATOM 3018 O O . PRO A 1 392 ? -2.295 -6.753 -21.617 1.00 97.81 392 PRO A O 1
ATOM 3021 N N . TRP A 1 393 ? -2.687 -8.551 -20.343 1.00 98.38 393 TRP A N 1
ATOM 3022 C CA . TRP A 1 393 ? -1.696 -8.258 -19.311 1.00 98.38 393 TRP A CA 1
ATOM 3023 C C . TRP A 1 393 ? -0.556 -9.278 -19.265 1.00 98.38 393 TRP A C 1
ATOM 3025 O O . TRP A 1 393 ? -0.777 -10.488 -19.276 1.00 98.38 393 TRP A O 1
ATOM 3035 N N . CYS A 1 394 ? 0.675 -8.800 -19.114 1.00 98.88 394 CYS A N 1
ATOM 3036 C CA . CYS A 1 394 ? 1.774 -9.598 -18.572 1.00 98.88 394 CYS A CA 1
ATOM 3037 C C . CYS A 1 394 ? 1.847 -9.349 -17.068 1.00 98.88 394 CYS A C 1
ATOM 3039 O O . CYS A 1 394 ? 1.925 -8.193 -16.660 1.00 98.88 394 CYS A O 1
ATOM 3041 N N . LEU A 1 395 ? 1.852 -10.400 -16.246 1.00 98.94 395 LEU A N 1
ATOM 3042 C CA . LEU A 1 395 ? 1.895 -10.245 -14.790 1.00 98.94 395 LEU A CA 1
ATOM 3043 C C . LEU A 1 395 ? 3.246 -10.704 -14.242 1.00 98.94 395 LEU A C 1
ATOM 3045 O O . LEU A 1 395 ? 3.544 -11.897 -14.208 1.00 98.94 395 LEU A O 1
ATOM 3049 N N . TRP A 1 396 ? 4.063 -9.765 -13.778 1.00 98.81 396 TRP A N 1
ATOM 3050 C CA . TRP A 1 396 ? 5.223 -10.059 -12.944 1.00 98.81 396 TRP A CA 1
ATOM 3051 C C . TRP A 1 396 ? 4.847 -9.823 -11.484 1.00 98.81 396 TRP A C 1
ATOM 3053 O O . TRP A 1 396 ? 4.292 -8.778 -11.148 1.00 98.81 396 TRP A O 1
ATOM 3063 N N . GLY A 1 397 ? 5.131 -10.783 -10.607 1.00 98.25 397 GLY A N 1
ATOM 3064 C CA . GLY A 1 397 ? 4.779 -10.664 -9.197 1.00 98.25 397 GLY A CA 1
ATOM 3065 C C . GLY A 1 397 ? 5.844 -11.230 -8.273 1.00 98.25 397 GLY A C 1
ATOM 3066 O O . GLY A 1 397 ? 6.188 -12.409 -8.367 1.00 98.25 397 GLY A O 1
ATOM 3067 N N . HIS A 1 398 ? 6.307 -10.417 -7.321 1.00 98.12 398 HIS A N 1
ATOM 3068 C CA . HIS A 1 398 ? 7.214 -10.870 -6.263 1.00 98.12 398 HIS A CA 1
ATOM 3069 C C . HIS A 1 398 ? 6.469 -11.198 -4.977 1.00 98.12 398 HIS A C 1
ATOM 3071 O O . HIS A 1 398 ? 5.761 -10.350 -4.448 1.00 98.12 398 HIS A O 1
ATOM 3077 N N . SER A 1 399 ? 6.655 -12.390 -4.408 1.00 95.94 399 SER A N 1
ATOM 3078 C CA . SER A 1 399 ? 6.125 -12.748 -3.085 1.00 95.94 399 SER A CA 1
ATOM 3079 C C . SER A 1 399 ? 4.601 -12.542 -2.993 1.00 95.94 399 SER A C 1
ATOM 3081 O O . SER A 1 399 ? 3.845 -13.266 -3.642 1.00 95.94 399 SER A O 1
ATOM 3083 N N . GLY A 1 400 ? 4.124 -11.536 -2.249 1.00 96.50 400 GLY A N 1
ATOM 3084 C CA . GLY A 1 400 ? 2.717 -11.111 -2.254 1.00 96.50 400 GLY A CA 1
ATOM 3085 C C . GLY A 1 400 ? 2.175 -10.756 -3.644 1.00 96.50 400 GLY A C 1
ATOM 3086 O O . GLY A 1 400 ? 1.028 -11.070 -3.940 1.00 96.50 400 GLY A O 1
ATOM 3087 N N . GLY A 1 401 ? 2.993 -10.189 -4.530 1.00 97.94 401 GLY A N 1
ATOM 3088 C CA . GLY A 1 401 ? 2.617 -9.951 -5.921 1.00 97.94 401 GLY A CA 1
ATOM 3089 C C . GLY A 1 401 ? 2.446 -11.238 -6.725 1.00 97.94 401 GLY A C 1
ATOM 3090 O O . GLY A 1 401 ? 1.547 -11.324 -7.554 1.00 97.94 401 GLY A O 1
ATOM 3091 N N . GLY A 1 402 ? 3.234 -12.277 -6.435 1.00 98.06 402 GLY A N 1
ATOM 3092 C CA . GLY A 1 402 ? 3.048 -13.605 -7.030 1.00 98.06 402 GLY A CA 1
ATOM 3093 C C . GLY A 1 402 ? 1.791 -14.308 -6.501 1.00 98.06 402 GLY A C 1
ATOM 3094 O O . GLY A 1 402 ? 1.065 -14.954 -7.257 1.00 98.06 402 GLY A O 1
ATOM 3095 N N . PHE A 1 403 ? 1.466 -14.104 -5.218 1.00 97.94 403 PHE A N 1
ATOM 3096 C CA . PHE A 1 403 ? 0.178 -14.504 -4.641 1.00 97.94 403 PHE A CA 1
ATOM 3097 C C . PHE A 1 403 ? -0.982 -13.841 -5.400 1.00 97.94 403 PHE A C 1
ATOM 3099 O O . PHE A 1 403 ? -1.872 -14.547 -5.878 1.00 97.94 403 PHE A O 1
ATOM 3106 N N . TRP A 1 404 ? -0.925 -12.519 -5.580 1.00 98.50 404 TRP A N 1
ATOM 3107 C CA . TRP A 1 404 ? -1.919 -11.756 -6.336 1.00 98.50 404 TRP A CA 1
ATOM 3108 C C . TRP A 1 404 ? -2.059 -12.259 -7.771 1.00 98.50 404 TRP A C 1
ATOM 3110 O O . TRP A 1 404 ? -3.155 -12.650 -8.169 1.00 98.50 404 TRP A O 1
ATOM 3120 N N . ALA A 1 405 ? -0.951 -12.375 -8.507 1.00 98.69 405 ALA A N 1
ATOM 3121 C CA . ALA A 1 405 ? -0.956 -12.837 -9.892 1.00 98.69 405 ALA A CA 1
ATOM 3122 C C . ALA A 1 405 ? -1.557 -14.247 -10.040 1.00 98.69 405 ALA A C 1
ATOM 3124 O O . ALA A 1 405 ? -2.301 -14.502 -10.983 1.00 98.69 405 ALA A O 1
ATOM 3125 N N . SER A 1 406 ? -1.303 -15.152 -9.085 1.00 98.31 406 SER A N 1
ATOM 3126 C CA . SER A 1 406 ? -1.837 -16.521 -9.143 1.00 98.31 406 SER A CA 1
ATOM 3127 C C . SER A 1 406 ? -3.351 -16.592 -8.933 1.00 98.31 406 SER A C 1
ATOM 3129 O O . SER A 1 406 ? -3.991 -17.500 -9.448 1.00 98.31 406 SER A O 1
ATOM 3131 N N . LEU A 1 407 ? -3.941 -15.637 -8.206 1.00 98.31 407 LEU A N 1
ATOM 3132 C CA . LEU A 1 407 ? -5.396 -15.531 -8.082 1.00 98.31 407 LEU A CA 1
ATOM 3133 C C . LEU A 1 407 ? -5.999 -14.736 -9.241 1.00 98.31 407 LEU A C 1
ATOM 3135 O O . LEU A 1 407 ? -7.046 -15.132 -9.745 1.00 98.31 407 LEU A O 1
ATOM 3139 N N . MET A 1 408 ? -5.324 -13.694 -9.737 1.00 98.69 408 MET A N 1
ATOM 3140 C CA . MET A 1 408 ? -5.725 -13.004 -10.970 1.00 98.69 408 MET A CA 1
ATOM 3141 C C . MET A 1 408 ? -5.809 -13.970 -12.155 1.00 98.69 408 MET A C 1
ATOM 3143 O O . MET A 1 408 ? -6.745 -13.875 -12.939 1.00 98.69 408 MET A O 1
ATOM 3147 N N . GLN A 1 409 ? -4.912 -14.961 -12.229 1.00 98.56 409 GLN A N 1
ATOM 3148 C CA . GLN A 1 409 ? -4.983 -16.057 -13.201 1.00 98.56 409 GLN A CA 1
ATOM 3149 C C . GLN A 1 409 ? -6.315 -16.809 -13.162 1.00 98.56 409 GLN A C 1
ATOM 3151 O O . GLN A 1 409 ? -6.827 -17.204 -14.201 1.00 98.56 409 GLN A O 1
ATOM 3156 N N . THR A 1 410 ? -6.870 -17.028 -11.972 1.00 98.25 410 THR A N 1
ATOM 3157 C CA . THR A 1 410 ? -8.146 -17.740 -11.819 1.00 98.25 410 THR A CA 1
ATOM 3158 C C . THR A 1 410 ? -9.354 -16.856 -12.111 1.00 98.25 410 THR A C 1
ATOM 3160 O O . THR A 1 410 ? -10.402 -17.372 -12.475 1.00 98.25 410 THR A O 1
ATOM 3163 N N . LEU A 1 411 ? -9.205 -15.535 -11.966 1.00 98.31 411 LEU A N 1
ATOM 3164 C CA . LEU A 1 411 ? -10.281 -14.563 -12.160 1.00 98.31 411 LEU A CA 1
ATOM 3165 C C . LEU A 1 411 ? -10.388 -14.078 -13.612 1.00 98.31 411 LEU A C 1
ATOM 3167 O O . LEU A 1 411 ? -11.497 -13.885 -14.093 1.00 98.31 411 LEU A O 1
ATOM 3171 N N . HIS A 1 412 ? -9.250 -13.888 -14.291 1.00 98.25 412 HIS A N 1
ATOM 3172 C CA . HIS A 1 412 ? -9.164 -13.277 -15.627 1.00 98.25 412 HIS A CA 1
ATOM 3173 C C . HIS A 1 412 ? -8.176 -14.007 -16.555 1.00 98.25 412 HIS A C 1
ATOM 3175 O O . HIS A 1 412 ? -7.295 -13.368 -17.140 1.00 98.25 412 HIS A O 1
ATOM 3181 N N . PRO A 1 413 ? -8.246 -15.343 -16.685 1.00 98.31 413 PRO A N 1
ATOM 3182 C CA . PRO A 1 413 ? -7.261 -16.105 -17.454 1.00 98.31 413 PRO A CA 1
ATOM 3183 C C . PRO A 1 413 ? -7.181 -15.690 -18.929 1.00 98.31 413 PRO A C 1
ATOM 3185 O O . PRO A 1 413 ? -6.092 -15.706 -19.504 1.00 98.31 413 PRO A O 1
ATOM 3188 N N . GLU A 1 414 ? -8.298 -15.287 -19.541 1.00 97.31 414 GLU A N 1
ATOM 3189 C CA . GLU A 1 414 ? -8.352 -14.889 -20.952 1.00 97.31 414 GLU A CA 1
ATOM 3190 C C . GLU A 1 414 ? -7.614 -13.574 -21.226 1.00 97.31 414 GLU A C 1
ATOM 3192 O O . GLU A 1 414 ? -7.233 -13.315 -22.366 1.00 97.31 414 GLU A O 1
ATOM 3197 N N . GLN A 1 415 ? -7.383 -12.760 -20.192 1.00 97.38 415 GLN A N 1
ATOM 3198 C CA . GLN A 1 415 ? -6.689 -11.480 -20.310 1.00 97.38 415 GLN A CA 1
ATOM 3199 C C . GLN A 1 415 ? -5.181 -11.591 -20.102 1.00 97.38 415 GLN A C 1
ATOM 3201 O O . GLN A 1 415 ? -4.464 -10.627 -20.334 1.00 97.38 415 GLN A O 1
ATOM 3206 N N . ILE A 1 416 ? -4.653 -12.732 -19.659 1.00 98.75 416 ILE A N 1
ATOM 3207 C CA . ILE A 1 416 ? -3.258 -12.810 -19.215 1.00 98.75 416 ILE A CA 1
ATOM 3208 C C . ILE A 1 416 ? -2.385 -13.459 -20.282 1.00 98.75 416 ILE A C 1
ATOM 3210 O O . ILE A 1 416 ? -2.534 -14.643 -20.577 1.00 98.75 416 ILE A O 1
ATOM 3214 N N . VAL A 1 417 ? -1.416 -12.704 -20.810 1.00 98.81 417 VAL A N 1
ATOM 3215 C CA . VAL A 1 417 ? -0.398 -13.151 -21.775 1.00 98.81 417 VAL A CA 1
ATOM 3216 C C . VAL A 1 417 ? 0.512 -14.208 -21.158 1.00 98.81 417 VAL A C 1
ATOM 3218 O O . VAL A 1 417 ? 0.721 -15.256 -21.765 1.00 98.81 417 VAL A O 1
ATOM 3221 N N . ALA A 1 418 ? 1.073 -13.936 -19.982 1.00 98.88 418 ALA A N 1
ATOM 3222 C CA . ALA A 1 418 ? 1.957 -14.837 -19.247 1.00 98.88 418 ALA A CA 1
ATOM 3223 C C . ALA A 1 418 ? 2.174 -14.330 -17.813 1.00 98.88 418 ALA A C 1
ATOM 3225 O O . ALA A 1 418 ? 1.925 -13.154 -17.525 1.00 98.88 418 ALA A O 1
ATOM 3226 N N . ILE A 1 419 ? 2.676 -15.202 -16.931 1.00 98.94 419 ILE A N 1
ATOM 3227 C CA . ILE A 1 419 ? 2.949 -14.867 -15.526 1.00 98.94 419 ILE A CA 1
ATOM 3228 C C . ILE A 1 419 ? 4.365 -15.270 -15.104 1.00 98.94 419 ILE A C 1
ATOM 3230 O O . ILE A 1 419 ? 4.784 -16.413 -15.294 1.00 98.94 419 ILE A O 1
ATOM 3234 N N . TRP A 1 420 ? 5.073 -14.338 -14.462 1.00 98.88 420 TRP A N 1
ATOM 3235 C CA . TRP A 1 420 ? 6.344 -14.580 -13.781 1.00 98.88 420 TRP A CA 1
ATOM 3236 C C . TRP A 1 420 ? 6.152 -14.540 -12.264 1.00 98.88 420 TRP A C 1
ATOM 3238 O O . TRP A 1 420 ? 5.940 -13.475 -11.678 1.00 98.88 420 TRP A O 1
ATOM 3248 N N . PHE A 1 421 ? 6.264 -15.697 -11.611 1.00 98.81 421 PHE A N 1
ATOM 3249 C CA . PHE A 1 421 ? 6.170 -15.804 -10.159 1.00 98.81 421 PHE A CA 1
ATOM 3250 C C . PHE A 1 421 ? 7.558 -15.736 -9.514 1.00 98.81 421 PHE A C 1
ATOM 3252 O O . PHE A 1 421 ? 8.233 -16.761 -9.360 1.00 98.81 421 PHE A O 1
ATOM 3259 N N . ARG A 1 422 ? 7.985 -14.542 -9.080 1.00 98.00 422 ARG A N 1
ATOM 3260 C CA . ARG A 1 422 ? 9.212 -14.381 -8.287 1.00 98.00 422 ARG A CA 1
ATOM 3261 C C . ARG A 1 422 ? 8.903 -14.725 -6.828 1.00 98.00 422 ARG A C 1
ATOM 3263 O O . ARG A 1 422 ? 8.315 -13.932 -6.102 1.00 98.00 422 ARG A O 1
ATOM 3270 N N . SER A 1 423 ? 9.286 -15.922 -6.389 1.00 96.50 423 SER A N 1
ATOM 3271 C CA . SER A 1 423 ? 9.189 -16.362 -4.985 1.00 96.50 423 SER A CA 1
ATOM 3272 C C . SER A 1 423 ? 7.807 -16.184 -4.318 1.00 96.50 423 SER A C 1
ATOM 3274 O O . SER A 1 423 ? 7.723 -15.718 -3.180 1.00 96.50 423 SER A O 1
ATOM 3276 N N . GLY A 1 424 ? 6.702 -16.557 -4.974 1.00 93.31 424 GLY A N 1
ATOM 3277 C CA . GLY A 1 424 ? 5.391 -16.558 -4.310 1.00 93.31 424 GLY A CA 1
ATOM 3278 C C . GLY A 1 424 ? 4.209 -16.985 -5.177 1.00 93.31 424 GLY A C 1
ATOM 3279 O O . GLY A 1 424 ? 4.131 -16.627 -6.345 1.00 93.31 424 GLY A O 1
ATOM 3280 N N . THR A 1 425 ? 3.272 -17.718 -4.571 1.00 96.75 425 THR A N 1
ATOM 3281 C CA . THR A 1 425 ? 1.950 -18.066 -5.120 1.00 96.75 425 THR A CA 1
ATOM 3282 C C . THR A 1 425 ? 0.939 -18.161 -3.976 1.00 96.75 425 THR A C 1
ATOM 3284 O O . THR A 1 425 ? 1.310 -18.323 -2.809 1.00 96.75 425 THR A O 1
ATOM 3287 N N . ALA A 1 426 ? -0.349 -18.084 -4.299 1.00 96.81 426 ALA A N 1
ATOM 3288 C CA . ALA A 1 426 ? -1.433 -18.351 -3.360 1.00 96.81 426 ALA A CA 1
ATOM 3289 C C . ALA A 1 426 ? -1.748 -19.851 -3.231 1.00 96.81 426 ALA A C 1
ATOM 3291 O O . ALA A 1 426 ? -2.378 -20.260 -2.254 1.00 96.81 426 ALA A O 1
ATOM 3292 N N . PHE A 1 427 ? -1.240 -20.674 -4.160 1.00 95.69 427 PHE A N 1
ATOM 3293 C CA . PHE A 1 427 ? -1.546 -22.100 -4.273 1.00 95.69 427 PHE A CA 1
ATOM 3294 C C . PHE A 1 427 ? -1.390 -22.855 -2.956 1.00 95.69 427 PHE A C 1
ATOM 3296 O O . PHE A 1 427 ? -2.331 -23.468 -2.460 1.00 95.69 427 PHE A O 1
ATOM 3303 N N . ALA A 1 428 ? -0.215 -22.741 -2.338 1.00 91.50 428 ALA A N 1
ATOM 3304 C CA . ALA A 1 428 ? 0.084 -23.451 -1.101 1.00 91.50 428 ALA A CA 1
ATOM 3305 C C . ALA A 1 428 ? -0.783 -23.000 0.088 1.00 91.50 428 ALA A C 1
ATOM 3307 O O . ALA A 1 428 ? -0.957 -23.747 1.046 1.00 91.50 428 ALA A O 1
ATOM 3308 N N . TYR A 1 429 ? -1.294 -21.769 0.063 1.00 93.00 429 TYR A N 1
ATOM 3309 C CA . TYR A 1 429 ? -2.110 -21.229 1.148 1.00 93.00 429 TYR A CA 1
ATOM 3310 C C . TYR A 1 429 ? -3.533 -21.767 1.074 1.00 93.00 429 TYR A C 1
ATOM 3312 O O . TYR A 1 429 ? -4.083 -22.181 2.095 1.00 93.00 429 TYR A O 1
ATOM 3320 N N . TRP A 1 430 ? -4.120 -21.826 -0.124 1.00 93.06 430 TRP A N 1
ATOM 3321 C CA . TRP A 1 430 ? -5.464 -22.370 -0.252 1.00 93.06 430 TRP A CA 1
ATOM 3322 C C . TRP A 1 430 ? -5.515 -23.893 -0.144 1.00 93.06 430 TRP A C 1
ATOM 3324 O O . TRP A 1 430 ? -6.490 -24.421 0.383 1.00 93.06 430 TRP A O 1
ATOM 3334 N N . THR A 1 431 ? -4.466 -24.618 -0.545 1.00 91.88 431 THR A N 1
ATOM 3335 C CA . THR A 1 431 ? -4.415 -26.078 -0.342 1.00 91.88 431 THR A CA 1
ATOM 3336 C C . THR A 1 431 ? -4.312 -26.460 1.133 1.00 91.88 431 THR A C 1
ATOM 3338 O O . THR A 1 431 ? -4.782 -27.527 1.519 1.00 91.88 431 THR A O 1
ATOM 3341 N N . ARG A 1 432 ? -3.760 -25.578 1.978 1.00 92.50 432 ARG A N 1
ATOM 3342 C CA . ARG A 1 432 ? -3.749 -25.728 3.444 1.00 92.50 432 ARG A CA 1
ATOM 3343 C C . ARG A 1 432 ? -4.997 -25.166 4.137 1.00 92.50 432 ARG A C 1
ATOM 3345 O O . ARG A 1 432 ? -5.101 -25.271 5.354 1.00 92.50 432 ARG A O 1
ATOM 3352 N N . GLY A 1 433 ? -5.932 -24.570 3.393 1.00 92.19 433 GLY A N 1
ATOM 3353 C CA . GLY A 1 433 ? -7.139 -23.949 3.948 1.00 92.19 433 GLY A CA 1
ATOM 3354 C C . GLY A 1 433 ? -6.905 -22.607 4.654 1.00 92.19 433 GLY A C 1
ATOM 3355 O O . GLY A 1 433 ? -7.801 -22.109 5.327 1.00 92.19 433 GLY A O 1
ATOM 3356 N N . GLU A 1 434 ? -5.727 -21.993 4.500 1.00 90.94 434 GLU A N 1
ATOM 3357 C CA . GLU A 1 434 ? -5.412 -20.666 5.063 1.00 90.94 434 GLU A CA 1
ATOM 3358 C C . GLU A 1 434 ? -6.057 -19.524 4.261 1.00 90.94 434 GLU A C 1
ATOM 3360 O O . GLU A 1 434 ? -6.107 -18.374 4.695 1.00 90.94 434 GLU A O 1
ATOM 3365 N N . THR A 1 435 ? -6.514 -19.813 3.047 1.00 89.50 435 THR A N 1
ATOM 3366 C CA . THR A 1 435 ? -7.228 -18.892 2.161 1.00 89.50 435 THR A CA 1
ATOM 3367 C C . THR A 1 435 ? -8.265 -19.693 1.381 1.00 89.50 435 THR A C 1
ATOM 3369 O O . THR A 1 435 ? -8.038 -20.864 1.085 1.00 89.50 435 THR A O 1
ATOM 3372 N N . ALA A 1 436 ? -9.409 -19.093 1.045 1.00 93.12 436 ALA A N 1
ATOM 3373 C CA . ALA A 1 436 ? -10.435 -19.782 0.266 1.00 93.12 436 ALA A CA 1
ATOM 3374 C C . ALA A 1 436 ? -9.872 -20.209 -1.100 1.00 93.12 436 ALA A C 1
ATOM 3376 O O . ALA A 1 436 ? -9.356 -19.362 -1.840 1.00 93.12 436 ALA A O 1
ATOM 3377 N N . ALA A 1 437 ? -9.975 -21.498 -1.428 1.00 95.75 437 ALA A N 1
ATOM 3378 C CA . ALA A 1 437 ? -9.560 -22.018 -2.727 1.00 95.75 437 ALA A CA 1
ATOM 3379 C C . ALA A 1 437 ? -10.420 -21.413 -3.847 1.00 95.75 437 ALA A C 1
ATOM 3381 O O . ALA A 1 437 ? -11.639 -21.330 -3.684 1.00 95.75 437 ALA A O 1
ATOM 3382 N N . PRO A 1 438 ? -9.807 -20.941 -4.945 1.00 96.31 438 PRO A N 1
ATOM 3383 C CA . PRO A 1 438 ? -10.553 -20.464 -6.097 1.00 96.31 438 PRO A CA 1
ATOM 3384 C C . PRO A 1 438 ? -11.114 -21.645 -6.898 1.00 96.31 438 PRO A C 1
ATOM 3386 O O . PRO A 1 438 ? -10.575 -22.754 -6.863 1.00 96.31 438 PRO A O 1
ATOM 3389 N N . GLU A 1 439 ? -12.161 -21.384 -7.672 1.00 96.38 439 GLU A N 1
ATOM 3390 C CA . GLU A 1 439 ? -12.451 -22.203 -8.845 1.00 96.38 439 GLU A CA 1
ATOM 3391 C C . GLU A 1 439 ? -11.378 -21.915 -9.905 1.00 96.38 439 GLU A C 1
ATOM 3393 O O . GLU A 1 439 ? -11.031 -20.755 -10.127 1.00 96.38 439 GLU A O 1
ATOM 3398 N N . ILE A 1 440 ? -10.813 -22.956 -10.521 1.00 97.44 440 ILE A N 1
ATOM 3399 C CA . ILE A 1 440 ? -9.780 -22.802 -11.552 1.00 97.44 440 ILE A CA 1
ATOM 3400 C C . ILE A 1 440 ? -10.422 -23.098 -12.915 1.00 97.44 440 ILE A C 1
ATOM 3402 O O . ILE A 1 440 ? -10.639 -24.269 -13.234 1.00 97.44 440 ILE A O 1
ATOM 3406 N N . PRO A 1 441 ? -10.753 -22.072 -13.719 1.00 97.94 441 PRO A N 1
ATOM 3407 C CA . PRO A 1 441 ? -11.323 -22.273 -15.049 1.00 97.94 441 PRO A CA 1
ATOM 3408 C C . PRO A 1 441 ? -10.305 -22.915 -16.000 1.00 97.94 441 PRO A C 1
ATOM 3410 O O . PRO A 1 441 ? -9.101 -22.691 -15.882 1.00 97.94 441 PRO A O 1
ATOM 3413 N N . ALA A 1 442 ? -10.779 -23.655 -17.007 1.00 97.31 442 ALA A N 1
ATOM 3414 C CA . ALA A 1 442 ? -9.908 -24.341 -17.970 1.00 97.31 442 ALA A CA 1
ATOM 3415 C C . ALA A 1 442 ? -8.927 -23.390 -18.688 1.00 97.31 442 ALA A C 1
ATOM 3417 O O . ALA A 1 442 ? -7.774 -23.751 -18.925 1.00 97.31 442 ALA A O 1
ATOM 3418 N N . ALA A 1 443 ? -9.359 -22.155 -18.973 1.00 97.81 443 ALA A N 1
ATOM 3419 C CA . ALA A 1 443 ? -8.528 -21.122 -19.588 1.00 97.81 443 ALA A CA 1
ATOM 3420 C C . ALA A 1 443 ? -7.290 -20.759 -18.742 1.00 97.81 443 ALA A C 1
ATOM 3422 O O . ALA A 1 443 ? -6.256 -20.396 -19.302 1.00 97.81 443 ALA A O 1
ATOM 3423 N N . ALA A 1 444 ? -7.334 -20.927 -17.413 1.00 98.38 444 ALA A N 1
ATOM 3424 C CA . ALA A 1 444 ? -6.182 -20.675 -16.545 1.00 98.38 444 ALA A CA 1
ATOM 3425 C C . ALA A 1 444 ? -4.987 -21.578 -16.884 1.00 98.38 444 ALA A C 1
ATOM 3427 O O . ALA A 1 444 ? -3.842 -21.149 -16.747 1.00 98.38 444 ALA A O 1
ATOM 3428 N N . TYR A 1 445 ? -5.234 -22.795 -17.380 1.00 98.38 445 TYR A N 1
ATOM 3429 C CA . TYR A 1 445 ? -4.188 -23.734 -17.796 1.00 98.38 445 TYR A CA 1
ATOM 3430 C C . TYR A 1 445 ? -3.601 -23.424 -19.185 1.00 98.38 445 TYR A C 1
ATOM 3432 O O . TYR A 1 445 ? -2.558 -23.982 -19.549 1.00 98.38 445 TYR A O 1
ATOM 3440 N N . ASP A 1 446 ? -4.215 -22.522 -19.963 1.00 98.19 446 ASP A N 1
ATOM 3441 C CA . ASP A 1 446 ? -3.598 -22.003 -21.190 1.00 98.19 446 ASP A CA 1
ATOM 3442 C C . ASP A 1 446 ? -2.573 -20.897 -20.899 1.00 98.19 446 ASP A C 1
ATOM 3444 O O . ASP A 1 446 ? -1.667 -20.690 -21.702 1.00 98.19 446 ASP A O 1
ATOM 3448 N N . VAL A 1 447 ? -2.651 -20.232 -19.740 1.00 98.75 447 VAL A N 1
ATOM 3449 C CA . VAL A 1 447 ? -1.724 -19.156 -19.363 1.00 98.75 447 VAL A CA 1
ATOM 3450 C C . VAL A 1 447 ? -0.311 -19.717 -19.131 1.00 98.75 447 VAL A C 1
ATOM 3452 O O . VAL A 1 447 ? -0.112 -20.518 -18.215 1.00 98.75 447 VAL A O 1
ATOM 3455 N N . PRO A 1 448 ? 0.703 -19.294 -19.908 1.00 98.69 448 PRO A N 1
ATOM 3456 C CA . PRO A 1 448 ? 2.089 -19.674 -19.674 1.00 98.69 448 PRO A CA 1
ATOM 3457 C C . PRO A 1 448 ? 2.624 -19.079 -18.374 1.00 98.69 448 PRO A C 1
ATOM 3459 O O . PRO A 1 448 ? 2.497 -17.878 -18.124 1.00 98.69 448 PRO A O 1
ATOM 3462 N N . MET A 1 449 ? 3.273 -19.912 -17.565 1.00 98.69 449 MET A N 1
ATOM 3463 C CA . MET A 1 449 ? 3.825 -19.507 -16.275 1.00 98.69 449 MET A CA 1
ATOM 3464 C C . MET A 1 449 ? 5.283 -19.921 -16.129 1.00 98.69 449 MET A C 1
ATOM 3466 O O . MET A 1 449 ? 5.731 -20.921 -16.696 1.00 98.69 449 MET A O 1
ATOM 3470 N N . ILE A 1 450 ? 6.001 -19.190 -15.284 1.00 98.50 450 ILE A N 1
ATOM 3471 C CA . ILE A 1 450 ? 7.309 -19.604 -14.792 1.00 98.50 450 ILE A CA 1
ATOM 3472 C C . ILE A 1 450 ? 7.450 -19.299 -13.305 1.00 98.50 450 ILE A C 1
ATOM 3474 O O . ILE A 1 450 ? 7.103 -18.219 -12.825 1.00 98.50 450 ILE A O 1
ATOM 3478 N N . GLY A 1 451 ? 7.947 -20.287 -12.564 1.00 98.56 451 GLY A N 1
ATOM 3479 C CA . GLY A 1 451 ? 8.312 -20.145 -11.163 1.00 98.56 451 GLY A CA 1
ATOM 3480 C C . GLY A 1 451 ? 9.789 -19.819 -11.033 1.00 98.56 451 GLY A C 1
ATOM 3481 O O . GLY A 1 451 ? 10.630 -20.581 -11.502 1.00 98.56 451 GLY A O 1
ATOM 3482 N N . ASN A 1 452 ? 10.102 -18.710 -10.372 1.00 98.62 452 ASN A N 1
ATOM 3483 C CA . ASN A 1 452 ? 11.463 -18.221 -10.183 1.00 98.62 452 ASN A CA 1
ATOM 3484 C C . ASN A 1 452 ? 11.729 -17.964 -8.691 1.00 98.62 452 ASN A C 1
ATOM 3486 O O . ASN A 1 452 ? 11.661 -16.821 -8.243 1.00 98.62 452 ASN A O 1
ATOM 3490 N N . PRO A 1 453 ? 11.951 -19.011 -7.878 1.00 98.31 453 PRO A N 1
ATOM 3491 C CA . PRO A 1 453 ? 12.413 -18.840 -6.507 1.00 98.31 453 PRO A CA 1
ATOM 3492 C C . PRO A 1 453 ? 13.928 -18.605 -6.454 1.00 98.31 453 PRO A C 1
ATOM 3494 O O . PRO A 1 453 ? 14.655 -19.005 -7.363 1.00 98.31 453 PRO A O 1
ATOM 3497 N N . GLY A 1 454 ? 14.431 -18.041 -5.361 1.00 98.06 454 GLY A N 1
ATOM 3498 C CA . GLY A 1 454 ? 15.862 -18.096 -5.065 1.00 98.06 454 GLY A CA 1
ATOM 3499 C C . GLY A 1 454 ? 16.256 -19.487 -4.577 1.00 98.06 454 GLY A C 1
ATOM 3500 O O . GLY A 1 454 ? 15.554 -20.100 -3.770 1.00 98.06 454 GLY A O 1
ATOM 3501 N N . LEU A 1 455 ? 17.403 -20.007 -5.015 1.00 97.75 455 LEU A N 1
ATOM 3502 C CA . LEU A 1 455 ? 17.871 -21.342 -4.629 1.00 97.75 455 LEU A CA 1
ATOM 3503 C C . LEU A 1 455 ? 18.034 -21.485 -3.111 1.00 97.75 455 LEU A C 1
ATOM 3505 O O . LEU A 1 455 ? 17.767 -22.550 -2.548 1.00 97.75 455 LEU A O 1
ATOM 3509 N N . ARG A 1 456 ? 18.413 -20.396 -2.431 1.00 97.38 456 ARG A N 1
ATOM 3510 C CA . ARG A 1 456 ? 18.573 -20.377 -0.971 1.00 97.38 456 ARG A CA 1
ATOM 3511 C C . ARG A 1 456 ? 17.246 -20.495 -0.216 1.00 97.38 456 ARG A C 1
ATOM 3513 O O . ARG A 1 456 ? 17.272 -20.804 0.969 1.00 97.38 456 ARG A O 1
ATOM 3520 N N . GLU A 1 457 ? 16.098 -20.322 -0.874 1.00 97.56 457 GLU A N 1
ATOM 3521 C CA . GLU A 1 457 ? 14.782 -20.469 -0.239 1.00 97.56 457 GLU A CA 1
ATOM 3522 C C . GLU A 1 457 ? 14.447 -21.930 0.095 1.00 97.56 457 GLU A C 1
ATOM 3524 O O . GLU A 1 457 ? 13.762 -22.175 1.082 1.00 97.56 457 GLU A O 1
ATOM 3529 N N . LYS A 1 458 ? 14.974 -22.911 -0.654 1.00 94.88 458 LYS A N 1
ATOM 3530 C CA . LYS A 1 458 ? 14.626 -24.346 -0.546 1.00 94.88 458 LYS A CA 1
ATOM 3531 C C . LYS A 1 458 ? 14.784 -24.948 0.861 1.00 94.88 458 LYS A C 1
ATOM 3533 O O . LYS A 1 458 ? 14.110 -25.915 1.201 1.00 94.88 458 LYS A O 1
ATOM 3538 N N . GLY A 1 459 ? 15.680 -24.398 1.678 1.00 91.94 459 GLY A N 1
ATOM 3539 C CA . GLY A 1 459 ? 15.897 -24.810 3.071 1.00 91.94 459 GLY A CA 1
ATOM 3540 C C . GLY A 1 459 ? 15.725 -23.677 4.081 1.00 91.94 459 GLY A C 1
ATOM 3541 O O . GLY A 1 459 ? 16.047 -23.853 5.257 1.00 91.94 459 GLY A O 1
ATOM 3542 N N . ASP A 1 460 ? 15.263 -22.507 3.640 1.00 95.56 460 ASP A N 1
ATOM 3543 C CA . ASP A 1 460 ? 15.173 -21.329 4.492 1.00 95.56 460 ASP A CA 1
ATOM 3544 C C . ASP A 1 460 ? 14.018 -21.463 5.492 1.00 95.56 460 ASP A C 1
ATOM 3546 O O . ASP A 1 460 ? 12.895 -21.819 5.134 1.00 95.56 460 ASP A O 1
ATOM 3550 N N . LYS A 1 461 ? 14.265 -21.141 6.766 1.00 93.31 461 LYS A N 1
ATOM 3551 C CA . LYS A 1 461 ? 13.255 -21.283 7.830 1.00 93.31 461 LYS A CA 1
ATOM 3552 C C . LYS A 1 461 ? 12.021 -20.406 7.606 1.00 93.31 461 LYS A C 1
ATOM 3554 O O . LYS A 1 461 ? 10.935 -20.770 8.050 1.00 93.31 461 LYS A O 1
ATOM 3559 N N . ARG A 1 462 ? 12.193 -19.251 6.964 1.00 91.38 462 ARG A N 1
ATOM 3560 C CA . ARG A 1 462 ? 11.149 -18.255 6.720 1.00 91.38 462 ARG A CA 1
ATOM 3561 C C . ARG A 1 462 ? 10.568 -18.374 5.313 1.00 91.38 462 ARG A C 1
ATOM 3563 O O . ARG A 1 462 ? 9.358 -18.238 5.157 1.00 91.38 462 ARG A O 1
ATOM 3570 N N . PHE A 1 463 ? 11.405 -18.621 4.310 1.00 93.81 463 PHE A N 1
ATOM 3571 C CA . PHE A 1 463 ? 11.039 -18.508 2.897 1.00 93.81 463 PHE A CA 1
ATOM 3572 C C . PHE A 1 463 ? 10.874 -19.842 2.160 1.00 93.81 463 PHE A C 1
ATOM 3574 O O . PHE A 1 463 ? 10.430 -19.825 1.015 1.00 93.81 463 PHE A O 1
ATOM 3581 N N . LYS A 1 464 ? 11.082 -21.002 2.807 1.00 94.94 464 LYS A N 1
ATOM 3582 C CA . LYS A 1 464 ? 10.790 -22.324 2.203 1.00 94.94 464 LYS A CA 1
ATOM 3583 C C . LYS A 1 464 ? 9.409 -22.430 1.561 1.00 94.94 464 LYS A C 1
ATOM 3585 O O . LYS A 1 464 ? 9.263 -23.052 0.519 1.00 94.94 464 LYS A O 1
ATOM 3590 N N . GLY A 1 465 ? 8.402 -21.764 2.133 1.00 93.62 465 GLY A N 1
ATOM 3591 C CA . GLY A 1 465 ? 7.042 -21.776 1.596 1.00 93.62 465 GLY A CA 1
ATOM 3592 C C . GLY A 1 465 ? 6.920 -21.183 0.187 1.00 93.62 465 GLY A C 1
ATOM 3593 O O . GLY A 1 465 ? 6.026 -21.589 -0.549 1.00 93.62 465 GLY A O 1
ATOM 3594 N N . ALA A 1 466 ? 7.810 -20.262 -0.204 1.00 94.88 466 ALA A N 1
ATOM 3595 C CA . ALA A 1 466 ? 7.856 -19.727 -1.564 1.00 94.88 466 ALA A CA 1
ATOM 3596 C C . ALA A 1 466 ? 8.341 -20.786 -2.566 1.00 94.88 466 ALA A C 1
ATOM 3598 O O . ALA A 1 466 ? 7.714 -20.980 -3.607 1.00 94.88 466 ALA A O 1
ATOM 3599 N N . TRP A 1 467 ? 9.408 -21.513 -2.219 1.00 97.44 467 TRP A N 1
ATOM 3600 C CA . TRP A 1 467 ? 9.936 -22.618 -3.021 1.00 97.44 467 TRP A CA 1
ATOM 3601 C C . TRP A 1 467 ? 8.936 -23.776 -3.126 1.00 97.44 467 TRP A C 1
ATOM 3603 O O . TRP A 1 467 ? 8.606 -24.226 -4.228 1.00 97.44 467 TRP A O 1
ATOM 3613 N N . ASP A 1 468 ? 8.449 -24.245 -1.975 1.00 96.38 468 ASP A N 1
ATOM 3614 C CA . ASP A 1 468 ? 7.528 -25.378 -1.873 1.00 96.38 468 ASP A CA 1
ATOM 3615 C C . ASP A 1 468 ? 6.238 -25.072 -2.646 1.00 96.38 468 ASP A C 1
ATOM 3617 O O . ASP A 1 468 ? 5.821 -25.850 -3.498 1.00 96.38 468 ASP A O 1
ATOM 3621 N N . GLY A 1 469 ? 5.662 -23.880 -2.448 1.00 96.88 469 GLY A N 1
ATOM 3622 C CA . GLY A 1 469 ? 4.414 -23.499 -3.103 1.00 96.88 469 GLY A CA 1
ATOM 3623 C C . GLY A 1 469 ? 4.506 -23.361 -4.621 1.00 96.88 469 GLY A C 1
ATOM 3624 O O . GLY A 1 469 ? 3.549 -23.703 -5.316 1.00 96.88 469 GLY A O 1
ATOM 3625 N N . LEU A 1 470 ? 5.645 -22.909 -5.154 1.00 98.12 470 LEU A N 1
ATOM 3626 C CA . LEU A 1 470 ? 5.887 -22.901 -6.600 1.00 98.12 470 LEU A CA 1
ATOM 3627 C C . LEU A 1 470 ? 6.055 -24.319 -7.153 1.00 98.12 470 LEU A C 1
ATOM 3629 O O . LEU A 1 470 ? 5.520 -24.631 -8.216 1.00 98.12 470 LEU A O 1
ATOM 3633 N N . THR A 1 471 ? 6.766 -25.181 -6.424 1.00 97.69 471 THR A N 1
ATOM 3634 C CA . THR A 1 471 ? 6.970 -26.585 -6.806 1.00 97.69 471 THR A CA 1
ATOM 3635 C C . THR A 1 471 ? 5.639 -27.343 -6.841 1.00 97.69 471 THR A C 1
ATOM 3637 O O . THR A 1 471 ? 5.348 -28.033 -7.820 1.00 97.69 471 THR A O 1
ATOM 3640 N N . ASP A 1 472 ? 4.807 -27.161 -5.815 1.00 97.62 472 ASP A N 1
ATOM 3641 C CA . ASP A 1 472 ? 3.495 -27.796 -5.690 1.00 97.62 472 ASP A CA 1
ATOM 3642 C C . ASP A 1 472 ? 2.521 -27.303 -6.765 1.00 97.62 472 ASP A C 1
ATOM 3644 O O . ASP A 1 472 ? 1.873 -28.115 -7.431 1.00 97.62 472 ASP A O 1
ATOM 3648 N N . MET A 1 473 ? 2.452 -25.983 -6.984 1.00 98.19 473 MET A N 1
ATOM 3649 C CA . MET A 1 473 ? 1.610 -25.405 -8.034 1.00 98.19 473 MET A CA 1
ATOM 3650 C C . MET A 1 473 ? 2.025 -25.929 -9.407 1.00 98.19 473 MET A C 1
ATOM 3652 O O . MET A 1 473 ? 1.173 -26.381 -10.169 1.00 98.19 473 MET A O 1
ATOM 3656 N N . ARG A 1 474 ? 3.330 -25.950 -9.703 1.00 98.25 474 ARG A N 1
ATOM 3657 C CA . ARG A 1 474 ? 3.849 -26.504 -10.956 1.00 98.25 474 ARG A CA 1
ATOM 3658 C C . ARG A 1 474 ? 3.429 -27.958 -11.139 1.00 98.25 474 ARG A C 1
ATOM 3660 O O . ARG A 1 474 ? 2.923 -28.318 -12.197 1.00 98.25 474 ARG A O 1
ATOM 3667 N N . ALA A 1 475 ? 3.616 -28.798 -10.122 1.00 98.31 475 ALA A N 1
ATOM 3668 C CA . ALA A 1 475 ? 3.245 -30.208 -10.196 1.00 98.31 475 ALA A CA 1
ATOM 3669 C C . ALA A 1 475 ? 1.737 -30.408 -10.423 1.00 98.31 475 ALA A C 1
ATOM 3671 O O . ALA A 1 475 ? 1.351 -31.324 -11.148 1.00 98.31 475 ALA A O 1
ATOM 3672 N N . ALA A 1 476 ? 0.890 -29.566 -9.826 1.00 97.75 476 ALA A N 1
ATOM 3673 C CA . ALA A 1 476 ? -0.554 -29.603 -10.038 1.00 97.75 476 ALA A CA 1
ATOM 3674 C C . ALA A 1 476 ? -0.944 -29.148 -11.453 1.00 97.75 476 ALA A C 1
ATOM 3676 O O . ALA A 1 476 ? -1.683 -29.845 -12.136 1.00 97.75 476 ALA A O 1
ATOM 3677 N N . TYR A 1 477 ? -0.398 -28.030 -11.927 1.00 98.12 477 TYR A N 1
ATOM 3678 C CA . TYR A 1 477 ? -0.758 -27.443 -13.221 1.00 98.12 477 TYR A CA 1
ATOM 3679 C C . TYR A 1 477 ? -0.235 -28.263 -14.410 1.00 98.12 477 TYR A C 1
ATOM 3681 O O . TYR A 1 477 ? -0.907 -28.360 -15.434 1.00 98.12 477 TYR A O 1
ATOM 3689 N N . LEU A 1 478 ? 0.921 -28.924 -14.275 1.00 98.25 478 LEU A N 1
ATOM 3690 C CA . LEU A 1 478 ? 1.426 -29.842 -15.303 1.00 98.25 478 LEU A CA 1
ATOM 3691 C C . LEU A 1 478 ? 0.520 -31.069 -15.501 1.00 98.25 478 LEU A C 1
ATOM 3693 O O . LEU A 1 478 ? 0.447 -31.581 -16.616 1.00 98.25 478 LEU A O 1
ATOM 3697 N N . LYS A 1 479 ? -0.186 -31.537 -14.459 1.00 97.94 479 LYS A N 1
ATOM 3698 C CA . LYS A 1 479 ? -1.148 -32.652 -14.584 1.00 97.94 479 LYS A CA 1
ATOM 3699 C C . LYS A 1 479 ? -2.357 -32.283 -15.440 1.00 97.94 479 LYS A C 1
ATOM 3701 O O . LYS A 1 479 ? -2.879 -33.145 -16.135 1.00 97.94 479 LYS A O 1
ATOM 3706 N N . GLU A 1 480 ? -2.727 -31.007 -15.435 1.00 97.75 480 GLU A N 1
ATOM 3707 C CA . GLU A 1 480 ? -3.793 -30.433 -16.265 1.00 97.75 480 GLU A CA 1
ATOM 3708 C C . GLU A 1 480 ? -3.285 -30.000 -17.654 1.00 97.75 480 GLU A C 1
ATOM 3710 O O . GLU A 1 480 ? -4.010 -29.400 -18.443 1.00 97.75 480 GLU A O 1
ATOM 3715 N N . GLY A 1 481 ? -2.018 -30.290 -17.978 1.00 97.00 481 GLY A N 1
ATOM 3716 C CA . GLY A 1 481 ? -1.423 -29.973 -19.274 1.00 97.00 481 GLY A CA 1
ATOM 3717 C C . GLY A 1 481 ? -1.032 -28.504 -19.453 1.00 97.00 481 GLY A C 1
ATOM 3718 O O . GLY A 1 481 ? -0.849 -28.070 -20.591 1.00 97.00 481 GLY A O 1
ATOM 3719 N N . ALA A 1 482 ? -0.889 -27.724 -18.378 1.00 98.00 482 ALA A N 1
ATOM 3720 C CA . ALA A 1 482 ? -0.451 -26.331 -18.468 1.00 98.00 482 ALA A CA 1
ATOM 3721 C C . ALA A 1 482 ? 1.038 -26.196 -18.830 1.00 98.00 482 ALA A C 1
ATOM 3723 O O . ALA A 1 482 ? 1.849 -27.082 -18.560 1.00 98.00 482 ALA A O 1
ATOM 3724 N N . PHE A 1 483 ? 1.418 -25.047 -19.393 1.00 98.12 483 PHE A N 1
ATOM 3725 C CA . PHE A 1 483 ? 2.826 -24.681 -19.548 1.00 98.12 483 PHE A CA 1
ATOM 3726 C C . PHE A 1 483 ? 3.336 -24.020 -18.262 1.00 98.12 483 PHE A C 1
ATOM 3728 O O . PHE A 1 483 ? 2.910 -22.917 -17.922 1.00 98.12 483 PHE A O 1
ATOM 3735 N N . PHE A 1 484 ? 4.250 -24.689 -17.553 1.00 98.31 484 PHE A N 1
ATOM 3736 C CA . PHE A 1 484 ? 4.823 -24.176 -16.307 1.00 98.31 484 PHE A CA 1
ATOM 3737 C C . PHE A 1 484 ? 6.322 -24.498 -16.209 1.00 98.31 484 PHE A C 1
ATOM 3739 O O . PHE A 1 484 ? 6.727 -25.616 -15.863 1.00 98.31 484 PHE A O 1
ATOM 3746 N N . GLU A 1 485 ? 7.151 -23.484 -16.448 1.00 97.44 485 GLU A N 1
ATOM 3747 C CA . GLU A 1 485 ? 8.606 -23.574 -16.316 1.00 97.44 485 GLU A CA 1
ATOM 3748 C C . GLU A 1 485 ? 9.102 -23.316 -14.892 1.00 97.44 485 GLU A C 1
ATOM 3750 O O . GLU A 1 485 ? 8.423 -22.704 -14.064 1.00 97.44 485 GLU A O 1
ATOM 3755 N N . PHE A 1 486 ? 10.310 -23.784 -14.588 1.00 97.19 486 PHE A N 1
ATOM 3756 C CA . PHE A 1 486 ? 10.926 -23.578 -13.279 1.00 97.19 486 PHE A CA 1
ATOM 3757 C C . PHE A 1 486 ? 12.374 -23.121 -13.433 1.00 97.19 486 PHE A C 1
ATOM 3759 O O . PHE A 1 486 ? 13.218 -23.864 -13.923 1.00 97.19 486 PHE A O 1
ATOM 3766 N N . ALA A 1 487 ? 12.645 -21.894 -13.000 1.00 97.69 487 ALA A N 1
ATOM 3767 C CA . ALA A 1 487 ? 13.911 -21.203 -13.186 1.00 97.69 487 ALA A CA 1
ATOM 3768 C C . ALA A 1 487 ? 14.441 -20.711 -11.835 1.00 97.69 487 ALA A C 1
ATOM 3770 O O . ALA A 1 487 ? 14.309 -19.526 -11.541 1.00 97.69 487 ALA A O 1
ATOM 3771 N N . PRO A 1 488 ? 14.967 -21.578 -10.957 1.00 98.00 488 PRO A N 1
ATOM 3772 C CA . PRO A 1 488 ? 15.503 -21.117 -9.687 1.00 98.00 488 PRO A CA 1
ATOM 3773 C C . PRO A 1 488 ? 16.733 -20.231 -9.914 1.00 98.00 488 PRO A C 1
ATOM 3775 O O . PRO A 1 488 ? 17.604 -20.568 -10.710 1.00 98.00 488 PRO A O 1
ATOM 3778 N N . ASP A 1 489 ? 16.811 -19.112 -9.202 1.00 98.12 489 ASP A N 1
ATOM 3779 C CA . ASP A 1 489 ? 17.958 -18.209 -9.239 1.00 98.12 489 ASP A CA 1
ATOM 3780 C C . ASP A 1 489 ? 19.056 -18.733 -8.292 1.00 98.12 489 ASP A C 1
ATOM 3782 O O . ASP A 1 489 ? 18.856 -18.754 -7.071 1.00 98.12 489 ASP A O 1
ATOM 3786 N N . PRO A 1 490 ? 20.224 -19.160 -8.804 1.00 97.62 490 PRO A N 1
ATOM 3787 C CA . PRO A 1 490 ? 21.267 -19.794 -8.002 1.00 97.62 490 PRO A CA 1
ATOM 3788 C C . PRO A 1 490 ? 21.937 -18.842 -7.003 1.00 97.62 490 PRO A C 1
ATOM 3790 O O . PRO A 1 490 ? 22.597 -19.302 -6.069 1.00 97.62 490 PRO A O 1
ATOM 3793 N N . ARG A 1 491 ? 21.790 -17.521 -7.174 1.00 96.62 491 ARG A N 1
ATOM 3794 C CA . ARG A 1 491 ? 22.538 -16.516 -6.401 1.00 96.62 491 ARG A CA 1
ATOM 3795 C C . ARG A 1 491 ? 21.733 -15.881 -5.280 1.00 96.62 491 ARG A C 1
ATOM 3797 O O . ARG A 1 491 ? 22.313 -15.191 -4.439 1.00 96.62 491 ARG A O 1
ATOM 3804 N N . THR A 1 492 ? 20.424 -16.102 -5.246 1.00 97.19 492 THR A N 1
ATOM 3805 C CA . THR A 1 492 ? 19.527 -15.356 -4.363 1.00 97.19 492 THR A CA 1
ATOM 3806 C C . THR A 1 492 ? 18.798 -16.231 -3.349 1.00 97.19 492 THR A C 1
ATOM 3808 O O . THR A 1 492 ? 18.728 -17.459 -3.440 1.00 97.19 492 THR A O 1
ATOM 3811 N N . ALA A 1 493 ? 18.330 -15.575 -2.290 1.00 95.38 493 ALA A N 1
ATOM 3812 C CA . ALA A 1 493 ? 17.234 -16.035 -1.455 1.00 95.38 493 ALA A CA 1
ATOM 3813 C C . ALA A 1 493 ? 15.946 -15.340 -1.931 1.00 95.38 493 ALA A C 1
ATOM 3815 O O . ALA A 1 493 ? 15.601 -15.420 -3.103 1.00 95.38 493 ALA A O 1
ATOM 3816 N N . HIS A 1 494 ? 15.234 -14.659 -1.039 1.00 96.81 494 HIS A N 1
ATOM 3817 C CA . HIS A 1 494 ? 13.946 -14.053 -1.364 1.00 96.81 494 HIS A CA 1
ATOM 3818 C C . HIS A 1 494 ? 14.066 -12.685 -2.078 1.00 96.81 494 HIS A C 1
ATOM 3820 O O . HIS A 1 494 ? 13.070 -12.181 -2.589 1.00 96.81 494 HIS A O 1
ATOM 3826 N N . GLU A 1 495 ? 15.261 -12.079 -2.155 1.00 95.88 495 GLU A N 1
ATOM 3827 C CA . GLU A 1 495 ? 15.554 -10.892 -2.982 1.00 95.88 495 GLU A CA 1
ATOM 3828 C C . GLU A 1 495 ? 15.487 -11.217 -4.473 1.00 95.88 495 GLU A C 1
ATOM 3830 O O . GLU A 1 495 ? 15.759 -12.355 -4.836 1.00 95.88 495 GLU A O 1
ATOM 3835 N N . CYS A 1 496 ? 15.194 -10.237 -5.337 1.00 96.38 496 CYS A N 1
ATOM 3836 C CA . CYS A 1 496 ? 14.988 -10.462 -6.776 1.00 96.38 496 CYS A CA 1
ATOM 3837 C C . CYS A 1 496 ? 16.266 -10.616 -7.622 1.00 96.38 496 CYS A C 1
ATOM 3839 O O . CYS A 1 496 ? 16.218 -11.208 -8.708 1.00 96.38 496 CYS A O 1
ATOM 3841 N N . GLY A 1 497 ? 17.395 -10.100 -7.125 1.00 95.06 497 GLY A N 1
ATOM 3842 C CA . GLY A 1 497 ? 18.682 -10.112 -7.822 1.00 95.06 497 GLY A CA 1
ATOM 3843 C C . GLY A 1 497 ? 18.561 -9.699 -9.290 1.00 95.06 497 GLY A C 1
ATOM 3844 O O . GLY A 1 497 ? 17.974 -8.680 -9.618 1.00 95.06 497 GLY A O 1
ATOM 3845 N N . ASP A 1 498 ? 19.084 -10.546 -10.165 1.00 96.19 498 ASP A N 1
ATOM 3846 C CA . ASP A 1 498 ? 19.214 -10.323 -11.609 1.00 96.19 498 ASP A CA 1
ATOM 3847 C C . ASP A 1 498 ? 18.117 -11.036 -12.425 1.00 96.19 498 ASP A C 1
ATOM 3849 O O . ASP A 1 498 ? 18.270 -11.278 -13.622 1.00 96.19 498 ASP A O 1
ATOM 3853 N N . SER A 1 499 ? 16.999 -11.418 -11.800 1.00 96.38 499 SER A N 1
ATOM 3854 C CA . SER A 1 499 ? 15.944 -12.167 -12.506 1.00 96.38 499 SER A CA 1
ATOM 3855 C C . SER A 1 499 ? 15.339 -11.473 -13.704 1.00 96.38 499 SER A C 1
ATOM 3857 O O . SER A 1 499 ? 14.894 -12.170 -14.616 1.00 96.38 499 SER A O 1
ATOM 3859 N N . ARG A 1 500 ? 15.365 -10.138 -13.744 1.00 97.12 500 ARG A N 1
ATOM 3860 C CA . ARG A 1 500 ? 14.927 -9.363 -14.908 1.00 97.12 500 ARG A CA 1
ATOM 3861 C C . ARG A 1 500 ? 15.551 -9.851 -16.216 1.00 97.12 500 ARG A C 1
ATOM 3863 O O . ARG A 1 500 ? 14.852 -9.900 -17.222 1.00 97.12 500 ARG A O 1
ATOM 3870 N N . TYR A 1 501 ? 16.802 -10.319 -16.193 1.00 97.00 501 TYR A N 1
ATOM 3871 C CA . TYR A 1 501 ? 17.493 -10.776 -17.402 1.00 97.00 501 TYR A CA 1
ATOM 3872 C C . TYR A 1 501 ? 16.921 -12.069 -17.979 1.00 97.00 501 TYR A C 1
ATOM 3874 O O . TYR A 1 501 ? 17.157 -12.345 -19.143 1.00 97.00 501 TYR A O 1
ATOM 3882 N N . MET A 1 502 ? 16.133 -12.838 -17.222 1.00 98.00 502 MET A N 1
ATOM 3883 C CA . MET A 1 502 ? 15.347 -13.951 -17.768 1.00 98.00 502 MET A CA 1
ATOM 3884 C C . MET A 1 502 ? 13.846 -13.626 -17.840 1.00 98.00 502 MET A C 1
ATOM 3886 O O . MET A 1 502 ? 13.163 -14.093 -18.753 1.00 98.00 502 MET A O 1
ATOM 3890 N N . ALA A 1 503 ? 13.334 -12.776 -16.944 1.00 98.44 503 ALA A N 1
ATOM 3891 C CA . ALA A 1 503 ? 11.935 -12.356 -16.940 1.00 98.44 503 ALA A CA 1
ATOM 3892 C C . ALA A 1 503 ? 11.548 -11.549 -18.180 1.00 98.44 503 ALA A C 1
ATOM 3894 O O . ALA A 1 503 ? 10.519 -11.829 -18.797 1.00 98.44 503 ALA A O 1
ATOM 3895 N N . ILE A 1 504 ? 12.387 -10.595 -18.588 1.00 98.50 504 ILE A N 1
ATOM 3896 C CA . ILE A 1 504 ? 12.149 -9.777 -19.778 1.00 98.50 504 ILE A CA 1
ATOM 3897 C C . ILE A 1 504 ? 12.144 -10.648 -21.048 1.00 98.50 504 ILE A C 1
ATOM 3899 O O . ILE A 1 504 ? 11.154 -10.588 -21.778 1.00 98.50 504 ILE A O 1
ATOM 3903 N N . PRO A 1 505 ? 13.134 -11.534 -21.299 1.00 98.31 505 PRO A N 1
ATOM 3904 C CA . PRO A 1 505 ? 13.070 -12.475 -22.421 1.00 98.31 505 PRO A CA 1
ATOM 3905 C C . PRO A 1 505 ? 11.883 -13.446 -22.383 1.00 98.31 505 PRO A C 1
ATOM 3907 O O . PRO A 1 505 ? 11.338 -13.783 -23.433 1.00 98.31 505 PRO A O 1
ATOM 3910 N N . PHE A 1 506 ? 11.458 -13.897 -21.197 1.00 98.62 506 PHE A N 1
ATOM 3911 C CA . PHE A 1 506 ? 10.255 -14.722 -21.054 1.00 98.62 506 PHE A CA 1
ATOM 3912 C C . PHE A 1 506 ? 9.006 -13.973 -21.538 1.00 98.62 506 PHE A C 1
ATOM 3914 O O . PHE A 1 506 ? 8.241 -14.508 -22.344 1.00 98.62 506 PHE A O 1
ATOM 3921 N N . PHE A 1 507 ? 8.809 -12.729 -21.094 1.00 98.81 507 PHE A N 1
ATOM 3922 C CA . PHE A 1 507 ? 7.676 -11.927 -21.548 1.00 98.81 507 PHE A CA 1
ATOM 3923 C C . PHE A 1 507 ? 7.791 -11.540 -23.020 1.00 98.81 507 PHE A C 1
ATOM 3925 O O . PHE A 1 507 ? 6.791 -11.606 -23.722 1.00 98.81 507 PHE A O 1
ATOM 3932 N N . ASP A 1 508 ? 8.985 -11.209 -23.514 1.00 98.69 508 ASP A N 1
ATOM 3933 C CA . ASP A 1 508 ? 9.231 -10.933 -24.934 1.00 98.69 508 ASP A CA 1
ATOM 3934 C C . ASP A 1 508 ? 8.763 -12.085 -25.831 1.00 98.69 508 ASP A C 1
ATOM 3936 O O . ASP A 1 508 ? 8.051 -11.877 -26.817 1.00 98.69 508 ASP A O 1
ATOM 3940 N N . PHE A 1 509 ? 9.104 -13.317 -25.442 1.00 98.62 509 PHE A N 1
ATOM 3941 C CA . PHE A 1 509 ? 8.654 -14.518 -26.129 1.00 98.62 509 PHE A CA 1
ATOM 3942 C C . PHE A 1 509 ? 7.124 -14.628 -26.109 1.00 98.62 509 PHE A C 1
ATOM 3944 O O . PHE A 1 509 ? 6.488 -14.747 -27.157 1.00 98.62 509 PHE A O 1
ATOM 3951 N N . TRP A 1 510 ? 6.494 -14.563 -24.937 1.00 98.62 510 TRP A N 1
ATOM 3952 C CA . TRP A 1 510 ? 5.048 -14.780 -24.858 1.00 98.62 510 TRP A CA 1
ATOM 3953 C C . TRP A 1 510 ? 4.225 -13.637 -25.451 1.00 98.62 510 TRP A C 1
ATOM 3955 O O . TRP A 1 510 ? 3.184 -13.906 -26.046 1.00 98.62 510 TRP A O 1
ATOM 3965 N N . LEU A 1 511 ? 4.716 -12.397 -25.411 1.00 98.50 511 LEU A N 1
ATOM 3966 C CA . LEU A 1 511 ? 4.121 -11.269 -26.128 1.00 98.50 511 LEU A CA 1
ATOM 3967 C C . LEU A 1 511 ? 4.132 -11.526 -27.640 1.00 98.50 511 LEU A C 1
ATOM 3969 O O . LEU A 1 511 ? 3.093 -11.399 -28.288 1.00 98.50 511 LEU A O 1
ATOM 3973 N N . LYS A 1 512 ? 5.255 -11.995 -28.201 1.00 97.75 512 LYS A N 1
ATOM 3974 C CA . LYS A 1 512 ? 5.343 -12.380 -29.621 1.00 97.75 512 LYS A CA 1
ATOM 3975 C C . LYS A 1 512 ? 4.327 -13.445 -30.013 1.00 97.75 512 LYS A C 1
ATOM 3977 O O . LYS A 1 512 ? 3.734 -13.367 -31.089 1.00 97.75 512 LYS A O 1
ATOM 3982 N N . HIS A 1 513 ? 4.172 -14.458 -29.168 1.00 98.00 513 HIS A N 1
ATOM 3983 C CA . HIS A 1 513 ? 3.399 -15.648 -29.502 1.00 98.00 513 HIS A CA 1
ATOM 3984 C C . HIS A 1 513 ? 1.910 -15.535 -29.160 1.00 98.00 513 HIS A C 1
ATOM 3986 O O . HIS A 1 513 ? 1.106 -16.185 -29.826 1.00 98.00 513 HIS A O 1
ATOM 3992 N N . ARG A 1 514 ? 1.529 -14.713 -28.174 1.00 97.75 514 ARG A N 1
ATOM 3993 C CA . ARG A 1 514 ? 0.140 -14.627 -27.699 1.00 97.75 514 ARG A CA 1
ATOM 3994 C C . ARG A 1 514 ? -0.564 -13.316 -27.986 1.00 97.75 514 ARG A C 1
ATOM 3996 O O . ARG A 1 514 ? -1.790 -13.343 -28.065 1.00 97.75 514 ARG A O 1
ATOM 4003 N N . LEU A 1 515 ? 0.152 -12.204 -28.187 1.00 96.81 515 LEU A N 1
ATOM 4004 C CA . LEU A 1 515 ? -0.535 -10.961 -28.520 1.00 96.81 515 LEU A CA 1
ATOM 4005 C C . LEU A 1 515 ? -1.320 -11.105 -29.838 1.00 96.81 515 LEU A C 1
ATOM 4007 O O . LEU A 1 515 ? -0.791 -11.641 -30.830 1.00 96.81 515 LEU A O 1
ATOM 4011 N N . PRO A 1 516 ? -2.557 -10.590 -29.870 1.00 91.25 516 PRO A N 1
ATOM 4012 C CA . PRO A 1 516 ? -3.368 -10.571 -31.075 1.00 91.25 516 PRO A CA 1
ATOM 4013 C C . PRO A 1 516 ? -2.835 -9.573 -32.107 1.00 91.25 516 PRO A C 1
ATOM 4015 O O . PRO A 1 516 ? -1.851 -8.858 -31.865 1.00 91.25 516 PRO A O 1
ATOM 4018 N N . ALA A 1 517 ? -3.450 -9.538 -33.293 1.00 87.38 517 ALA A N 1
ATOM 4019 C CA . ALA A 1 517 ? -3.155 -8.475 -34.249 1.00 87.38 517 ALA A CA 1
ATOM 4020 C C . ALA A 1 517 ? -3.523 -7.098 -33.656 1.00 87.38 517 ALA A C 1
ATOM 4022 O O . ALA A 1 517 ? -4.267 -6.995 -32.683 1.00 87.38 517 ALA A O 1
ATOM 4023 N N . ALA A 1 518 ? -2.964 -6.017 -34.205 1.00 80.56 518 ALA A N 1
ATOM 4024 C CA . ALA A 1 518 ? -3.313 -4.675 -33.741 1.00 80.56 518 ALA A CA 1
ATOM 4025 C C . ALA A 1 518 ? -4.820 -4.419 -33.939 1.00 80.56 518 ALA A C 1
ATOM 4027 O O . ALA A 1 518 ? -5.336 -4.636 -35.034 1.00 80.56 518 ALA A O 1
ATOM 4028 N N . GLY A 1 519 ? -5.508 -3.975 -32.884 1.00 75.25 519 GLY A N 1
ATOM 4029 C CA . GLY A 1 519 ? -6.957 -3.743 -32.876 1.00 75.25 519 GLY A CA 1
ATOM 4030 C C . GLY A 1 519 ? -7.815 -4.926 -32.422 1.00 75.25 519 GLY A C 1
ATOM 4031 O O . GLY A 1 519 ? -9.011 -4.747 -32.217 1.00 75.25 519 GLY A O 1
ATOM 4032 N N . GLU A 1 520 ? -7.225 -6.102 -32.224 1.00 85.25 520 GLU A N 1
ATOM 4033 C CA . GLU A 1 520 ? -7.878 -7.275 -31.638 1.00 85.25 520 GLU A CA 1
ATOM 4034 C C . GLU A 1 520 ? -7.513 -7.405 -30.146 1.00 85.25 520 GLU A C 1
ATOM 4036 O O . GLU A 1 520 ? -6.469 -6.916 -29.710 1.00 85.25 520 GLU A O 1
ATOM 4041 N N . THR A 1 521 ? -8.360 -8.073 -29.358 1.00 80.62 521 THR A N 1
ATOM 4042 C CA . THR A 1 521 ? -8.176 -8.227 -27.898 1.00 80.62 521 THR A CA 1
ATOM 4043 C C . THR A 1 521 ? -8.039 -9.681 -27.442 1.00 80.62 521 THR A C 1
ATOM 4045 O O . THR A 1 521 ? -7.492 -9.930 -26.372 1.00 80.62 521 THR A O 1
ATOM 4048 N N . GLU A 1 522 ? -8.481 -10.654 -28.242 1.00 92.75 522 GLU A N 1
ATOM 4049 C CA . GLU A 1 522 ? -8.462 -12.071 -27.863 1.00 92.75 522 GLU A CA 1
ATOM 4050 C C . GLU A 1 522 ? -7.059 -12.676 -28.000 1.00 92.75 522 GLU A C 1
ATOM 4052 O O . GLU A 1 522 ? -6.473 -12.699 -29.083 1.00 92.75 522 GLU A O 1
ATOM 4057 N N . LEU A 1 523 ? -6.504 -13.190 -26.902 1.00 97.06 523 LEU A N 1
ATOM 4058 C CA . LEU A 1 523 ? -5.180 -13.806 -26.912 1.00 97.06 523 LEU A CA 1
ATOM 4059 C C . LEU A 1 523 ? -5.131 -15.056 -27.789 1.00 97.06 523 LEU A C 1
ATOM 4061 O O . LEU A 1 523 ? -6.012 -15.913 -27.752 1.00 97.06 523 LEU A O 1
ATOM 4065 N N . LYS A 1 524 ? -4.016 -15.227 -28.503 1.00 97.25 524 LYS A N 1
ATOM 4066 C CA . LYS A 1 524 ? -3.761 -16.484 -29.208 1.00 97.25 524 LYS A CA 1
ATOM 4067 C C . LYS A 1 524 ? -3.518 -17.610 -28.192 1.00 97.25 524 LYS A C 1
ATOM 4069 O O . LYS A 1 524 ? -2.824 -17.384 -27.186 1.00 97.25 524 LYS A O 1
ATOM 4074 N N . PRO A 1 525 ? -4.010 -18.833 -28.467 1.00 96.50 525 PRO A N 1
ATOM 4075 C CA . PRO A 1 525 ? -3.742 -19.991 -27.625 1.00 96.50 525 PRO A CA 1
ATOM 4076 C C . PRO A 1 525 ? -2.243 -20.222 -27.441 1.00 96.50 525 PRO A C 1
ATOM 4078 O O . PRO A 1 525 ? -1.452 -20.089 -28.380 1.00 96.50 525 PRO A O 1
ATOM 4081 N N . SER A 1 526 ? -1.830 -20.632 -26.244 1.00 97.00 526 SER A N 1
ATOM 4082 C CA . SER A 1 526 ? -0.405 -20.838 -25.959 1.00 97.00 526 SER A CA 1
ATOM 4083 C C . SER A 1 526 ? 0.215 -22.014 -26.728 1.00 97.00 526 SER A C 1
ATOM 4085 O O . SER A 1 526 ? 1.437 -22.064 -26.880 1.00 97.00 526 SER A O 1
ATOM 4087 N N . ALA A 1 527 ? -0.602 -22.949 -27.230 1.00 96.06 527 ALA A N 1
ATOM 4088 C CA . ALA A 1 527 ? -0.173 -24.210 -27.837 1.00 96.06 527 ALA A CA 1
ATOM 4089 C C . ALA A 1 527 ? 0.889 -24.050 -28.941 1.00 96.06 527 ALA A C 1
ATOM 4091 O O . ALA A 1 527 ? 1.840 -24.831 -28.988 1.00 96.06 527 ALA A O 1
ATOM 4092 N N . ASP A 1 528 ? 0.775 -23.034 -29.799 1.00 93.25 528 ASP A N 1
ATOM 4093 C CA . ASP A 1 528 ? 1.765 -22.790 -30.855 1.00 93.25 528 ASP A CA 1
ATOM 4094 C C . ASP A 1 528 ? 3.058 -22.169 -30.323 1.00 93.25 528 ASP A C 1
ATOM 4096 O O . ASP A 1 528 ? 4.147 -22.527 -30.774 1.00 93.25 528 ASP A O 1
ATOM 4100 N N . GLY A 1 529 ? 2.971 -21.295 -29.317 1.00 95.94 529 GLY A N 1
ATOM 4101 C CA . GLY A 1 529 ? 4.150 -20.787 -28.612 1.00 95.94 529 GLY A CA 1
ATOM 4102 C C . GLY A 1 529 ? 4.925 -21.911 -27.920 1.00 95.94 529 GLY A C 1
ATOM 4103 O O . GLY A 1 529 ? 6.143 -21.994 -28.055 1.00 95.94 529 GLY A O 1
ATOM 4104 N N . ARG A 1 530 ? 4.226 -22.857 -27.276 1.00 95.50 530 ARG A N 1
ATOM 4105 C CA . ARG A 1 530 ? 4.851 -24.009 -26.593 1.00 95.50 530 ARG A CA 1
ATOM 4106 C C . ARG A 1 530 ? 5.751 -24.836 -27.517 1.00 95.50 530 ARG A C 1
ATOM 4108 O O . ARG A 1 530 ? 6.784 -25.318 -27.064 1.00 95.50 530 ARG A O 1
ATOM 4115 N N . LYS A 1 531 ? 5.392 -24.971 -28.801 1.00 93.94 531 LYS A N 1
ATOM 4116 C CA . LYS A 1 531 ? 6.195 -25.707 -29.799 1.00 93.94 531 LYS A CA 1
ATOM 4117 C C . LYS A 1 531 ? 7.564 -25.065 -30.046 1.00 93.94 531 LYS A C 1
ATOM 4119 O O . LYS A 1 531 ? 8.520 -25.784 -30.290 1.00 93.94 531 LYS A O 1
ATOM 4124 N N . HIS A 1 532 ? 7.654 -23.738 -29.956 1.00 96.12 532 HIS A N 1
ATOM 4125 C CA . HIS A 1 532 ? 8.877 -22.984 -30.253 1.00 96.12 532 HIS A CA 1
ATOM 4126 C C . HIS A 1 532 ? 9.736 -22.715 -29.009 1.00 96.12 532 HIS A C 1
ATOM 4128 O O . HIS A 1 532 ? 10.929 -22.456 -29.135 1.00 96.12 532 HIS A O 1
ATOM 4134 N N . TRP A 1 533 ? 9.150 -22.793 -27.807 1.00 96.19 533 TRP A N 1
ATOM 4135 C CA . TRP A 1 533 ? 9.816 -22.421 -26.555 1.00 96.19 533 TRP A CA 1
ATOM 4136 C C . TRP A 1 533 ? 11.161 -23.129 -26.348 1.00 96.19 533 TRP A C 1
ATOM 4138 O O . TRP A 1 533 ? 12.164 -22.478 -26.061 1.00 96.19 533 TRP A O 1
ATOM 4148 N N . ALA A 1 534 ? 11.198 -24.455 -26.514 1.00 89.88 534 ALA A N 1
ATOM 4149 C CA . ALA A 1 534 ? 12.408 -25.237 -26.269 1.00 89.88 534 ALA A CA 1
ATOM 4150 C C . ALA A 1 534 ? 13.559 -24.840 -27.210 1.00 89.88 534 ALA A C 1
ATOM 4152 O O . ALA A 1 534 ? 14.706 -24.767 -26.781 1.00 89.88 534 ALA A O 1
ATOM 4153 N N . GLU A 1 535 ? 13.258 -24.530 -28.470 1.00 92.25 535 GLU A N 1
ATOM 4154 C CA . GLU A 1 535 ? 14.267 -24.157 -29.465 1.00 92.25 535 GLU A CA 1
ATOM 4155 C C . GLU A 1 535 ? 14.848 -22.764 -29.199 1.00 92.25 535 GLU A C 1
ATOM 4157 O O . GLU A 1 535 ? 16.038 -22.538 -29.409 1.00 92.25 535 GLU A O 1
ATOM 4162 N N . THR A 1 536 ? 14.031 -21.828 -28.709 1.00 94.38 536 THR A N 1
ATOM 4163 C CA . THR A 1 536 ? 14.438 -20.423 -28.560 1.00 94.38 536 THR A CA 1
ATOM 4164 C C . THR A 1 536 ? 14.898 -20.052 -27.154 1.00 94.38 536 THR A C 1
ATOM 4166 O O . THR A 1 536 ? 15.697 -19.131 -27.001 1.00 94.38 536 THR A O 1
ATOM 4169 N N . MET A 1 537 ? 14.381 -20.726 -26.121 1.00 97.00 537 MET A N 1
ATOM 4170 C CA . MET A 1 537 ? 14.555 -20.313 -24.723 1.00 97.00 537 MET A CA 1
ATOM 4171 C C . MET A 1 537 ? 15.325 -21.314 -23.864 1.00 97.00 537 MET A C 1
ATOM 4173 O O . MET A 1 537 ? 15.813 -20.910 -22.811 1.00 97.00 537 MET A O 1
ATOM 4177 N N . ALA A 1 538 ? 15.494 -22.578 -24.278 1.00 93.56 538 ALA A N 1
ATOM 4178 C CA . ALA A 1 538 ? 16.147 -23.583 -23.431 1.00 93.56 538 ALA A CA 1
ATOM 4179 C C . ALA A 1 538 ? 17.599 -23.221 -23.082 1.00 93.56 538 ALA A C 1
ATOM 4181 O O . ALA A 1 538 ? 17.998 -23.384 -21.932 1.00 93.56 538 ALA A O 1
ATOM 4182 N N . ALA A 1 539 ? 18.367 -22.684 -24.038 1.00 96.25 539 ALA A N 1
ATOM 4183 C CA . ALA A 1 539 ? 19.746 -22.256 -23.793 1.00 96.25 539 ALA A CA 1
ATOM 4184 C C . ALA A 1 539 ? 19.814 -21.101 -22.779 1.00 96.25 539 ALA A C 1
ATOM 4186 O O . ALA A 1 539 ? 20.551 -21.193 -21.802 1.00 96.25 539 ALA A O 1
ATOM 4187 N N . LYS A 1 540 ? 18.975 -20.068 -22.954 1.00 96.94 540 LYS A N 1
ATOM 4188 C CA . LYS A 1 540 ? 18.876 -18.935 -22.018 1.00 96.94 540 LYS A CA 1
ATOM 4189 C C . LYS A 1 540 ? 18.431 -19.392 -20.631 1.00 96.94 540 LYS A C 1
ATOM 4191 O O . LYS A 1 540 ? 18.991 -18.981 -19.625 1.00 96.94 540 LYS A O 1
ATOM 4196 N N . LEU A 1 541 ? 17.438 -20.277 -20.562 1.00 97.44 541 LEU A N 1
ATOM 4197 C CA . LEU A 1 541 ? 16.950 -20.810 -19.296 1.00 97.44 541 LEU A CA 1
ATOM 4198 C C . LEU A 1 541 ? 18.035 -21.622 -18.571 1.00 97.44 541 LEU A C 1
ATOM 4200 O O . LEU A 1 541 ? 18.210 -21.448 -17.368 1.00 97.44 541 LEU A O 1
ATOM 4204 N N . ALA A 1 542 ? 18.773 -22.472 -19.289 1.00 97.75 542 ALA A N 1
ATOM 4205 C CA . ALA A 1 542 ? 19.878 -23.242 -18.723 1.00 97.75 542 ALA A CA 1
ATOM 4206 C C . ALA A 1 542 ? 20.993 -22.325 -18.197 1.00 97.75 542 ALA A C 1
ATOM 4208 O O . ALA A 1 542 ? 21.417 -22.481 -17.053 1.00 97.75 542 ALA A O 1
ATOM 4209 N N . GLU A 1 543 ? 21.394 -21.330 -18.990 1.00 98.06 543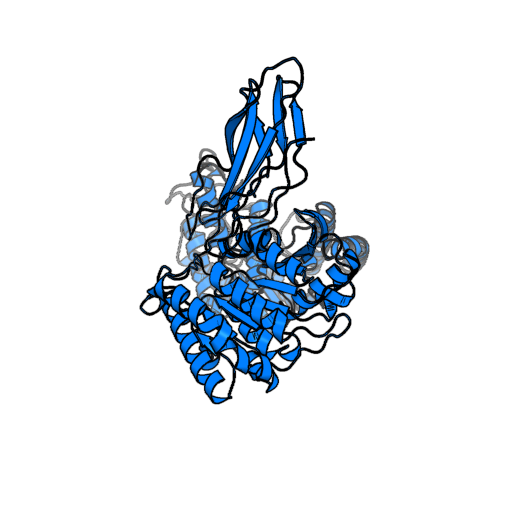 GLU A N 1
ATOM 4210 C CA . GLU A 1 543 ? 22.378 -20.321 -18.594 1.00 98.06 543 GLU A CA 1
ATOM 4211 C C . GLU A 1 543 ? 21.924 -19.551 -17.346 1.00 98.06 543 GLU A C 1
ATOM 4213 O O . GLU A 1 543 ? 22.674 -19.438 -16.378 1.00 98.06 543 GLU A O 1
ATOM 4218 N N . TYR A 1 544 ? 20.670 -19.091 -17.312 1.00 98.31 544 TYR A N 1
ATOM 4219 C CA . TYR A 1 544 ? 20.122 -18.384 -16.159 1.00 98.31 544 TYR A CA 1
ATOM 4220 C C . TYR A 1 544 ? 20.076 -19.257 -14.901 1.00 98.31 544 TYR A C 1
ATOM 4222 O O . TYR A 1 544 ? 20.405 -18.784 -13.818 1.00 98.31 544 TYR A O 1
ATOM 4230 N N . VAL A 1 545 ? 19.680 -20.526 -15.002 1.00 98.00 545 VAL A N 1
ATOM 4231 C CA . VAL A 1 545 ? 19.630 -21.427 -13.836 1.00 98.00 545 VAL A CA 1
ATOM 4232 C C . VAL A 1 545 ? 21.032 -21.741 -13.306 1.00 98.00 545 VAL A C 1
ATOM 4234 O O . VAL A 1 545 ? 21.201 -21.951 -12.105 1.00 98.00 545 VAL A O 1
ATOM 4237 N N . GLU A 1 546 ? 22.042 -21.748 -14.173 1.00 97.88 546 GLU A N 1
ATOM 4238 C CA . GLU A 1 546 ? 23.437 -21.955 -13.784 1.00 97.88 546 GLU A CA 1
ATOM 4239 C C . GLU A 1 546 ? 24.074 -20.688 -13.192 1.00 97.88 546 GLU A C 1
ATOM 4241 O O . GLU A 1 546 ? 24.726 -20.744 -12.148 1.00 97.88 546 GLU A O 1
ATOM 4246 N N . GLN A 1 547 ? 23.867 -19.535 -13.829 1.00 96.88 547 GLN A N 1
ATOM 4247 C CA . GLN A 1 547 ? 24.612 -18.303 -13.544 1.00 96.88 547 GLN A CA 1
ATOM 4248 C C . GLN A 1 547 ? 23.796 -17.243 -12.793 1.00 96.88 547 GLN A C 1
ATOM 4250 O O . GLN A 1 547 ? 24.355 -16.321 -12.201 1.00 96.88 547 GLN A O 1
ATOM 4255 N N . GLY A 1 548 ? 22.468 -17.345 -12.813 1.00 95.75 548 GLY A N 1
ATOM 4256 C CA . GLY A 1 548 ? 21.503 -16.379 -12.279 1.00 95.75 548 GLY A CA 1
ATOM 4257 C C . GLY A 1 548 ? 21.322 -15.119 -13.121 1.00 95.75 548 GLY A C 1
ATOM 4258 O O . GLY A 1 548 ? 20.667 -14.185 -12.659 1.00 95.75 548 GLY A O 1
ATOM 4259 N N . SER A 1 549 ? 21.932 -15.045 -14.302 1.00 95.62 549 SER A N 1
ATOM 4260 C CA . SER A 1 549 ? 21.895 -13.921 -15.244 1.00 95.62 549 SER A CA 1
ATOM 4261 C C . SER A 1 549 ? 22.099 -14.453 -16.667 1.00 95.62 549 SER A C 1
ATOM 4263 O O . SER A 1 549 ? 22.390 -15.636 -16.818 1.00 95.62 549 SER A O 1
ATOM 4265 N N . LEU A 1 550 ? 21.959 -13.596 -17.681 1.00 96.00 550 LEU A N 1
ATOM 4266 C CA . LEU A 1 550 ? 22.265 -13.924 -19.077 1.00 96.00 550 LEU A CA 1
ATOM 4267 C C . LEU A 1 550 ? 23.433 -13.079 -19.588 1.00 96.00 550 LEU A C 1
ATOM 4269 O O . LEU A 1 550 ? 23.540 -11.897 -19.241 1.00 96.00 550 LEU A O 1
ATOM 4273 N N . ALA A 1 551 ? 24.293 -13.664 -20.412 1.00 93.81 551 ALA A N 1
ATOM 4274 C CA . ALA A 1 551 ? 25.304 -12.943 -21.163 1.00 93.81 551 ALA A CA 1
ATOM 4275 C C . ALA A 1 551 ? 24.670 -11.992 -22.189 1.00 93.81 551 ALA A C 1
ATOM 4277 O O . ALA A 1 551 ? 23.552 -12.194 -22.664 1.00 93.81 551 ALA A O 1
ATOM 4278 N N . ASP A 1 552 ? 25.423 -10.950 -22.515 1.00 94.44 552 ASP A N 1
ATOM 4279 C CA . ASP A 1 552 ? 25.103 -9.969 -23.541 1.00 94.44 552 ASP A CA 1
ATOM 4280 C C . ASP A 1 552 ? 26.413 -9.570 -24.225 1.00 94.44 552 ASP A C 1
ATOM 4282 O O . ASP A 1 552 ? 27.434 -9.367 -23.560 1.00 94.44 552 ASP A O 1
ATOM 4286 N N . ASP A 1 553 ? 26.392 -9.526 -25.551 1.00 94.19 553 ASP A N 1
ATOM 4287 C CA . ASP A 1 553 ? 27.508 -9.146 -26.413 1.00 94.19 553 ASP A CA 1
ATOM 4288 C C . ASP A 1 553 ? 27.170 -7.945 -27.313 1.00 94.19 553 ASP A C 1
ATOM 4290 O O . ASP A 1 553 ? 27.968 -7.564 -28.175 1.00 94.19 553 ASP A O 1
ATOM 4294 N N . THR A 1 554 ? 26.015 -7.314 -27.091 1.00 94.12 554 THR A N 1
ATOM 4295 C CA . THR A 1 554 ? 25.531 -6.185 -27.880 1.00 94.12 554 THR A CA 1
ATOM 4296 C C . THR A 1 554 ? 25.775 -4.850 -27.168 1.00 94.12 554 THR A C 1
ATOM 4298 O O . THR A 1 554 ? 25.638 -4.745 -25.950 1.00 94.12 554 THR A O 1
ATOM 4301 N N . PRO A 1 555 ? 26.216 -3.800 -27.887 1.00 95.31 555 PRO A N 1
ATOM 4302 C CA . PRO A 1 555 ? 26.377 -2.480 -27.289 1.00 95.31 555 PRO A CA 1
ATOM 4303 C C . PRO A 1 555 ? 25.012 -1.807 -27.051 1.00 95.31 555 PRO A C 1
ATOM 4305 O O . PRO A 1 555 ? 24.117 -1.940 -27.890 1.00 95.31 555 PRO A O 1
ATOM 4308 N N . PRO A 1 556 ? 24.872 -0.993 -25.985 1.00 96.88 556 PRO A N 1
ATOM 4309 C CA . PRO A 1 556 ? 23.628 -0.284 -25.700 1.00 96.88 556 PRO A CA 1
ATOM 4310 C C . PRO A 1 556 ? 23.272 0.746 -26.786 1.00 96.88 556 PRO A C 1
ATOM 4312 O O . PRO A 1 556 ? 24.165 1.281 -27.459 1.00 96.88 556 PRO A O 1
ATOM 4315 N N . PRO A 1 557 ? 21.991 1.151 -26.883 1.00 96.25 557 PRO A N 1
ATOM 4316 C CA . PRO A 1 557 ? 21.583 2.294 -27.691 1.00 96.25 557 PRO A CA 1
ATOM 4317 C C . PRO A 1 557 ? 22.326 3.585 -27.312 1.00 96.25 557 PRO A C 1
ATOM 4319 O O . PRO A 1 557 ? 22.548 3.893 -26.133 1.00 96.25 557 PRO A O 1
ATOM 4322 N N . ALA A 1 558 ? 22.675 4.380 -28.326 1.00 97.25 558 ALA A N 1
ATOM 4323 C CA . ALA A 1 558 ? 23.253 5.703 -28.116 1.00 97.25 558 ALA A CA 1
ATOM 4324 C C . ALA A 1 558 ? 22.247 6.635 -27.414 1.00 97.25 558 ALA A C 1
ATOM 4326 O O . ALA A 1 558 ? 21.051 6.592 -27.722 1.00 97.25 558 ALA A O 1
ATOM 4327 N N . PRO A 1 559 ? 22.703 7.499 -26.489 1.00 96.69 559 PRO A N 1
ATOM 4328 C CA . PRO A 1 559 ? 21.821 8.454 -25.837 1.00 96.69 559 PRO A CA 1
ATOM 4329 C C . PRO A 1 559 ? 21.294 9.471 -26.857 1.00 96.69 559 PRO A C 1
ATOM 4331 O O . PRO A 1 559 ? 21.916 9.752 -27.880 1.00 96.69 559 PRO A O 1
ATOM 4334 N N . ALA A 1 560 ? 20.146 10.063 -26.573 1.00 94.69 560 ALA A N 1
ATOM 4335 C CA . ALA A 1 560 ? 19.506 11.073 -27.398 1.00 94.69 560 ALA A CA 1
ATOM 4336 C C . ALA A 1 560 ? 19.446 12.425 -26.676 1.00 94.69 560 ALA A C 1
ATOM 4338 O O . ALA A 1 560 ? 19.686 12.529 -25.474 1.00 94.69 560 ALA A O 1
ATOM 4339 N N . ALA A 1 561 ? 19.105 13.470 -27.436 1.00 94.19 561 ALA A N 1
ATOM 4340 C CA . ALA A 1 561 ? 18.830 14.809 -26.914 1.00 94.19 561 ALA A CA 1
ATOM 4341 C C . ALA A 1 561 ? 19.924 15.358 -25.974 1.00 94.19 561 ALA A C 1
ATOM 4343 O O . ALA A 1 561 ? 19.611 16.009 -24.980 1.00 94.19 561 ALA A O 1
ATOM 4344 N N . VAL A 1 562 ? 21.199 15.101 -26.292 1.00 97.75 562 VAL A N 1
ATOM 4345 C CA . VAL A 1 562 ? 22.321 15.639 -25.517 1.00 97.75 562 VAL A CA 1
ATOM 4346 C C . VAL A 1 562 ? 22.347 17.161 -25.664 1.00 97.75 562 VAL A C 1
ATOM 4348 O O . VAL A 1 562 ? 22.381 17.688 -26.779 1.00 97.75 562 VAL A O 1
ATOM 4351 N N . GLN A 1 563 ? 22.329 17.865 -24.538 1.00 97.38 563 GLN A N 1
ATOM 4352 C CA . GLN A 1 563 ? 22.373 19.323 -24.460 1.00 97.38 563 GLN A CA 1
ATOM 4353 C C . GLN A 1 563 ? 23.418 19.750 -23.439 1.00 97.38 563 GLN A C 1
ATOM 4355 O O . GLN A 1 563 ? 23.603 19.082 -22.423 1.00 97.38 563 GLN A O 1
ATOM 4360 N N . ALA A 1 564 ? 24.079 20.872 -23.702 1.00 97.25 564 ALA A N 1
ATOM 4361 C CA . ALA A 1 564 ? 24.985 21.515 -22.764 1.00 97.25 564 ALA A CA 1
ATOM 4362 C C . ALA A 1 564 ? 24.522 22.956 -22.524 1.00 97.25 564 ALA A C 1
ATOM 4364 O O . ALA A 1 564 ? 24.168 23.666 -23.461 1.00 97.25 564 ALA A O 1
ATOM 4365 N N . VAL A 1 565 ? 24.517 23.395 -21.266 1.00 96.50 565 VAL A N 1
ATOM 4366 C CA . VAL A 1 565 ? 24.113 24.751 -20.875 1.00 96.50 565 VAL A CA 1
ATOM 4367 C C . VAL A 1 565 ? 25.084 25.283 -19.831 1.00 96.50 565 VAL A C 1
ATOM 4369 O O . VAL A 1 565 ? 25.328 24.636 -18.812 1.00 96.50 565 VAL A O 1
ATOM 4372 N N . ARG A 1 566 ? 25.642 26.473 -20.072 1.00 95.62 566 ARG A N 1
ATOM 4373 C CA . ARG A 1 566 ? 26.466 27.183 -19.087 1.00 95.62 566 ARG A CA 1
ATOM 4374 C C . ARG A 1 566 ? 25.567 27.808 -18.020 1.00 95.62 566 ARG A C 1
ATOM 4376 O O . ARG A 1 566 ? 24.655 28.557 -18.355 1.00 95.62 566 ARG A O 1
ATOM 4383 N N . ASN A 1 567 ? 25.847 27.508 -16.758 1.00 95.31 567 ASN A N 1
ATOM 4384 C CA . ASN A 1 567 ? 25.177 28.091 -15.601 1.00 95.31 567 ASN A CA 1
ATOM 4385 C C . ASN A 1 567 ? 25.820 29.442 -15.226 1.00 95.31 567 ASN A C 1
ATOM 4387 O O . ASN A 1 567 ? 26.967 29.716 -15.591 1.00 95.31 567 ASN A O 1
ATOM 4391 N N . ASP A 1 568 ? 25.119 30.250 -14.427 1.00 93.25 568 ASP A N 1
ATOM 4392 C CA . ASP A 1 568 ? 25.581 31.582 -13.995 1.00 93.25 568 ASP A CA 1
ATOM 4393 C C . ASP A 1 568 ? 26.894 31.550 -13.189 1.00 93.25 568 ASP A C 1
ATOM 4395 O O . ASP A 1 568 ? 27.674 32.501 -13.214 1.00 93.25 568 ASP A O 1
ATOM 4399 N N . ASP A 1 569 ? 27.181 30.441 -12.500 1.00 92.38 569 ASP A N 1
ATOM 4400 C CA . ASP A 1 569 ? 28.424 30.228 -11.743 1.00 92.38 569 ASP A CA 1
ATOM 4401 C C . ASP A 1 569 ? 29.624 29.802 -12.622 1.00 92.38 569 ASP A C 1
ATOM 4403 O O . ASP A 1 569 ? 30.739 29.591 -12.126 1.00 92.38 569 ASP A O 1
ATOM 4407 N N . GLY A 1 570 ? 29.403 29.690 -13.936 1.00 91.69 570 GLY A N 1
ATOM 4408 C CA . GLY A 1 570 ? 30.384 29.303 -14.944 1.00 91.69 570 GLY A CA 1
ATOM 4409 C C . GLY A 1 570 ? 30.520 27.794 -15.163 1.00 91.69 570 GLY A C 1
ATOM 4410 O O . GLY A 1 570 ? 31.227 27.402 -16.093 1.00 91.69 570 GLY A O 1
ATOM 4411 N N . THR A 1 571 ? 29.857 26.952 -14.360 1.00 95.44 571 THR A N 1
ATOM 4412 C CA . THR A 1 571 ? 29.813 25.495 -14.583 1.00 95.44 571 THR A CA 1
ATOM 4413 C C . THR A 1 571 ? 28.955 25.151 -15.801 1.00 95.44 571 THR A C 1
ATOM 4415 O O . THR A 1 571 ? 28.130 25.957 -16.234 1.00 95.44 571 THR A O 1
ATOM 4418 N N . VAL A 1 572 ? 29.136 23.961 -16.382 1.00 97.12 572 VAL A N 1
ATOM 4419 C CA . VAL A 1 572 ? 28.319 23.506 -17.519 1.00 97.12 572 VAL A CA 1
ATOM 4420 C C . VAL A 1 572 ? 27.462 22.316 -17.111 1.00 97.12 572 VAL A C 1
ATOM 4422 O O . VAL A 1 572 ? 27.970 21.281 -16.685 1.00 97.12 572 VAL A O 1
ATOM 4425 N N . THR A 1 573 ? 26.149 22.459 -17.255 1.00 97.69 573 THR A N 1
ATOM 4426 C CA . THR A 1 573 ? 25.184 21.373 -17.106 1.00 97.69 573 THR A CA 1
ATOM 4427 C C . THR A 1 573 ? 25.042 20.637 -18.434 1.00 97.69 573 THR A C 1
ATOM 4429 O O . THR A 1 573 ? 24.675 21.250 -19.432 1.00 97.69 573 THR A O 1
ATOM 4432 N N . VAL A 1 574 ? 25.270 19.325 -18.432 1.00 98.38 574 VAL A N 1
ATOM 4433 C CA . VAL A 1 574 ? 24.995 18.430 -19.562 1.00 98.38 574 VAL A CA 1
ATOM 4434 C C . VAL A 1 574 ? 23.789 17.563 -19.219 1.00 98.38 574 VAL A C 1
ATOM 4436 O O . VAL A 1 574 ? 23.761 16.959 -18.146 1.00 98.38 574 VAL A O 1
ATOM 4439 N N . THR A 1 575 ? 22.799 17.491 -20.104 1.00 97.94 575 THR A N 1
ATOM 4440 C CA . THR A 1 575 ? 21.605 16.640 -19.963 1.00 97.94 575 THR A CA 1
ATOM 4441 C C . THR A 1 575 ? 21.410 15.778 -21.200 1.00 97.94 575 THR A C 1
ATOM 4443 O O . THR A 1 575 ? 21.866 16.132 -22.285 1.00 97.94 575 THR A O 1
ATOM 4446 N N . TRP A 1 576 ? 20.765 14.625 -21.037 1.00 97.19 576 TRP A N 1
ATOM 4447 C CA . TRP A 1 576 ? 20.464 13.699 -22.130 1.00 97.19 576 TRP A CA 1
ATOM 4448 C C . TRP A 1 576 ? 19.229 12.851 -21.810 1.00 97.19 576 TRP A C 1
ATOM 4450 O O . TRP A 1 576 ? 18.685 12.904 -20.707 1.00 97.19 576 TRP A O 1
ATOM 4460 N N . GLN A 1 577 ? 18.797 12.061 -22.787 1.00 95.38 577 GLN A N 1
ATOM 4461 C CA . GLN A 1 577 ? 17.843 10.966 -22.628 1.00 95.38 577 GLN A CA 1
ATOM 4462 C C . GLN A 1 577 ? 18.499 9.664 -23.089 1.00 95.38 577 GLN A C 1
ATOM 4464 O O . GLN A 1 577 ? 19.364 9.687 -23.961 1.00 95.38 577 GLN A O 1
ATOM 4469 N N . ALA A 1 578 ? 18.111 8.525 -22.527 1.00 95.44 578 ALA A N 1
ATOM 4470 C CA . ALA A 1 578 ? 18.656 7.234 -22.923 1.00 95.44 578 ALA A CA 1
ATOM 4471 C C . ALA A 1 578 ? 17.625 6.126 -22.753 1.00 95.44 578 ALA A C 1
ATOM 4473 O O . ALA A 1 578 ? 16.890 6.094 -21.769 1.00 95.44 578 ALA A O 1
ATOM 4474 N N . GLU A 1 579 ? 17.608 5.207 -23.706 1.00 93.44 579 GLU A N 1
ATOM 4475 C CA . GLU A 1 579 ? 16.823 3.982 -23.620 1.00 93.44 579 GLU A CA 1
ATOM 4476 C C . GLU A 1 579 ? 17.703 2.864 -23.089 1.00 93.44 579 GLU A C 1
ATOM 4478 O O . GLU A 1 579 ? 18.912 2.841 -23.341 1.00 93.44 579 GLU A O 1
ATOM 4483 N N . ALA A 1 580 ? 17.102 1.965 -22.313 1.00 95.31 580 ALA A N 1
ATOM 4484 C CA . ALA A 1 580 ? 17.841 0.834 -21.802 1.00 95.31 580 ALA A CA 1
ATOM 4485 C C . ALA A 1 580 ? 18.192 -0.142 -22.915 1.00 95.31 580 ALA A C 1
ATOM 4487 O O . ALA A 1 580 ? 17.389 -0.398 -23.812 1.00 95.31 580 ALA A O 1
ATOM 4488 N N . ASP A 1 581 ? 19.392 -0.699 -22.806 1.00 94.88 581 ASP A N 1
ATOM 4489 C CA . ASP A 1 581 ? 19.744 -1.899 -23.537 1.00 94.88 581 ASP A CA 1
ATOM 4490 C C . ASP A 1 581 ? 18.766 -3.021 -23.184 1.00 94.88 581 ASP A C 1
ATOM 4492 O O . ASP A 1 581 ? 18.464 -3.242 -22.005 1.00 94.88 581 ASP A O 1
ATOM 4496 N N . PHE A 1 582 ? 18.214 -3.678 -24.200 1.00 92.69 582 PHE A N 1
ATOM 4497 C CA . PHE A 1 582 ? 17.120 -4.622 -23.999 1.00 92.69 582 PHE A CA 1
ATOM 4498 C C . PHE A 1 582 ? 17.611 -5.893 -23.297 1.00 92.69 582 PHE A C 1
ATOM 4500 O O . PHE A 1 582 ? 16.900 -6.466 -22.469 1.00 92.69 582 PHE A O 1
ATOM 4507 N N . GLU A 1 583 ? 18.842 -6.298 -23.572 1.00 94.56 583 GLU A N 1
ATOM 4508 C CA . GLU A 1 583 ? 19.486 -7.489 -23.049 1.00 94.56 583 GLU A CA 1
ATOM 4509 C C . GLU A 1 583 ? 20.001 -7.265 -21.624 1.00 94.56 583 GLU A C 1
ATOM 4511 O O . GLU A 1 583 ? 19.758 -8.099 -20.747 1.00 94.56 583 GLU A O 1
ATOM 4516 N N . SER A 1 584 ? 20.668 -6.137 -21.362 1.00 95.25 584 SER A N 1
ATOM 4517 C CA . SER A 1 584 ? 21.441 -5.963 -20.130 1.00 95.25 584 SER A CA 1
ATOM 4518 C C . SER A 1 584 ? 21.251 -4.627 -19.398 1.00 95.25 584 SER A C 1
ATOM 4520 O O . SER A 1 584 ? 21.883 -4.410 -18.359 1.00 95.25 584 SER A O 1
ATOM 4522 N N . GLY A 1 585 ? 20.334 -3.763 -19.833 1.00 95.88 585 GLY A N 1
ATOM 4523 C CA . GLY A 1 585 ? 19.988 -2.523 -19.135 1.00 95.88 585 GLY A CA 1
ATOM 4524 C C . GLY A 1 585 ? 21.090 -1.453 -19.168 1.00 95.88 585 GLY A C 1
ATOM 4525 O O . GLY A 1 585 ? 22.037 -1.519 -19.944 1.00 95.88 585 GLY A O 1
ATOM 4526 N N . ILE A 1 586 ? 20.987 -0.424 -18.318 1.00 97.06 586 ILE A N 1
ATOM 4527 C CA . ILE A 1 586 ? 21.968 0.680 -18.267 1.00 97.06 586 ILE A CA 1
ATOM 4528 C C . ILE A 1 586 ? 22.758 0.598 -16.970 1.00 97.06 586 ILE A C 1
ATOM 4530 O O . ILE A 1 586 ? 22.181 0.704 -15.890 1.00 97.06 586 ILE A O 1
ATOM 4534 N N . ARG A 1 587 ? 24.083 0.503 -17.067 1.00 97.06 587 ARG A N 1
ATOM 4535 C CA . ARG A 1 587 ? 25.019 0.662 -15.945 1.00 97.06 587 ARG A CA 1
ATOM 4536 C C . ARG A 1 587 ? 25.283 2.121 -15.615 1.00 97.06 587 ARG A C 1
ATOM 4538 O O . ARG A 1 587 ? 25.383 2.485 -14.447 1.00 97.06 587 ARG A O 1
ATOM 4545 N N . GLY A 1 588 ? 25.434 2.945 -16.643 1.00 97.88 588 GLY A N 1
ATOM 4546 C CA . GLY A 1 588 ? 25.746 4.355 -16.491 1.00 97.88 588 GLY A CA 1
ATOM 4547 C C . GLY A 1 588 ? 26.106 5.013 -17.810 1.00 97.88 588 GLY A C 1
ATOM 4548 O O . GLY A 1 588 ? 25.825 4.490 -18.885 1.00 97.88 588 GLY A O 1
ATOM 4549 N N . PHE A 1 589 ? 26.745 6.170 -17.706 1.00 98.56 589 PHE A N 1
ATOM 4550 C CA . PHE A 1 589 ? 27.097 7.022 -18.830 1.00 98.56 589 PHE A CA 1
ATOM 4551 C C . PHE A 1 589 ? 28.533 7.513 -18.708 1.00 98.56 589 PHE A C 1
ATOM 4553 O O . PHE A 1 589 ? 28.991 7.809 -17.603 1.00 98.56 589 PHE A O 1
ATOM 4560 N N . VAL A 1 590 ? 29.223 7.644 -19.840 1.00 98.44 590 VAL A N 1
ATOM 4561 C CA . VAL A 1 590 ? 30.527 8.316 -19.940 1.00 98.44 590 VAL A CA 1
ATOM 4562 C C . VAL A 1 590 ? 30.316 9.680 -20.582 1.00 98.44 590 VAL A C 1
ATOM 4564 O O . VAL A 1 590 ? 29.655 9.778 -21.615 1.00 98.44 590 VAL A O 1
ATOM 4567 N N . ILE A 1 591 ? 30.863 10.722 -19.955 1.00 98.44 591 ILE A N 1
ATOM 4568 C CA . ILE A 1 591 ? 30.747 12.104 -20.414 1.00 98.44 591 ILE A CA 1
ATOM 4569 C C . ILE A 1 591 ? 32.124 12.553 -20.885 1.00 98.44 591 ILE A C 1
ATOM 4571 O O . ILE A 1 591 ? 33.096 12.521 -20.126 1.00 98.44 591 ILE A O 1
ATOM 4575 N N . GLU A 1 592 ? 32.188 12.984 -22.136 1.00 98.06 592 GLU A N 1
ATOM 4576 C CA . GLU A 1 592 ? 33.396 13.447 -22.806 1.00 98.06 592 GLU A CA 1
ATOM 4577 C C . GLU A 1 592 ? 33.231 14.919 -23.200 1.00 98.06 592 GLU A C 1
ATOM 4579 O O . GLU A 1 592 ? 32.134 15.360 -23.549 1.00 98.06 592 GLU A O 1
ATOM 4584 N N . ARG A 1 593 ? 34.315 15.692 -23.164 1.00 96.88 593 ARG A N 1
ATOM 4585 C CA . ARG A 1 593 ? 34.340 17.107 -23.554 1.00 96.88 593 ARG A CA 1
ATOM 4586 C C . ARG A 1 593 ? 35.402 17.332 -24.618 1.00 96.88 593 ARG A C 1
ATOM 4588 O O . ARG A 1 593 ? 36.505 16.805 -24.503 1.00 96.88 593 ARG A O 1
ATOM 4595 N N . ALA A 1 594 ? 35.087 18.153 -25.615 1.00 94.81 594 ALA A N 1
ATOM 4596 C CA . ALA A 1 594 ? 36.058 18.579 -26.612 1.00 94.81 594 ALA A CA 1
ATOM 4597 C C . ALA A 1 594 ? 37.163 19.447 -25.976 1.00 94.81 594 ALA A C 1
ATOM 4599 O O . ALA A 1 594 ? 36.877 20.477 -25.358 1.00 94.81 594 ALA A O 1
ATOM 4600 N N . ALA A 1 595 ? 38.421 19.051 -26.155 1.00 86.69 595 ALA A N 1
ATOM 4601 C CA . ALA A 1 595 ? 39.612 19.791 -25.753 1.00 86.69 595 ALA A CA 1
ATOM 4602 C C . ALA A 1 595 ? 40.725 19.563 -26.790 1.00 86.69 595 ALA A C 1
ATOM 4604 O O . ALA A 1 595 ? 41.031 18.433 -27.147 1.00 86.69 595 ALA A O 1
ATOM 4605 N N . GLY A 1 596 ? 41.309 20.639 -27.330 1.00 80.75 596 GLY A N 1
ATOM 4606 C CA . GLY A 1 596 ? 42.461 20.532 -28.242 1.00 80.75 596 GLY A CA 1
ATOM 4607 C C . GLY A 1 596 ? 42.218 19.784 -29.564 1.00 80.75 596 GLY A C 1
ATOM 4608 O O . GLY A 1 596 ? 43.183 19.399 -30.213 1.00 80.75 596 GLY A O 1
ATOM 4609 N N . GLY A 1 597 ? 40.960 19.589 -29.978 1.00 80.00 597 GLY A N 1
ATOM 4610 C CA . GLY A 1 597 ? 40.595 18.816 -31.176 1.00 80.00 597 GLY A CA 1
ATOM 4611 C C . GLY A 1 597 ? 40.247 17.347 -30.907 1.00 80.00 597 GLY A C 1
ATOM 4612 O O . GLY A 1 597 ? 39.781 16.667 -31.819 1.00 80.00 597 GLY A O 1
ATOM 4613 N N . GLU A 1 598 ? 40.392 16.879 -29.665 1.00 91.00 598 GLU A N 1
ATOM 4614 C CA . GLU A 1 598 ? 40.021 15.532 -29.221 1.00 91.00 598 GLU A CA 1
ATOM 4615 C C . GLU A 1 598 ? 38.908 15.586 -28.162 1.00 91.00 598 GLU A C 1
ATOM 4617 O O . GLU A 1 598 ? 38.559 16.654 -27.657 1.00 91.00 598 GLU A O 1
ATOM 4622 N N . PHE A 1 599 ? 38.300 14.437 -27.857 1.00 95.31 599 PHE A N 1
ATOM 4623 C CA . PHE A 1 599 ? 37.306 14.307 -26.789 1.00 95.31 599 PHE A CA 1
ATOM 4624 C C . PHE A 1 599 ? 37.932 13.576 -25.605 1.00 95.31 599 PHE A C 1
ATOM 4626 O O . PHE A 1 599 ? 38.332 12.422 -25.727 1.00 95.31 599 PHE A O 1
ATOM 4633 N N . GLU A 1 600 ? 37.985 14.243 -24.456 1.00 95.19 600 GLU A N 1
ATOM 4634 C CA . GLU A 1 600 ? 38.524 13.684 -23.218 1.00 95.19 600 GLU A CA 1
ATOM 4635 C C . GLU A 1 600 ? 37.391 13.354 -22.249 1.00 95.19 600 GLU A C 1
ATOM 4637 O O . GLU A 1 600 ? 36.435 14.122 -22.108 1.00 95.19 600 GLU A O 1
ATOM 4642 N N . LYS A 1 601 ? 37.499 12.229 -21.535 1.00 96.69 601 LYS A N 1
ATOM 4643 C CA . LYS A 1 601 ? 36.544 11.871 -20.481 1.00 96.69 601 LYS A CA 1
ATOM 4644 C C . LYS A 1 601 ? 36.637 12.870 -19.326 1.00 96.69 601 LYS A C 1
ATOM 4646 O O . LYS A 1 601 ? 37.673 12.974 -18.676 1.00 96.69 601 LYS A O 1
ATOM 4651 N N . VAL A 1 602 ? 35.524 13.531 -19.021 1.00 97.00 602 VAL A N 1
ATOM 4652 C CA . VAL A 1 602 ? 35.402 14.461 -17.885 1.00 97.00 602 VAL A CA 1
ATOM 4653 C C . VAL A 1 602 ? 34.654 13.853 -16.699 1.00 97.00 602 VAL A C 1
ATOM 4655 O O . VAL A 1 602 ? 34.829 14.304 -15.570 1.00 97.00 602 VAL A O 1
ATOM 4658 N N . GLY A 1 603 ? 33.857 12.802 -16.913 1.00 96.88 603 GLY A N 1
ATOM 4659 C CA . GLY A 1 603 ? 33.140 12.142 -15.825 1.00 96.88 603 GLY A CA 1
ATOM 4660 C C . GLY A 1 603 ? 32.384 10.884 -16.234 1.00 96.88 603 GLY A C 1
ATOM 4661 O O . GLY A 1 603 ? 32.359 10.497 -17.404 1.00 96.88 603 GLY A O 1
ATOM 4662 N N . SER A 1 604 ? 31.765 10.249 -15.238 1.00 97.12 604 SER A N 1
ATOM 4663 C CA . SER A 1 604 ? 30.793 9.167 -15.432 1.00 97.12 604 SER A CA 1
ATOM 4664 C C . SER A 1 604 ? 29.568 9.411 -14.553 1.00 97.12 604 SER A C 1
ATOM 4666 O O . SER A 1 604 ? 29.689 10.040 -13.500 1.00 97.12 604 SER A O 1
ATOM 4668 N N . VAL A 1 605 ? 28.402 8.918 -14.969 1.00 96.94 605 VAL A N 1
ATOM 4669 C CA . VAL A 1 605 ? 27.168 8.981 -14.174 1.00 96.94 605 VAL A CA 1
ATOM 4670 C C . VAL A 1 605 ? 26.513 7.592 -14.102 1.00 96.94 605 VAL A C 1
ATOM 4672 O O . VAL A 1 605 ? 26.116 7.080 -15.146 1.00 96.94 605 VAL A O 1
ATOM 4675 N N . PRO A 1 606 ? 26.357 6.988 -12.907 1.00 95.56 606 PRO A N 1
ATOM 4676 C CA . PRO A 1 606 ? 26.939 7.438 -11.641 1.00 95.56 606 PRO A CA 1
ATOM 4677 C C . PRO A 1 606 ? 28.476 7.372 -11.682 1.00 95.56 606 PRO A C 1
ATOM 4679 O O . PRO A 1 606 ? 29.056 6.651 -12.491 1.00 95.56 606 PRO A O 1
ATOM 4682 N N . GLU A 1 607 ? 29.136 8.132 -10.808 1.00 92.69 607 GLU A N 1
ATOM 4683 C CA . GLU A 1 607 ? 30.601 8.107 -10.684 1.00 92.69 607 GLU A CA 1
ATOM 4684 C C . GLU A 1 607 ? 31.092 6.733 -10.203 1.00 92.69 607 GLU A C 1
ATOM 4686 O O . GLU A 1 607 ? 32.026 6.170 -10.769 1.00 92.69 607 GLU A O 1
ATOM 4691 N N . GLU A 1 608 ? 30.382 6.157 -9.230 1.00 88.25 608 GLU A N 1
ATOM 4692 C CA . GLU A 1 608 ? 30.596 4.802 -8.725 1.00 88.25 608 GLU A CA 1
ATOM 4693 C C . GLU A 1 608 ? 29.281 4.004 -8.782 1.00 88.25 608 GLU A C 1
ATOM 4695 O O . GLU A 1 608 ? 28.442 4.127 -7.881 1.00 88.25 608 GLU A O 1
ATOM 4700 N N . PRO A 1 609 ? 29.061 3.180 -9.823 1.00 84.50 609 PRO A N 1
ATOM 4701 C CA . PRO A 1 609 ? 27.917 2.276 -9.877 1.00 84.50 609 PRO A CA 1
ATOM 4702 C C . PRO A 1 609 ? 27.948 1.269 -8.717 1.00 84.50 609 PRO A C 1
ATOM 4704 O O . PRO A 1 609 ? 28.928 0.544 -8.541 1.00 84.50 609 PRO A O 1
ATOM 4707 N N . LYS A 1 610 ? 26.862 1.176 -7.939 1.00 84.19 610 LYS A N 1
ATOM 4708 C CA . LYS A 1 610 ? 26.723 0.214 -6.830 1.00 84.19 610 LYS A CA 1
ATOM 4709 C C . LYS A 1 610 ? 25.619 -0.794 -7.136 1.00 84.19 610 LYS A C 1
ATOM 4711 O O . LYS A 1 610 ? 24.493 -0.408 -7.424 1.00 84.19 610 LYS A O 1
ATOM 4716 N N . GLY A 1 611 ? 25.936 -2.086 -7.048 1.00 80.19 611 GLY A N 1
ATOM 4717 C CA . GLY A 1 611 ? 24.972 -3.182 -7.184 1.00 80.19 611 GLY A CA 1
ATOM 4718 C C . GLY A 1 611 ? 24.725 -3.845 -5.834 1.00 80.19 611 GLY A C 1
ATOM 4719 O O . GLY A 1 611 ? 25.520 -4.680 -5.410 1.00 80.19 611 GLY A O 1
ATOM 4720 N N . ARG A 1 612 ? 23.654 -3.460 -5.127 1.00 85.00 612 ARG A N 1
ATOM 4721 C CA . ARG A 1 612 ? 23.270 -4.130 -3.870 1.00 85.00 612 ARG A CA 1
ATOM 4722 C C . ARG A 1 612 ? 22.612 -5.485 -4.135 1.00 85.00 612 ARG A C 1
ATOM 4724 O O . ARG A 1 612 ? 22.868 -6.441 -3.408 1.00 85.00 612 ARG A O 1
ATOM 4731 N N . PHE A 1 613 ? 21.782 -5.554 -5.171 1.00 89.75 613 PHE A N 1
ATOM 4732 C CA . PHE A 1 613 ? 21.084 -6.756 -5.609 1.00 89.75 613 PHE A CA 1
ATOM 4733 C C . PHE A 1 613 ? 21.329 -6.932 -7.108 1.00 89.75 613 PHE A C 1
ATOM 4735 O O . PHE A 1 613 ? 20.732 -6.228 -7.911 1.00 89.75 613 PHE A O 1
ATOM 4742 N N . GLY A 1 614 ? 22.234 -7.844 -7.472 1.00 91.50 614 GLY A N 1
ATOM 4743 C CA . GLY A 1 614 ? 22.567 -8.090 -8.875 1.00 91.50 614 GLY A CA 1
ATOM 4744 C C . GLY A 1 614 ? 23.604 -7.126 -9.463 1.00 91.50 614 GLY A C 1
ATOM 4745 O O . GLY A 1 614 ? 24.444 -6.578 -8.740 1.00 91.50 614 GLY A O 1
ATOM 4746 N N . ARG A 1 615 ? 23.584 -6.960 -10.790 1.00 93.94 615 ARG A N 1
ATOM 4747 C CA . ARG A 1 615 ? 24.529 -6.104 -11.525 1.00 93.94 615 ARG A CA 1
ATOM 4748 C C . ARG A 1 615 ? 24.376 -4.625 -11.123 1.00 93.94 615 ARG A C 1
ATOM 4750 O O . ARG A 1 615 ? 23.264 -4.176 -10.850 1.00 93.94 615 ARG A O 1
ATOM 4757 N N . PRO A 1 616 ? 25.462 -3.827 -11.111 1.00 94.00 616 PRO A N 1
ATOM 4758 C CA . PRO A 1 616 ? 25.361 -2.390 -10.867 1.00 94.00 616 PRO A CA 1
ATOM 4759 C C . PRO A 1 616 ? 24.688 -1.699 -12.055 1.00 94.00 616 PRO A C 1
ATOM 4761 O O . PRO A 1 616 ? 25.191 -1.782 -13.178 1.00 94.00 616 PRO A O 1
ATOM 4764 N N . LEU A 1 617 ? 23.584 -1.005 -11.787 1.00 95.69 617 LEU A N 1
ATOM 4765 C CA . LEU A 1 617 ? 22.783 -0.282 -12.772 1.00 95.69 617 LEU A CA 1
ATOM 4766 C C . LEU A 1 617 ? 22.753 1.220 -12.460 1.00 95.69 617 LEU A C 1
ATOM 4768 O O . LEU A 1 617 ? 22.979 1.633 -11.322 1.00 95.69 617 LEU A O 1
ATOM 4772 N N . PHE A 1 618 ? 22.455 2.030 -13.477 1.00 96.44 618 PHE A N 1
ATOM 4773 C CA . PHE A 1 618 ? 22.255 3.473 -13.358 1.00 96.44 618 PHE A CA 1
ATOM 4774 C C . PHE A 1 618 ? 21.116 3.747 -12.379 1.00 96.44 618 PHE A C 1
ATOM 4776 O O . PHE A 1 618 ? 21.318 4.448 -11.392 1.00 96.44 618 PHE A O 1
ATOM 4783 N N . GLN A 1 619 ? 19.959 3.116 -12.608 1.00 95.06 619 GLN A N 1
ATOM 4784 C CA . GLN A 1 619 ? 18.911 2.986 -11.603 1.00 95.06 619 GLN A CA 1
ATOM 4785 C C . GLN A 1 619 ? 19.308 1.858 -10.647 1.00 95.06 619 GLN A C 1
ATOM 4787 O O . GLN A 1 619 ? 19.251 0.689 -11.014 1.00 95.06 619 GLN A O 1
ATOM 4792 N N . GLY A 1 620 ? 19.740 2.197 -9.431 1.00 94.12 620 GLY A N 1
ATOM 4793 C CA . GLY A 1 620 ? 19.992 1.195 -8.394 1.00 94.12 620 GLY A CA 1
ATOM 4794 C C . GLY A 1 620 ? 18.721 0.396 -8.104 1.00 94.12 620 GLY A C 1
ATOM 4795 O O . GLY A 1 620 ? 17.636 0.973 -8.061 1.00 94.12 620 GLY A O 1
ATOM 4796 N N . MET A 1 621 ? 18.847 -0.920 -7.938 1.00 94.56 621 MET A N 1
ATOM 4797 C CA . MET A 1 621 ? 17.697 -1.811 -7.776 1.00 94.56 621 MET A CA 1
ATOM 4798 C C . MET A 1 621 ? 17.435 -2.187 -6.329 1.00 94.56 621 MET A C 1
ATOM 4800 O O . MET A 1 621 ? 18.356 -2.471 -5.562 1.00 94.56 621 MET A O 1
ATOM 4804 N N . SER A 1 622 ? 16.148 -2.227 -5.991 1.00 94.88 622 SER A N 1
ATOM 4805 C CA . SER A 1 622 ? 15.644 -2.636 -4.690 1.00 94.88 622 SER A CA 1
ATOM 4806 C C . SER A 1 622 ? 15.654 -4.160 -4.538 1.00 94.88 622 SER A C 1
ATOM 4808 O O . SER A 1 622 ? 15.848 -4.925 -5.484 1.00 94.88 622 SER A O 1
ATOM 4810 N N . TYR A 1 623 ? 15.353 -4.624 -3.325 1.00 94.75 623 TYR A N 1
ATOM 4811 C CA . TYR A 1 623 ? 15.112 -6.043 -3.033 1.00 94.75 623 TYR A CA 1
ATOM 4812 C C . TYR A 1 623 ? 14.007 -6.662 -3.920 1.00 94.75 623 TYR A C 1
ATOM 4814 O O . TYR A 1 623 ? 13.967 -7.881 -4.101 1.00 94.75 623 TYR A O 1
ATOM 4822 N N . HIS A 1 624 ? 13.119 -5.823 -4.463 1.00 94.50 624 HIS A N 1
ATOM 4823 C CA . HIS A 1 624 ? 11.878 -6.181 -5.151 1.00 94.50 624 HIS A CA 1
ATOM 4824 C C . HIS A 1 624 ? 11.923 -5.926 -6.669 1.00 94.50 624 HIS A C 1
ATOM 4826 O O . HIS A 1 624 ? 10.866 -5.844 -7.282 1.00 94.50 624 HIS A O 1
ATOM 4832 N N . ASP A 1 625 ? 13.118 -5.806 -7.266 1.00 95.88 625 ASP A N 1
ATOM 4833 C CA . ASP A 1 625 ? 13.310 -5.550 -8.708 1.00 95.88 625 ASP A CA 1
ATOM 4834 C C . ASP A 1 625 ? 12.701 -4.225 -9.198 1.00 95.88 625 ASP A C 1
ATOM 4836 O O . ASP A 1 625 ? 12.161 -4.146 -10.296 1.00 95.88 625 ASP A O 1
ATOM 4840 N N . THR A 1 626 ? 12.782 -3.172 -8.385 1.00 95.88 626 THR A N 1
ATOM 4841 C CA . THR A 1 626 ? 12.321 -1.831 -8.769 1.00 95.88 626 THR A CA 1
ATOM 4842 C C . THR A 1 626 ? 13.393 -0.769 -8.515 1.00 95.88 626 THR A C 1
ATOM 4844 O O . THR A 1 626 ? 14.196 -0.943 -7.590 1.00 95.88 626 THR A O 1
ATOM 4847 N N . PRO A 1 627 ? 13.410 0.343 -9.275 1.00 95.62 627 PRO A N 1
ATOM 4848 C CA . PRO A 1 627 ? 14.342 1.442 -9.046 1.00 95.62 627 PRO A CA 1
ATOM 4849 C C . PRO A 1 627 ? 14.235 2.022 -7.629 1.00 95.62 627 PRO A C 1
ATOM 4851 O O . PRO A 1 627 ? 13.150 2.381 -7.173 1.00 95.62 627 PRO A O 1
ATOM 4854 N N . GLU A 1 628 ? 15.353 2.175 -6.926 1.00 93.06 628 GLU A N 1
ATOM 4855 C CA . GLU A 1 628 ? 15.379 2.842 -5.623 1.00 93.06 628 GLU A CA 1
ATOM 4856 C C . GLU A 1 628 ? 15.284 4.368 -5.788 1.00 93.06 628 GLU A C 1
ATOM 4858 O O . GLU A 1 628 ? 15.967 4.975 -6.614 1.00 93.06 628 GLU A O 1
ATOM 4863 N N . ALA A 1 629 ? 14.428 4.999 -4.982 1.00 91.12 629 ALA A N 1
ATOM 4864 C CA . ALA A 1 629 ? 14.323 6.452 -4.918 1.00 91.12 629 ALA A CA 1
ATOM 4865 C C . ALA A 1 629 ? 15.437 7.059 -4.030 1.00 91.12 629 ALA A C 1
ATOM 4867 O O . ALA A 1 629 ? 15.822 6.440 -3.034 1.00 91.12 629 ALA A O 1
ATOM 4868 N N . PRO A 1 630 ? 15.908 8.292 -4.310 1.00 92.75 630 PRO A N 1
ATOM 4869 C CA . PRO A 1 630 ? 15.522 9.139 -5.439 1.00 92.75 630 PRO A CA 1
ATOM 4870 C C . PRO A 1 630 ? 16.063 8.604 -6.771 1.00 92.75 630 PRO A C 1
ATOM 4872 O O . PRO A 1 630 ? 17.200 8.145 -6.847 1.00 92.75 630 PRO A O 1
ATOM 4875 N N . LEU A 1 631 ? 15.251 8.706 -7.828 1.00 93.31 631 LEU A N 1
ATOM 4876 C CA . LEU A 1 631 ? 15.653 8.264 -9.161 1.00 93.31 631 LEU A CA 1
ATOM 4877 C C . LEU A 1 631 ? 16.815 9.130 -9.682 1.00 93.31 631 LEU A C 1
ATOM 4879 O O . LEU A 1 631 ? 16.757 10.361 -9.573 1.00 93.31 631 LEU A O 1
ATOM 4883 N N . PRO A 1 632 ? 17.863 8.522 -10.259 1.00 93.88 632 PRO A N 1
ATOM 4884 C CA . PRO A 1 632 ? 19.002 9.257 -10.789 1.00 93.88 632 PRO A CA 1
ATOM 4885 C C . PRO A 1 632 ? 18.596 10.076 -12.019 1.00 93.88 632 PRO A C 1
ATOM 4887 O O . PRO A 1 632 ? 17.865 9.612 -12.894 1.00 93.88 632 PRO A O 1
ATOM 4890 N N . ALA A 1 633 ? 19.110 11.301 -12.114 1.00 94.75 633 ALA A N 1
ATOM 4891 C CA . ALA A 1 633 ? 18.902 12.148 -13.282 1.00 94.75 633 ALA A CA 1
ATOM 4892 C C . ALA A 1 633 ? 19.945 11.848 -14.368 1.00 94.75 633 ALA A C 1
ATOM 4894 O O . ALA A 1 633 ? 21.130 11.683 -14.074 1.00 94.75 633 ALA A O 1
ATOM 4895 N N . MET A 1 634 ? 19.524 11.862 -15.634 1.00 96.88 634 MET A N 1
ATOM 4896 C CA . MET A 1 634 ? 20.414 11.861 -16.804 1.00 96.88 634 MET A CA 1
ATOM 4897 C C . MET A 1 634 ? 21.038 13.254 -16.988 1.00 96.88 634 MET A C 1
ATOM 4899 O O . MET A 1 634 ? 20.713 14.008 -17.907 1.00 96.88 634 MET A O 1
ATOM 4903 N N . LYS A 1 635 ? 21.865 13.634 -16.009 1.00 97.56 635 LYS A N 1
ATOM 4904 C CA . LYS A 1 635 ? 22.472 14.955 -15.866 1.00 97.56 635 LYS A CA 1
ATOM 4905 C C . LYS A 1 635 ? 23.881 14.841 -15.295 1.00 97.56 635 LYS A C 1
ATOM 4907 O O . LYS A 1 635 ? 24.121 14.095 -14.350 1.00 97.56 635 LYS A O 1
ATOM 4912 N N . TYR A 1 636 ? 24.787 15.664 -15.809 1.00 98.19 636 TYR A N 1
ATOM 4913 C CA . TYR A 1 636 ? 26.142 15.846 -15.301 1.00 98.19 636 TYR A CA 1
ATOM 4914 C C . TYR A 1 636 ? 26.457 17.341 -15.175 1.00 98.19 636 TYR A C 1
ATOM 4916 O O . TYR A 1 636 ? 25.988 18.143 -15.979 1.00 98.19 636 TYR A O 1
ATOM 4924 N N . ILE A 1 637 ? 27.226 17.731 -14.156 1.00 97.69 637 ILE A N 1
ATOM 4925 C CA . ILE A 1 637 ? 27.687 19.116 -13.980 1.00 97.69 637 ILE A CA 1
ATOM 4926 C C . ILE A 1 637 ? 29.209 19.123 -14.081 1.00 97.69 637 ILE A C 1
ATOM 4928 O O . ILE A 1 637 ? 29.900 18.673 -13.166 1.00 97.69 637 ILE A O 1
ATOM 4932 N N . ASP A 1 638 ? 29.723 19.677 -15.174 1.00 96.88 638 ASP A N 1
ATOM 4933 C CA . ASP A 1 638 ? 31.148 19.886 -15.372 1.00 96.88 638 ASP A CA 1
ATOM 4934 C C . ASP A 1 638 ? 31.594 21.170 -14.662 1.00 96.88 638 ASP A C 1
ATOM 4936 O O . ASP A 1 638 ? 31.326 22.293 -15.101 1.00 96.88 638 ASP A O 1
ATOM 4940 N N . ARG A 1 639 ? 32.300 20.994 -13.543 1.00 95.75 639 ARG A N 1
ATOM 4941 C CA . ARG A 1 639 ? 32.894 22.094 -12.764 1.00 95.75 639 ARG A CA 1
ATOM 4942 C C . ARG A 1 639 ? 34.280 22.506 -13.256 1.00 95.75 639 ARG A C 1
ATOM 4944 O O . ARG A 1 639 ? 34.836 23.483 -12.762 1.00 95.75 639 ARG A O 1
ATOM 4951 N N . THR A 1 640 ? 34.841 21.750 -14.194 1.00 93.62 640 THR A N 1
ATOM 4952 C CA . THR A 1 640 ? 36.184 21.954 -14.748 1.00 93.62 640 THR A CA 1
ATOM 4953 C C . THR A 1 640 ? 36.155 22.677 -16.093 1.00 93.62 640 THR A C 1
ATOM 4955 O O . THR A 1 640 ? 37.210 23.019 -16.625 1.00 93.62 640 THR A O 1
ATOM 4958 N N . ALA A 1 641 ? 34.962 22.901 -16.654 1.00 91.06 641 ALA A N 1
ATOM 4959 C CA . ALA A 1 641 ? 34.783 23.625 -17.903 1.00 91.06 641 ALA A CA 1
ATOM 4960 C C . ALA A 1 641 ? 35.354 25.053 -17.805 1.00 91.06 641 ALA A C 1
ATOM 4962 O O . ALA A 1 641 ? 35.220 25.699 -16.759 1.00 91.06 641 ALA A O 1
ATOM 4963 N N . PRO A 1 642 ? 35.951 25.594 -18.887 1.00 87.12 642 PRO A N 1
ATOM 4964 C CA . PRO A 1 642 ? 36.350 26.997 -18.929 1.00 87.12 642 PRO A CA 1
ATOM 4965 C C . PRO A 1 642 ? 35.160 27.896 -18.590 1.00 87.12 642 PRO A C 1
ATOM 4967 O O . PRO A 1 642 ? 34.110 27.765 -19.215 1.00 87.12 642 PRO A O 1
ATOM 4970 N N . LYS A 1 643 ? 35.310 28.803 -17.615 1.00 86.62 643 LYS A N 1
ATOM 4971 C CA . LYS A 1 643 ? 34.202 29.628 -17.088 1.00 86.62 643 LYS A CA 1
ATOM 4972 C C . LYS A 1 643 ? 33.656 30.664 -18.078 1.00 86.62 643 LYS A C 1
ATOM 4974 O O . LYS A 1 643 ? 32.541 31.141 -17.902 1.00 86.62 643 LYS A O 1
ATOM 4979 N N . ALA A 1 644 ? 34.434 31.015 -19.099 1.00 82.00 644 ALA A N 1
ATOM 4980 C CA . ALA A 1 644 ? 34.092 31.994 -20.125 1.00 82.00 644 ALA A CA 1
ATOM 4981 C C . ALA A 1 644 ? 34.552 31.505 -21.507 1.00 82.00 644 ALA A C 1
ATOM 4983 O O . ALA A 1 644 ? 35.382 30.600 -21.600 1.00 82.00 644 ALA A O 1
ATOM 4984 N N . GLY A 1 645 ? 34.023 32.123 -22.564 1.00 85.75 645 GLY A N 1
ATOM 4985 C CA . GLY A 1 645 ? 34.264 31.727 -23.953 1.00 85.75 645 GLY A CA 1
ATOM 4986 C C . GLY A 1 645 ? 33.179 30.804 -24.509 1.00 85.75 645 GLY A C 1
ATOM 4987 O O . GLY A 1 645 ? 32.137 30.596 -23.875 1.00 85.75 645 GLY A O 1
ATOM 4988 N N . GLU A 1 646 ? 33.432 30.275 -25.708 1.00 88.56 646 GLU A N 1
ATOM 4989 C CA . GLU A 1 646 ? 32.520 29.356 -26.393 1.00 88.56 646 GLU A CA 1
ATOM 4990 C C . GLU A 1 646 ? 32.181 28.150 -25.509 1.00 88.56 646 GLU A C 1
ATOM 4992 O O . GLU A 1 646 ? 32.998 27.670 -24.716 1.00 88.56 646 GLU A O 1
ATOM 4997 N N . LEU A 1 647 ? 30.930 27.700 -25.594 1.00 91.56 647 LEU A N 1
ATOM 4998 C CA . LEU A 1 647 ? 30.476 26.530 -24.858 1.00 91.56 647 LEU A CA 1
ATOM 4999 C C . LEU A 1 647 ? 31.172 25.285 -25.435 1.00 91.56 647 LEU A C 1
ATOM 5001 O O . LEU A 1 647 ? 31.056 25.051 -26.639 1.00 91.56 647 LEU A O 1
ATOM 5005 N N . PRO A 1 648 ? 31.881 24.480 -24.619 1.00 92.38 648 PRO A N 1
ATOM 5006 C CA . PRO A 1 648 ? 32.490 23.255 -25.114 1.00 92.38 648 PRO A CA 1
ATOM 5007 C C . PRO A 1 648 ? 31.429 22.295 -25.652 1.00 92.38 648 PRO A C 1
ATOM 5009 O O . PRO A 1 648 ? 30.358 22.154 -25.061 1.00 92.38 648 PRO A O 1
ATOM 5012 N N . VAL A 1 649 ? 31.752 21.588 -26.734 1.00 96.00 649 VAL A N 1
ATOM 5013 C CA . VAL A 1 649 ? 30.929 20.471 -27.209 1.00 96.00 649 VAL A CA 1
ATOM 5014 C C . VAL A 1 649 ? 31.167 19.273 -26.295 1.00 96.00 649 VAL A C 1
ATOM 5016 O O . VAL A 1 649 ? 32.313 18.883 -26.055 1.00 96.00 649 VAL A O 1
ATOM 5019 N N . TYR A 1 650 ? 30.086 18.673 -25.810 1.00 97.88 650 TYR A N 1
ATOM 5020 C CA . TYR A 1 650 ? 30.115 17.445 -25.019 1.00 97.88 650 TYR A CA 1
ATOM 5021 C C . TYR A 1 650 ? 29.677 16.253 -25.860 1.00 97.88 650 TYR A C 1
ATOM 5023 O O . TYR A 1 650 ? 28.945 16.403 -26.835 1.00 97.88 650 TYR A O 1
ATOM 5031 N N . ARG A 1 651 ? 30.104 15.056 -25.471 1.00 98.06 651 ARG A N 1
ATOM 5032 C CA . ARG A 1 651 ? 29.578 13.781 -25.958 1.00 98.06 651 ARG A CA 1
ATOM 5033 C C . ARG A 1 651 ? 29.173 12.912 -24.780 1.00 98.06 651 ARG A C 1
ATOM 5035 O O . ARG A 1 651 ? 29.818 12.944 -23.734 1.00 98.06 651 ARG A O 1
ATOM 5042 N N . VAL A 1 652 ? 28.107 12.141 -24.957 1.00 98.62 652 VAL A N 1
ATOM 5043 C CA . VAL A 1 652 ? 27.654 11.157 -23.968 1.00 98.62 652 VAL A CA 1
ATOM 5044 C C . VAL A 1 652 ? 27.598 9.783 -24.625 1.00 98.62 652 VAL A C 1
ATOM 5046 O O . VAL A 1 652 ? 27.107 9.659 -25.749 1.00 98.62 652 VAL A O 1
ATOM 5049 N N . ARG A 1 653 ? 28.089 8.761 -23.919 1.00 98.56 653 ARG A N 1
ATOM 5050 C CA . ARG A 1 653 ? 27.946 7.338 -24.269 1.00 98.56 653 ARG A CA 1
ATOM 5051 C C . ARG A 1 653 ? 27.151 6.620 -23.190 1.00 98.56 653 ARG A C 1
ATOM 5053 O O . ARG A 1 653 ? 27.383 6.867 -22.006 1.00 98.56 653 ARG A O 1
ATOM 5060 N N . THR A 1 654 ? 26.264 5.719 -23.588 1.00 98.44 654 THR A N 1
ATOM 5061 C CA . THR A 1 654 ? 25.609 4.773 -22.678 1.00 98.44 654 THR A CA 1
ATOM 5062 C C . THR A 1 654 ? 26.547 3.593 -22.431 1.00 98.44 654 THR A C 1
ATOM 5064 O O . THR A 1 654 ? 27.239 3.155 -23.349 1.00 98.44 654 THR A O 1
ATOM 5067 N N . VAL A 1 655 ? 26.565 3.075 -21.204 1.00 98.19 655 VAL A N 1
ATOM 5068 C CA . VAL A 1 655 ? 27.270 1.846 -20.820 1.00 98.19 655 VAL A CA 1
ATOM 5069 C C . VAL A 1 655 ? 26.243 0.858 -20.278 1.00 98.19 655 VAL A C 1
ATOM 5071 O O . VAL A 1 655 ? 25.485 1.214 -19.371 1.00 98.19 655 VAL A O 1
ATOM 5074 N N . ASN A 1 656 ? 26.203 -0.362 -20.808 1.00 97.06 656 ASN A N 1
ATOM 5075 C CA . ASN A 1 656 ? 25.290 -1.404 -20.330 1.00 97.06 656 ASN A CA 1
ATOM 5076 C C . ASN A 1 656 ? 25.892 -2.200 -19.155 1.00 97.06 656 ASN A C 1
ATOM 5078 O O . ASN A 1 656 ? 27.014 -1.929 -18.711 1.00 97.06 656 ASN A O 1
ATOM 5082 N N . SER A 1 657 ? 25.146 -3.151 -18.581 1.00 94.94 657 SER A N 1
ATOM 5083 C CA . SER A 1 657 ? 25.603 -3.862 -17.371 1.00 94.94 657 SER A CA 1
ATOM 5084 C C . SER A 1 657 ? 26.761 -4.839 -17.594 1.00 94.94 657 SER A C 1
ATOM 5086 O O . SER A 1 657 ? 27.382 -5.247 -16.611 1.00 94.94 657 SER A O 1
ATOM 5088 N N . VAL A 1 658 ? 27.087 -5.151 -18.854 1.00 94.75 658 VAL A N 1
ATOM 5089 C CA . VAL A 1 658 ? 28.273 -5.924 -19.271 1.00 94.75 658 VAL A CA 1
ATOM 5090 C C . VAL A 1 658 ? 29.438 -5.038 -19.742 1.00 94.75 658 VAL A C 1
ATOM 5092 O O . VAL A 1 658 ? 30.426 -5.538 -20.267 1.00 94.75 658 VAL A O 1
ATOM 5095 N N . GLU A 1 659 ? 29.351 -3.725 -19.501 1.00 95.25 659 GLU A N 1
ATOM 5096 C CA . GLU A 1 659 ? 30.398 -2.721 -19.758 1.00 95.25 659 GLU A CA 1
ATOM 5097 C C . GLU A 1 659 ? 30.693 -2.416 -21.238 1.00 95.25 659 GLU A C 1
ATOM 5099 O O . GLU A 1 659 ? 31.672 -1.731 -21.552 1.00 95.25 659 GLU A O 1
ATOM 5104 N N . LEU A 1 660 ? 29.808 -2.828 -22.149 1.00 97.44 660 LEU A N 1
ATOM 5105 C CA . LEU A 1 660 ? 29.844 -2.392 -23.543 1.00 97.44 660 LEU A CA 1
ATOM 5106 C C . LEU A 1 660 ? 29.326 -0.954 -23.662 1.00 97.44 660 LEU A C 1
ATOM 5108 O O . LEU A 1 660 ? 28.451 -0.518 -22.909 1.00 97.44 660 LEU A O 1
ATOM 5112 N N . GLN A 1 661 ? 29.891 -0.201 -24.609 1.00 98.06 661 GLN A N 1
ATOM 5113 C CA . GLN A 1 661 ? 29.598 1.220 -24.801 1.00 98.06 661 GLN A CA 1
ATOM 5114 C C . GLN A 1 661 ? 28.896 1.473 -26.130 1.00 98.06 661 GLN A C 1
ATOM 5116 O O . GLN A 1 661 ? 29.242 0.876 -27.148 1.00 98.06 661 GLN A O 1
ATOM 5121 N N . SER A 1 662 ? 27.955 2.413 -26.122 1.00 98.25 662 SER A N 1
ATOM 5122 C CA . SER A 1 662 ? 27.315 2.907 -27.337 1.00 98.25 662 SER A CA 1
ATOM 5123 C C . SER A 1 662 ? 28.257 3.787 -28.167 1.00 98.25 662 SER A C 1
ATOM 5125 O O . SER A 1 662 ? 29.261 4.325 -27.675 1.00 98.25 662 SER A O 1
ATOM 5127 N N . GLU A 1 663 ? 27.849 4.064 -29.406 1.00 97.75 663 GLU A N 1
ATOM 5128 C CA . GLU A 1 663 ? 28.324 5.248 -30.127 1.00 97.75 663 GLU A CA 1
ATOM 5129 C C . GLU A 1 663 ? 28.011 6.537 -29.339 1.00 97.75 663 GLU A C 1
ATOM 5131 O O . GLU A 1 663 ? 27.027 6.577 -28.587 1.00 97.75 663 GLU A O 1
ATOM 5136 N N . PRO A 1 664 ? 28.844 7.590 -29.457 1.00 97.19 664 PRO A N 1
ATOM 5137 C CA . PRO A 1 664 ? 28.651 8.818 -28.707 1.00 97.19 664 PRO A CA 1
ATOM 5138 C C . PRO A 1 664 ? 27.649 9.744 -29.400 1.00 97.19 664 PRO A C 1
ATOM 5140 O O . PRO A 1 664 ? 27.694 9.936 -30.616 1.00 97.19 664 PRO A O 1
ATOM 5143 N N . THR A 1 665 ? 26.839 10.442 -28.608 1.00 98.25 665 THR A N 1
ATOM 5144 C CA . THR A 1 665 ? 25.985 11.529 -29.107 1.00 98.25 665 THR A CA 1
ATOM 5145 C C . THR A 1 665 ? 26.535 12.871 -28.656 1.00 98.25 665 THR A C 1
ATOM 5147 O O . THR A 1 665 ? 26.732 13.093 -27.461 1.00 98.25 665 THR A O 1
ATOM 5150 N N . ALA A 1 666 ? 26.802 13.763 -29.611 1.00 97.12 666 ALA A N 1
ATOM 5151 C CA . ALA A 1 666 ? 27.291 15.109 -29.331 1.00 97.12 666 ALA A CA 1
ATOM 5152 C C . ALA A 1 666 ? 26.168 16.055 -28.881 1.00 97.12 666 ALA A C 1
ATOM 5154 O O . ALA A 1 666 ? 25.034 15.958 -29.358 1.00 97.12 666 ALA A O 1
ATOM 5155 N N . SER A 1 667 ? 26.503 16.986 -27.987 1.00 96.06 667 SER A N 1
ATOM 5156 C CA . SER A 1 667 ? 25.623 18.071 -27.570 1.00 96.06 667 SER A CA 1
ATOM 5157 C C . SER A 1 667 ? 25.313 18.993 -28.742 1.00 96.06 667 SER A C 1
ATOM 5159 O O . SER A 1 667 ? 26.214 19.320 -29.521 1.00 96.06 667 SER A O 1
ATOM 5161 N N . ARG A 1 668 ? 24.052 19.412 -28.840 1.00 83.44 668 ARG A N 1
ATOM 5162 C CA . ARG A 1 668 ? 23.619 20.445 -29.788 1.00 83.44 668 ARG A CA 1
ATOM 5163 C C . ARG A 1 668 ? 23.853 21.849 -29.264 1.00 83.44 668 ARG A C 1
ATOM 5165 O O . ARG A 1 668 ? 23.780 22.020 -28.025 1.00 83.44 668 ARG A O 1
#

Sequence (668 aa):
LRLQGTSPLPEIIGIGLGSETCSGLSEPDHPFPRPDVHERLDRALEQIKPDVVVSCYGMNDGIYHPFSEERFAAYQQGVRKIQEKVHATGAKLILMTPTPFDTVPLEGKGKLKPAGEEKYAYFAMYEGYDNVLARYGKWILTLKDEVALVVDLYTPLAEHAAEQRKTEPKFTMIPDGIHPNKAGHRIMGETILRAWGLPSTVEPSPELLDLMTRRTAVVHDAWLTAVGHKRPGIRPGLPLAEAKVKVAELDEQIAPLVEAQRQPEMSQRASTGGEIFHVHYPAEAGAGKLKIAADYSLWIPAGVKQLRGVIVHQHGCGVGACTGGKTAADDLHWQALAKKWGCALMGPAYEPLANISCRLWCDPRNGSDERFRQALADLADSSGHAELTTVPWCLWGHSGGGFWASLMQTLHPEQIVAIWFRSGTAFAYWTRGETAAPEIPAAAYDVPMIGNPGLREKGDKRFKGAWDGLTDMRAAYLKEGAFFEFAPDPRTAHECGDSRYMAIPFFDFWLKHRLPAAGETELKPSADGRKHWAETMAAKLAEYVEQGSLADDTPPPAPAAVQAVRNDDGTVTVTWQAEADFESGIRGFVIERAAGGEFEKVGSVPEEPKGRFGRPLFQGMSYHDTPEAPLPAMKYIDRTAPKAGELPVYRVRTVNSVELQSEPTASR

pLDDT: mean 95.45, std 4.18, range [68.31, 98.94]

Secondary structure (DSSP, 8-state):
-GGGT-SSPPPP-----TT-BSS----TTSSSPPPBGGGTHHHHHHHH--SEEEEE--TTTTTTSPP-HHHHHHHHHHHHHHHHHHHHTTPEEEEEPPPPP--GGGTTTT-EE-TT-S--BTTBEETTHHHHHHHHHHHHHHGGGTSSEEE--HHHHHHHHHHHHTT-TT--S-TTSSS--HHHHHHHHHHHHHHTT----PPPPHHHHHHHHHHHHHHHHHHHHHH----TTPPP---HHHHHHHHHHHHHHHHHHHHHTTSPEEEEEEETTEEEEEEEE----STTS--S-EEEEEEEETT-SS---EEEEE--SSHHHHHHHTTGGG-HHHHHHHHHHT-EEEEEEE---TT--THHHHSGGGTHHHHHHHHHHHHHHHHT-GGGGTS-EEEEEETHHHHHHHHHHHH-GGGEEEEEEES--SHHHHHTTSSPPPP--GGGGGS-EEEE-BGGGGG-TTTHHHHHHHHHHHHHHHHTT--EEE--BTT-SSS-TTTHHHHHHHHHHHHHHH--STT--SPPPHHHHHHHHHHHHHHHHHHHHHHSS----SPPPPPEEEEEEE-TTS-EEEEEE-PPPTTT---EEEEEEEETTEEEEEEEESSS---SSSS--SSPBPTTSSBPSSPPPSEEEESSS-SSSSPPPEEEEEE-TT--BPPPEE--

Radius of gyration: 31.47 Å; chains: 1; bounding box: 78×65×88 Å